Protein 3DSQ (pdb70)

Radius of gyration: 26.42 Å; Cα contacts (8 Å, |Δi|>4): 1005; chains: 2; bounding box: 116×68×41 Å

Secondary structure (DSSP, 8-state):
-TT-B---HHHHHHHHHTT--SHHHH--BSSHHHHHHHHHHHHHHHHHHHHHHHHHIIIIISS-HHHHHHHHHHHHHHTTTPEE----SEEEHHHHHTTSS----TTTS-EEETTEEE-S-SHHHHHHHHHHHTTTSPSPEEEEEEEEEE-S--SSS---SEEEEEEEEEET--GGGHHHHHHHHHHHHHHHHT----EEEE----SS---EEEEETTEEEEEEEEES-TTTTTTT--S-EEEEEEEHHHHHHHHHT-S-GGGGSS-SSEETTEES--/-TT--SPPTT-B---HHHHHHHHHTT--HHHHT--BSSHHHHHHHHHHHHHHHHHHHHHHHHHIIIII-S-HHHHHHHHHHHHHHTTTPEE----SEEEHHHHHTT--GGGGSS-BSSSSEEE-S-SHHHHHHHHHHHTTTSPSSEEEEEEEEEE-S--SSS---SEEEEEEEEEES--GGGHHHHHHHHHHHHHHHTT----EEEEEE----EEEEEEETTEEEEEEEEES-GGGGTTT--S-EEEEEEEHHHHHHHHHT-S-GGGGSS-SSEETTEES--

GO terms:
  GO:0042802 identical protein binding (F, IPI)

InterPro domains:
  IPR002319 Phenylalanyl-tRNA synthetase [PF01409] (70-276)
  IPR006195 Aminoacyl-tRNA synthetase, class II [PS50862] (75-263)
  IPR023877 Pyrrolysyl-tRNA ligase, C-terminal [TIGR02367] (46-287)
  IPR045864 Class II Aminoacyl-tRNA synthetase/Biotinyl protein ligase (BPL) and lipoyl protein ligase (LPL) [G3DSA:3.30.930.10] (70-286)
  IPR045864 Class II Aminoacyl-tRNA synthetase/Biotinyl protein ligase (BPL) and lipoyl protein ligase (LPL) [SSF55681] (75-267)

CATH classification: 1.10.287.540 (+1 more: 3.30.930.10)

B-factor: mean 39.79, std 12.45, range [15.24, 84.56]

Structure (mmCIF, N/CA/C/O backbone):
data_3DSQ
#
_entry.id   3DSQ
#
_cell.length_a   130.183
_cell.length_b   68.467
_cell.length_c   96.288
_cell.angle_alpha   90.00
_cell.angle_beta   136.36
_cell.angle_gamma   90.00
#
_symmetry.space_group_name_H-M   'C 1 2 1'
#
loop_
_entity.id
_entity.type
_entity.pdbx_description
1 polymer 'Pyrrolysyl-tRNA synthetase'
2 non-polymer 'CHLORIDE ION'
3 non-polymer 'SODIUM ION'
4 water water
#
loop_
_atom_site.group_PDB
_atom_site.id
_atom_site.type_symbol
_atom_site.label_atom_id
_atom_site.label_alt_id
_atom_site.label_comp_id
_atom_site.label_asym_id
_atom_site.label_entity_id
_atom_site.label_seq_id
_atom_site.pdbx_PDB_ins_code
_atom_site.Cartn_x
_atom_site.Cartn_y
_atom_site.Cartn_z
_atom_site.occupancy
_atom_site.B_iso_or_equiv
_atom_site.auth_seq_id
_atom_site.auth_comp_id
_atom_site.auth_asym_id
_atom_site.auth_atom_id
_atom_site.pdbx_PDB_model_num
ATOM 1 N N . PRO A 1 8 ? 31.486 1.132 23.377 1.00 63.57 8 PRO A N 1
ATOM 2 C CA . PRO A 1 8 ? 32.143 2.453 23.489 1.00 63.35 8 PRO A CA 1
ATOM 3 C C . PRO A 1 8 ? 31.875 3.358 22.286 1.00 62.77 8 PRO A C 1
ATOM 4 O O . PRO A 1 8 ? 31.262 4.416 22.428 1.00 63.31 8 PRO A O 1
ATOM 8 N N . PRO A 1 9 ? 32.317 2.950 21.081 1.00 61.90 9 PRO A N 1
ATOM 9 C CA . PRO A 1 9 ? 32.079 3.795 19.906 1.00 61.62 9 PRO A CA 1
ATOM 10 C C . PRO A 1 9 ? 30.596 4.117 19.721 1.00 60.79 9 PRO A C 1
ATOM 11 O O . PRO A 1 9 ? 29.774 3.217 19.555 1.00 59.87 9 PRO A O 1
ATOM 15 N N . LEU A 1 10 ? 30.269 5.406 19.754 1.00 60.50 10 LEU A N 1
ATOM 16 C CA . LEU A 1 10 ? 28.888 5.862 19.605 1.00 59.96 10 LEU A CA 1
ATOM 17 C C . LEU A 1 10 ? 28.043 5.382 20.778 1.00 58.16 10 LEU A C 1
ATOM 18 O O . LEU A 1 10 ? 26.960 4.836 20.584 1.00 59.03 10 LEU A O 1
ATOM 23 N N . SER A 1 11 ? 28.541 5.596 21.992 1.00 57.63 11 SER A N 1
ATOM 24 C CA . SER A 1 11 ? 27.843 5.169 23.201 1.00 57.24 11 SER A CA 1
ATOM 25 C C . SER A 1 11 ? 27.135 6.299 23.943 1.00 55.93 11 SER A C 1
ATOM 26 O O . SER A 1 11 ? 26.849 6.185 25.134 1.00 56.49 11 SER A O 1
ATOM 29 N N . SER A 1 12 ? 26.866 7.393 23.241 1.00 55.15 12 SER A N 1
ATOM 30 C CA . SER A 1 12 ? 26.158 8.528 23.825 1.00 52.68 12 SER A CA 1
ATOM 31 C C . SER A 1 12 ? 24.797 8.550 23.140 1.00 50.29 12 SER A C 1
ATOM 32 O O . SER A 1 12 ? 24.714 8.737 21.930 1.00 50.56 12 SER A O 1
ATOM 35 N N . PHE A 1 13 ? 23.735 8.347 23.910 1.00 48.85 13 PHE A N 1
ATOM 36 C CA . PHE A 1 13 ? 22.389 8.318 23.350 1.00 46.37 13 PHE A CA 1
ATOM 37 C C . PHE A 1 13 ? 21.528 9.480 23.829 1.00 45.11 13 PHE A C 1
ATOM 38 O O . PHE A 1 13 ? 21.919 10.228 24.726 1.00 45.25 13 PHE A O 1
ATOM 46 N N . TRP A 1 14 ? 20.353 9.617 23.222 1.00 43.91 14 TRP A N 1
ATOM 47 C CA . TRP A 1 14 ? 19.406 10.677 23.563 1.00 43.73 14 TRP A CA 1
ATOM 48 C C . TRP A 1 14 ? 19.110 10.704 25.055 1.00 45.47 14 TRP A C 1
ATOM 49 O O . TRP A 1 14 ? 19.055 9.661 25.705 1.00 46.44 14 TRP A O 1
ATOM 60 N N . THR A 1 15 ? 18.926 11.899 25.600 1.00 47.50 15 THR A N 1
ATOM 61 C CA . THR A 1 15 ? 18.577 12.032 27.005 1.00 50.29 15 THR A CA 1
ATOM 62 C C . THR A 1 15 ? 17.080 11.748 27.033 1.00 51.93 15 THR A C 1
ATOM 63 O O . THR A 1 15 ? 16.445 11.685 25.975 1.00 52.84 15 THR A O 1
ATOM 67 N N . LYS A 1 16 ? 16.516 11.568 28.222 1.00 52.40 16 LYS A N 1
ATOM 68 C CA . LYS A 1 16 ? 15.089 11.301 28.340 1.00 52.92 16 LYS A CA 1
ATOM 69 C C . LYS A 1 16 ? 14.304 12.363 27.583 1.00 51.83 16 LYS A C 1
ATOM 70 O O . LYS A 1 16 ? 13.435 12.049 26.766 1.00 51.94 16 LYS A O 1
ATOM 76 N N . VAL A 1 17 ? 14.630 13.621 27.858 1.00 50.29 17 VAL A N 1
ATOM 77 C CA . VAL A 1 17 ? 13.957 14.752 27.233 1.00 49.18 17 VAL A CA 1
ATOM 78 C C . VAL A 1 17 ? 14.077 14.764 25.711 1.00 46.87 17 VAL A C 1
ATOM 79 O O . VAL A 1 17 ? 13.094 14.977 25.005 1.00 45.80 17 VAL A O 1
ATOM 83 N N . GLN A 1 18 ? 15.285 14.535 25.214 1.00 45.17 18 GLN A N 1
ATOM 84 C CA . GLN A 1 18 ? 15.532 14.530 23.780 1.00 43.15 18 GLN A CA 1
ATOM 85 C C . GLN A 1 18 ? 14.802 13.375 23.097 1.00 42.02 18 GLN A C 1
ATOM 86 O O . GLN A 1 18 ? 14.350 13.500 21.958 1.00 40.82 18 GLN A O 1
ATOM 92 N N . TYR A 1 19 ? 14.675 12.258 23.806 1.00 42.63 19 TYR A N 1
ATOM 93 C CA . TYR A 1 19 ? 14.008 11.076 23.268 1.00 42.06 19 TYR A CA 1
ATOM 94 C C . TYR A 1 19 ? 12.509 11.298 23.120 1.00 41.78 19 TYR A C 1
ATOM 95 O O . TYR A 1 19 ? 11.918 10.948 22.094 1.00 42.03 19 TYR A O 1
ATOM 104 N N . GLN A 1 20 ? 11.898 11.877 24.150 1.00 39.50 20 GLN A N 1
ATOM 105 C CA . GLN A 1 20 ? 10.464 12.134 24.137 1.00 40.47 20 GLN A CA 1
ATOM 106 C C . GLN A 1 20 ? 10.110 13.170 23.084 1.00 39.00 20 GLN A C 1
ATOM 107 O O . GLN A 1 20 ? 9.122 13.023 22.367 1.00 38.03 20 GLN A O 1
ATOM 113 N N . ARG A 1 21 ? 10.923 14.219 23.000 1.00 37.25 21 ARG A N 1
ATOM 114 C CA . ARG A 1 21 ? 10.699 15.284 22.036 1.00 36.69 21 ARG A CA 1
ATOM 115 C C . ARG A 1 21 ? 10.736 14.728 20.614 1.00 36.23 21 ARG A C 1
ATOM 116 O O . ARG A 1 21 ? 9.863 15.022 19.806 1.00 35.37 21 ARG A O 1
ATOM 124 N N . LEU A 1 22 ? 11.746 13.917 20.322 1.00 36.87 22 LEU A N 1
ATOM 125 C CA . LEU A 1 22 ? 11.894 13.320 19.001 1.00 36.73 22 LEU A CA 1
ATOM 126 C C . LEU A 1 22 ? 10.730 12.379 18.736 1.00 37.28 22 LEU A C 1
ATOM 127 O O . LEU A 1 22 ? 10.275 12.230 17.597 1.00 37.76 22 LEU A O 1
ATOM 132 N N . LYS A 1 23 ? 10.246 11.753 19.801 1.00 38.03 23 LYS A N 1
ATOM 133 C CA . LYS A 1 23 ? 9.127 10.833 19.708 1.00 38.56 23 LYS A CA 1
ATOM 134 C C . LYS A 1 23 ? 7.860 11.595 19.307 1.00 37.09 23 LYS A C 1
ATOM 135 O O . LYS A 1 23 ? 7.078 11.116 18.488 1.00 35.05 23 LYS A O 1
ATOM 141 N N . GLU A 1 24 ? 7.665 12.784 19.876 1.00 36.77 24 GLU A N 1
ATOM 142 C CA . GLU A 1 24 ? 6.502 13.611 19.539 1.00 37.30 24 GLU A CA 1
ATOM 143 C C . GLU A 1 24 ? 6.587 14.056 18.089 1.00 37.29 24 GLU A C 1
ATOM 144 O O . GLU A 1 24 ? 5.572 14.241 17.418 1.00 35.31 24 GLU A O 1
ATOM 150 N N . LEU A 1 25 ? 7.813 14.280 17.635 1.00 36.28 25 LEU A N 1
ATOM 151 C CA . LEU A 1 25 ? 8.053 14.727 16.279 1.00 37.07 25 LEU A CA 1
ATOM 152 C C . LEU A 1 25 ? 7.997 13.569 15.308 1.00 37.87 25 LEU A C 1
ATOM 153 O O . LEU A 1 25 ? 8.237 13.742 14.118 1.00 38.08 25 LEU A O 1
ATOM 158 N N . ASN A 1 26 ? 7.660 12.393 15.826 1.00 40.23 26 ASN A N 1
ATOM 159 C CA . ASN A 1 26 ? 7.576 11.180 15.023 1.00 41.48 26 ASN A CA 1
ATOM 160 C C . ASN A 1 26 ? 8.909 10.848 14.351 1.00 43.03 26 ASN A C 1
ATOM 161 O O . ASN A 1 26 ? 8.979 10.669 13.128 1.00 40.26 26 ASN A O 1
ATOM 166 N N . ALA A 1 27 ? 9.966 10.780 15.157 1.00 43.26 27 ALA A N 1
ATOM 167 C CA . ALA A 1 27 ? 11.286 10.434 14.646 1.00 44.99 27 ALA A CA 1
ATOM 168 C C . ALA A 1 27 ? 11.192 8.985 14.169 1.00 46.96 27 ALA A C 1
ATOM 169 O O . ALA A 1 27 ? 10.400 8.203 14.699 1.00 46.22 27 ALA A O 1
ATOM 171 N N . SER A 1 28 ? 12.007 8.641 13.177 1.00 49.42 28 SER A N 1
ATOM 172 C CA . SER A 1 28 ? 12.017 7.316 12.556 1.00 51.71 28 SER A CA 1
ATOM 173 C C . SER A 1 28 ? 12.221 6.084 13.426 1.00 53.55 28 SER A C 1
ATOM 174 O O . SER A 1 28 ? 11.873 4.977 13.009 1.00 55.88 28 SER A O 1
ATOM 177 N N . GLY A 1 29 ? 12.779 6.246 14.618 1.00 53.56 29 GLY A N 1
ATOM 178 C CA . GLY A 1 29 ? 13.013 5.076 15.446 1.00 54.06 29 GLY A CA 1
ATOM 179 C C . GLY A 1 29 ? 14.477 4.719 15.290 1.00 54.60 29 GLY A C 1
ATOM 180 O O . GLY A 1 29 ? 15.172 4.436 16.267 1.00 54.59 29 GLY A O 1
ATOM 181 N N . GLU A 1 30 ? 14.944 4.719 14.046 1.00 54.35 30 GLU A N 1
ATOM 182 C CA . GLU A 1 30 ? 16.347 4.460 13.778 1.00 54.19 30 GLU A CA 1
ATOM 183 C C . GLU A 1 30 ? 16.998 5.664 14.435 1.00 53.02 30 GLU A C 1
ATOM 184 O O . GLU A 1 30 ? 17.932 5.537 15.231 1.00 53.16 30 GLU A O 1
ATOM 190 N N . GLN A 1 31 ? 16.460 6.837 14.104 1.00 51.04 31 GLN A N 1
ATOM 191 C CA . GLN A 1 31 ? 16.933 8.101 14.650 1.00 48.49 31 GLN A CA 1
ATOM 192 C C . GLN A 1 31 ? 16.847 8.062 16.170 1.00 47.68 31 GLN A C 1
ATOM 193 O O . GLN A 1 31 ? 17.657 8.674 16.866 1.00 46.21 31 GLN A O 1
ATOM 199 N N . LEU A 1 32 ? 15.856 7.338 16.682 1.00 47.23 32 LEU A N 1
ATOM 200 C CA . LEU A 1 32 ? 15.652 7.231 18.120 1.00 47.69 32 LEU A CA 1
ATOM 201 C C . LEU A 1 32 ? 16.692 6.363 18.818 1.00 48.29 32 LEU A C 1
ATOM 202 O O . LEU A 1 32 ? 16.862 6.450 20.032 1.00 47.59 32 LEU A O 1
ATOM 207 N N . GLU A 1 33 ? 17.387 5.529 18.053 1.00 49.69 33 GLU A N 1
ATOM 208 C CA . GLU A 1 33 ? 18.394 4.644 18.625 1.00 51.52 33 GLU A CA 1
ATOM 209 C C . GLU A 1 33 ? 19.813 5.067 18.277 1.00 50.85 33 GLU A C 1
ATOM 210 O O . GLU A 1 33 ? 20.778 4.403 18.651 1.00 50.06 33 GLU A O 1
ATOM 216 N N . MET A 1 34 ? 19.937 6.181 17.569 1.00 51.24 34 MET A N 1
ATOM 217 C CA . MET A 1 34 ? 21.247 6.678 17.179 1.00 51.36 34 MET A CA 1
ATOM 218 C C . MET A 1 34 ? 22.145 6.921 18.384 1.00 51.60 34 MET A C 1
ATOM 219 O O . MET A 1 34 ? 21.685 7.346 19.448 1.00 51.67 34 MET A O 1
ATOM 224 N N . GLY A 1 35 ? 23.430 6.634 18.203 1.00 51.85 35 GLY A N 1
ATOM 225 C CA . GLY A 1 35 ? 24.401 6.828 19.263 1.00 52.60 35 GLY A CA 1
ATOM 226 C C . GLY A 1 35 ? 25.433 7.837 18.808 1.00 52.14 35 GLY A C 1
ATOM 227 O O . GLY A 1 35 ? 25.549 8.104 17.613 1.00 52.82 35 GLY A O 1
ATOM 228 N N . PHE A 1 36 ? 26.186 8.393 19.749 1.00 52.04 36 PHE A N 1
ATOM 229 C CA . PHE A 1 36 ? 27.197 9.385 19.415 1.00 53.15 36 PHE A CA 1
ATOM 230 C C . PHE A 1 36 ? 28.513 9.169 20.148 1.00 53.78 36 PHE A C 1
ATOM 231 O O . PHE A 1 36 ? 28.605 8.361 21.070 1.00 53.13 36 PHE A O 1
ATOM 239 N N . SER A 1 37 ? 29.530 9.909 19.729 1.00 54.37 37 SER A N 1
ATOM 240 C CA . SER A 1 37 ? 30.855 9.791 20.314 1.00 54.03 37 SER A CA 1
ATOM 241 C C . SER A 1 37 ? 30.960 10.489 21.667 1.00 53.27 37 SER A C 1
ATOM 242 O O . SER A 1 37 ? 31.854 10.186 22.454 1.00 53.67 37 SER A O 1
ATOM 245 N N . ASP A 1 38 ? 30.049 11.421 21.937 1.00 52.09 38 ASP A N 1
ATOM 246 C CA . ASP A 1 38 ? 30.059 12.142 23.210 1.00 50.17 38 ASP A CA 1
ATOM 247 C C . ASP A 1 38 ? 28.798 12.967 23.447 1.00 48.39 38 ASP A C 1
ATOM 248 O O . ASP A 1 38 ? 27.926 13.060 22.579 1.00 47.44 38 ASP A O 1
ATOM 253 N N . ALA A 1 39 ? 28.724 13.570 24.631 1.00 46.87 39 ALA A N 1
ATOM 254 C CA . ALA A 1 39 ? 27.582 14.377 25.051 1.00 46.50 39 ALA A CA 1
ATOM 255 C C . ALA A 1 39 ? 27.372 15.656 24.255 1.00 46.94 39 ALA A C 1
ATOM 256 O O . ALA A 1 39 ? 26.236 16.079 24.051 1.00 46.11 39 ALA A O 1
ATOM 258 N N . LEU A 1 40 ? 28.460 16.280 23.816 1.00 46.71 40 LEU A N 1
ATOM 259 C CA . LEU A 1 40 ? 28.349 17.517 23.052 1.00 47.25 40 LEU A CA 1
ATOM 260 C C . LEU A 1 40 ? 27.927 17.243 21.610 1.00 46.29 40 LEU A C 1
ATOM 261 O O . LEU A 1 40 ? 27.108 17.966 21.044 1.00 45.80 40 LEU A O 1
ATOM 266 N N . SER A 1 41 ? 28.491 16.195 21.022 1.00 45.52 41 SER A N 1
ATOM 267 C CA . SER A 1 41 ? 28.169 15.827 19.649 1.00 46.29 41 SER A CA 1
ATOM 268 C C . SER A 1 41 ? 26.713 15.384 19.561 1.00 45.72 41 SER A C 1
ATOM 269 O O . SER A 1 41 ? 26.069 15.522 18.521 1.00 45.33 41 SER A O 1
ATOM 272 N N . ARG A 1 42 ? 26.205 14.846 20.664 1.00 46.06 42 ARG A N 1
ATOM 273 C CA . ARG A 1 42 ? 24.830 14.368 20.726 1.00 45.60 42 ARG A CA 1
ATOM 274 C C . ARG A 1 42 ? 23.850 15.527 20.685 1.00 45.09 42 ARG A C 1
ATOM 275 O O . ARG A 1 42 ? 22.968 15.580 19.827 1.00 44.20 42 ARG A O 1
ATOM 283 N N . ASP A 1 43 ? 24.013 16.455 21.621 1.00 45.66 43 ASP A N 1
ATOM 284 C CA . ASP A 1 43 ? 23.144 17.618 21.698 1.00 45.94 43 ASP A CA 1
ATOM 285 C C . ASP A 1 43 ? 23.107 18.360 20.371 1.00 45.89 43 ASP A C 1
ATOM 286 O O . ASP A 1 43 ? 22.057 18.840 19.950 1.00 45.08 43 ASP A O 1
ATOM 291 N N . ARG A 1 44 ? 24.256 18.455 19.714 1.00 47.02 44 ARG A N 1
ATOM 292 C CA . ARG A 1 44 ? 24.321 19.148 18.438 1.00 48.21 44 ARG A CA 1
ATOM 293 C C . ARG A 1 44 ? 23.529 18.349 17.413 1.00 47.40 44 ARG A C 1
ATOM 294 O O . ARG A 1 44 ? 22.888 18.913 16.526 1.00 48.33 44 ARG A O 1
ATOM 302 N N . ALA A 1 45 ? 23.566 17.030 17.544 1.00 47.12 45 ALA A N 1
ATOM 303 C CA . ALA A 1 45 ? 22.834 16.169 16.630 1.00 46.75 45 ALA A CA 1
ATOM 304 C C . ALA A 1 45 ? 21.349 16.336 16.918 1.00 46.27 45 ALA A C 1
ATOM 305 O O . ALA A 1 45 ? 20.532 16.394 15.998 1.00 45.35 45 ALA A O 1
ATOM 307 N N . PHE A 1 46 ? 21.005 16.421 18.201 1.00 44.74 46 PHE A N 1
ATOM 308 C CA . PHE A 1 46 ? 19.613 16.604 18.594 1.00 44.06 46 PHE A CA 1
ATOM 309 C C . PHE A 1 46 ? 19.029 17.794 17.850 1.00 43.65 46 PHE A C 1
ATOM 310 O O . PHE A 1 46 ? 18.075 17.654 17.093 1.00 43.26 46 PHE A O 1
ATOM 318 N N . GLN A 1 47 ? 19.617 18.964 18.084 1.00 44.79 47 GLN A N 1
ATOM 319 C CA . GLN A 1 47 ? 19.169 20.205 17.469 1.00 45.78 47 GLN A CA 1
ATOM 320 C C . GLN A 1 47 ? 18.988 20.090 15.965 1.00 44.61 47 GLN A C 1
ATOM 321 O O . GLN A 1 47 ? 18.029 20.617 15.409 1.00 44.14 47 GLN A O 1
ATOM 327 N N . GLY A 1 48 ? 19.909 19.399 15.308 1.00 43.98 48 GLY A N 1
ATOM 328 C CA . GLY A 1 48 ? 19.815 19.246 13.870 1.00 41.81 48 GLY A CA 1
ATOM 329 C C . GLY A 1 48 ? 18.647 18.373 13.471 1.00 41.19 48 GLY A C 1
ATOM 330 O O . GLY A 1 48 ? 17.879 18.709 12.568 1.00 39.08 48 GLY A O 1
ATOM 331 N N . ILE A 1 49 ? 18.511 17.244 14.155 1.00 41.23 49 ILE A N 1
ATOM 332 C CA . ILE A 1 49 ? 17.440 16.307 13.868 1.00 41.26 49 ILE A CA 1
ATOM 333 C C . ILE A 1 49 ? 16.063 16.866 14.207 1.00 40.63 49 ILE A C 1
ATOM 334 O O . ILE A 1 49 ? 15.096 16.615 13.490 1.00 40.25 49 ILE A O 1
ATOM 339 N N . GLU A 1 50 ? 15.972 17.631 15.287 1.00 40.49 50 GLU A N 1
ATOM 340 C CA . GLU A 1 50 ? 14.693 18.211 15.676 1.00 41.05 50 GLU A CA 1
ATOM 341 C C . GLU A 1 50 ? 14.197 19.206 14.636 1.00 41.20 50 GLU A C 1
ATOM 342 O O . GLU A 1 50 ? 13.070 19.098 14.151 1.00 40.33 50 GLU A O 1
ATOM 348 N N . HIS A 1 51 ? 15.040 20.177 14.300 1.00 40.76 51 HIS A N 1
ATOM 349 C CA . HIS A 1 51 ? 14.663 21.195 13.333 1.00 42.71 51 HIS A CA 1
ATOM 350 C C . HIS A 1 51 ? 14.252 20.557 12.015 1.00 41.84 51 HIS A C 1
ATOM 351 O O . HIS A 1 51 ? 13.403 21.079 11.302 1.00 41.59 51 HIS A O 1
ATOM 358 N N . GLN A 1 52 ? 14.862 19.422 11.707 1.00 41.78 52 GLN A N 1
ATOM 359 C CA . GLN A 1 52 ? 14.571 18.675 10.492 1.00 42.26 52 GLN A CA 1
ATOM 360 C C . GLN A 1 52 ? 13.152 18.103 10.588 1.00 41.86 52 GLN A C 1
ATOM 361 O O . GLN A 1 52 ? 12.368 18.174 9.644 1.00 41.79 52 GLN A O 1
ATOM 367 N N . LEU A 1 53 ? 12.828 17.526 11.739 1.00 40.27 53 LEU A N 1
ATOM 368 C CA . LEU A 1 53 ? 11.502 16.961 11.946 1.00 38.84 53 LEU A CA 1
ATOM 369 C C . LEU A 1 53 ? 10.448 18.063 12.020 1.00 36.98 53 LEU A C 1
ATOM 370 O O . LEU A 1 53 ? 9.322 17.878 11.569 1.00 35.69 53 LEU A O 1
ATOM 375 N N . MET A 1 54 ? 10.817 19.214 12.574 1.00 38.19 54 MET A N 1
ATOM 376 C CA . MET A 1 54 ? 9.885 20.333 12.684 1.00 39.43 54 MET A CA 1
ATOM 377 C C . MET A 1 54 ? 9.553 20.907 11.313 1.00 40.63 54 MET A C 1
ATOM 378 O O . MET A 1 54 ? 8.409 21.272 11.042 1.00 39.20 54 MET A O 1
ATOM 383 N N . SER A 1 55 ? 10.561 20.987 10.451 1.00 41.38 55 SER A N 1
ATOM 384 C CA . SER A 1 55 ? 10.374 21.494 9.095 1.00 42.19 55 SER A CA 1
ATOM 385 C C . SER A 1 55 ? 9.462 20.512 8.375 1.00 40.52 55 SER A C 1
ATOM 386 O O . SER A 1 55 ? 8.574 20.887 7.607 1.00 40.57 55 SER A O 1
ATOM 389 N N . GLN A 1 56 ? 9.709 19.241 8.653 1.00 39.75 56 GLN A N 1
ATOM 390 C CA . GLN A 1 56 ? 8.967 18.130 8.090 1.00 39.92 56 GLN A CA 1
ATOM 391 C C . GLN A 1 56 ? 7.495 18.205 8.511 1.00 39.26 56 GLN A C 1
ATOM 392 O O . GLN A 1 56 ? 6.589 17.975 7.705 1.00 36.78 56 GLN A O 1
ATOM 398 N N . GLY A 1 57 ? 7.266 18.524 9.783 1.00 37.76 57 GLY A N 1
ATOM 399 C CA . GLY A 1 57 ? 5.910 18.638 10.284 1.00 34.21 57 GLY A CA 1
ATOM 400 C C . GLY A 1 57 ? 5.192 19.811 9.644 1.00 34.65 57 GLY A C 1
ATOM 401 O O . GLY A 1 57 ? 4.029 19.695 9.256 1.00 33.72 57 GLY A O 1
ATOM 402 N N . LYS A 1 58 ? 5.889 20.939 9.529 1.00 32.57 58 LYS A N 1
ATOM 403 C CA . LYS A 1 58 ? 5.324 22.141 8.932 1.00 34.69 58 LYS A CA 1
ATOM 404 C C . LYS A 1 58 ? 4.887 21.911 7.483 1.00 35.36 58 LYS A C 1
ATOM 405 O O . LYS A 1 58 ? 3.891 22.483 7.038 1.00 34.57 58 LYS A O 1
ATOM 411 N N . ARG A 1 59 ? 5.631 21.086 6.748 1.00 35.23 59 ARG A N 1
ATOM 412 C CA . ARG A 1 59 ? 5.281 20.810 5.358 1.00 38.21 59 ARG A CA 1
ATOM 413 C C . ARG A 1 59 ? 4.084 19.879 5.306 1.00 37.13 59 ARG A C 1
ATOM 414 O O . ARG A 1 59 ? 3.265 19.959 4.396 1.00 37.73 59 ARG A O 1
ATOM 422 N N . HIS A 1 60 ? 3.999 18.980 6.277 1.00 37.64 60 HIS A N 1
ATOM 423 C CA . HIS A 1 60 ? 2.893 18.040 6.328 1.00 36.62 60 HIS A CA 1
ATOM 424 C C . HIS A 1 60 ? 1.604 18.806 6.593 1.00 35.81 60 HIS A C 1
ATOM 425 O O . HIS A 1 60 ? 0.547 18.458 6.062 1.00 35.76 60 HIS A O 1
ATOM 432 N N . LEU A 1 61 ? 1.695 19.851 7.412 1.00 33.49 61 LEU A N 1
ATOM 433 C CA . LEU A 1 61 ? 0.527 20.663 7.733 1.00 32.79 61 LEU A CA 1
ATOM 434 C C . LEU A 1 61 ? 0.079 21.468 6.524 1.00 32.87 61 LEU A C 1
ATOM 435 O O . LEU A 1 61 ? -1.073 21.903 6.448 1.00 33.11 61 LEU A O 1
ATOM 440 N N . GLU A 1 62 ? 0.997 21.674 5.583 1.00 33.12 62 GLU A N 1
ATOM 441 C CA . GLU A 1 62 ? 0.683 22.404 4.360 1.00 31.60 62 GLU A CA 1
ATOM 442 C C . GLU A 1 62 ? -0.233 21.552 3.488 1.00 30.04 62 GLU A C 1
ATOM 443 O O . GLU A 1 62 ? -1.116 22.064 2.807 1.00 31.02 62 GLU A O 1
ATOM 449 N N . GLN A 1 63 ? -0.026 20.242 3.524 1.00 29.57 63 GLN A N 1
ATOM 450 C CA . GLN A 1 63 ? -0.844 19.323 2.752 1.00 32.50 63 GLN A CA 1
ATOM 451 C C . GLN A 1 63 ? -2.258 19.369 3.319 1.00 32.78 63 GLN A C 1
ATOM 452 O O . GLN A 1 63 ? -3.245 19.261 2.590 1.00 32.33 63 GLN A O 1
ATOM 458 N N . LEU A 1 64 ? -2.339 19.546 4.634 1.00 32.28 64 LEU A N 1
ATOM 459 C CA . LEU A 1 64 ? -3.613 19.636 5.331 1.00 30.15 64 LEU A CA 1
ATOM 460 C C . LEU A 1 64 ? -4.256 20.977 5.022 1.00 28.24 64 LEU A C 1
ATOM 461 O O . LEU A 1 64 ? -5.456 21.054 4.800 1.00 28.15 64 LEU A O 1
ATOM 466 N N . ARG A 1 65 ? -3.448 22.033 5.004 1.00 29.01 65 ARG A N 1
ATOM 467 C CA . ARG A 1 65 ? -3.942 23.379 4.732 1.00 31.62 65 ARG A CA 1
ATOM 468 C C . ARG A 1 65 ? -4.351 23.635 3.273 1.00 33.96 65 ARG A C 1
ATOM 469 O O . ARG A 1 65 ? -5.309 24.364 3.015 1.00 35.06 65 ARG A O 1
ATOM 477 N N . THR A 1 66 ? -3.637 23.039 2.322 1.00 32.97 66 THR A N 1
ATOM 478 C CA . THR A 1 66 ? -3.931 23.287 0.915 1.00 34.44 66 THR A CA 1
ATOM 479 C C . THR A 1 66 ? -4.449 22.124 0.085 1.00 34.53 66 THR A C 1
ATOM 480 O O . THR A 1 66 ? -5.015 22.335 -0.989 1.00 35.54 66 THR A O 1
ATOM 484 N N . VAL A 1 67 ? -4.261 20.904 0.565 1.00 33.85 67 VAL A N 1
ATOM 485 C CA . VAL A 1 67 ? -4.696 19.746 -0.195 1.00 35.56 67 VAL A CA 1
ATOM 486 C C . VAL A 1 67 ? -5.902 18.997 0.354 1.00 36.36 67 VAL A C 1
ATOM 487 O O . VAL A 1 67 ? -6.946 18.918 -0.299 1.00 35.83 67 VAL A O 1
ATOM 491 N N . LYS A 1 68 ? -5.751 18.450 1.556 1.00 37.13 68 LYS A N 1
ATOM 492 C CA . LYS A 1 68 ? -6.808 17.657 2.179 1.00 36.87 68 LYS A CA 1
ATOM 493 C C . LYS A 1 68 ? -7.915 18.443 2.854 1.00 35.23 68 LYS A C 1
ATOM 494 O O . LYS A 1 68 ? -9.094 18.149 2.653 1.00 35.60 68 LYS A O 1
ATOM 500 N N . HIS A 1 69 ? -7.536 19.428 3.659 1.00 34.17 69 HIS A N 1
ATOM 501 C CA . HIS A 1 69 ? -8.498 20.253 4.383 1.00 35.31 69 HIS A CA 1
ATOM 502 C C . HIS A 1 69 ? -9.184 19.499 5.522 1.00 34.17 69 HIS A C 1
ATOM 503 O O . HIS A 1 69 ? -10.215 19.926 6.041 1.00 33.54 69 HIS A O 1
ATOM 510 N N . ARG A 1 70 ? -8.594 18.374 5.904 1.00 34.17 70 ARG A N 1
ATOM 511 C CA . ARG A 1 70 ? -9.100 17.554 6.996 1.00 33.27 70 ARG A CA 1
ATOM 512 C C . ARG A 1 70 ? -8.020 16.547 7.334 1.00 31.59 70 ARG A C 1
ATOM 513 O O . ARG A 1 70 ? -7.293 16.083 6.446 1.00 28.82 70 ARG A O 1
ATOM 521 N N . PRO A 1 71 ? -7.894 16.198 8.626 1.00 30.17 71 PRO A N 1
ATOM 522 C CA . PRO A 1 71 ? -6.883 15.240 9.066 1.00 28.82 71 PRO A CA 1
ATOM 523 C C . PRO A 1 71 ? -7.209 13.788 8.744 1.00 28.76 71 PRO A C 1
ATOM 524 O O . PRO A 1 71 ? -8.344 13.442 8.391 1.00 27.69 71 PRO A O 1
ATOM 528 N N . ALA A 1 72 ? -6.185 12.953 8.875 1.00 29.66 72 ALA A N 1
ATOM 529 C CA . ALA A 1 72 ? -6.257 11.530 8.592 1.00 29.76 72 ALA A CA 1
ATOM 530 C C . ALA A 1 72 ? -7.440 10.816 9.217 1.00 29.68 72 ALA A C 1
ATOM 531 O O . ALA A 1 72 ? -8.088 10.012 8.558 1.00 31.40 72 ALA A O 1
ATOM 533 N N . LEU A 1 73 ? -7.721 11.091 10.489 1.00 29.03 73 LEU A N 1
ATOM 534 C CA . LEU A 1 73 ? -8.837 10.426 11.150 1.00 26.57 73 LEU A CA 1
ATOM 535 C C . LEU A 1 73 ? -10.145 10.658 10.406 1.00 24.75 73 LEU A C 1
ATOM 536 O O . LEU A 1 73 ? -10.903 9.720 10.154 1.00 25.57 73 LEU A O 1
ATOM 541 N N . LEU A 1 74 ? -10.409 11.905 10.054 1.00 24.72 74 LEU A N 1
ATOM 542 C CA . LEU A 1 74 ? -11.637 12.232 9.346 1.00 28.73 74 LEU A CA 1
ATOM 543 C C . LEU A 1 74 ? -11.628 11.691 7.920 1.00 29.20 74 LEU A C 1
ATOM 544 O O . LEU A 1 74 ? -12.672 11.306 7.394 1.00 29.35 74 LEU A O 1
ATOM 549 N N . GLU A 1 75 ? -10.449 11.666 7.302 1.00 30.26 75 GLU A N 1
ATOM 550 C CA . GLU A 1 75 ? -10.315 11.162 5.939 1.00 32.44 75 GLU A CA 1
ATOM 551 C C . GLU A 1 75 ? -10.601 9.664 5.945 1.00 32.50 75 GLU A C 1
ATOM 552 O O . GLU A 1 75 ? -11.341 9.161 5.099 1.00 31.06 75 GLU A O 1
ATOM 558 N N . LEU A 1 76 ? -10.019 8.957 6.913 1.00 31.23 76 LEU A N 1
ATOM 559 C CA . LEU A 1 76 ? -10.217 7.520 7.039 1.00 32.87 76 LEU A CA 1
ATOM 560 C C . LEU A 1 76 ? -11.687 7.230 7.368 1.00 34.01 76 LEU A C 1
ATOM 561 O O . LEU A 1 76 ? -12.259 6.251 6.884 1.00 34.73 76 LEU A O 1
ATOM 566 N N . GLU A 1 77 ? -12.302 8.077 8.188 1.00 33.16 77 GLU A N 1
ATOM 567 C CA . GLU A 1 77 ? -13.706 7.871 8.549 1.00 34.94 77 GLU A CA 1
ATOM 568 C C . GLU A 1 77 ? -14.608 7.908 7.310 1.00 34.81 77 GLU A C 1
ATOM 569 O O . GLU A 1 77 ? -15.446 7.031 7.111 1.00 31.09 77 GLU A O 1
ATOM 575 N N . GLU A 1 78 ? -14.440 8.926 6.478 1.00 37.03 78 GLU A N 1
ATOM 576 C CA . GLU A 1 78 ? -15.268 9.027 5.282 1.00 39.25 78 GLU A CA 1
ATOM 577 C C . GLU A 1 78 ? -14.995 7.868 4.332 1.00 38.02 78 GLU A C 1
ATOM 578 O O . GLU A 1 78 ? -15.920 7.282 3.772 1.00 38.26 78 GLU A O 1
ATOM 584 N N . LYS A 1 79 ? -13.720 7.539 4.164 1.00 38.23 79 LYS A N 1
ATOM 585 C CA . LYS A 1 79 ? -13.312 6.457 3.277 1.00 40.05 79 LYS A CA 1
ATOM 586 C C . LYS A 1 79 ? -13.899 5.121 3.715 1.00 38.30 79 LYS A C 1
ATOM 587 O O . LYS A 1 79 ? -14.433 4.371 2.900 1.00 36.89 79 LYS A O 1
ATOM 593 N N . LEU A 1 80 ? -13.797 4.821 5.005 1.00 36.48 80 LEU A N 1
ATOM 594 C CA . LEU A 1 80 ? -14.329 3.571 5.534 1.00 34.16 80 LEU A CA 1
ATOM 595 C C . LEU A 1 80 ? -15.836 3.463 5.347 1.00 32.58 80 LEU A C 1
ATOM 596 O O . LEU A 1 80 ? -16.338 2.452 4.846 1.00 31.83 80 LEU A O 1
ATOM 601 N N . ALA A 1 81 ? -16.548 4.508 5.753 1.00 31.25 81 ALA A N 1
ATOM 602 C CA . ALA A 1 81 ? -18.003 4.551 5.652 1.00 31.76 81 ALA A CA 1
ATOM 603 C C . ALA A 1 81 ? -18.513 4.260 4.237 1.00 31.37 81 ALA A C 1
ATOM 604 O O . ALA A 1 81 ? -19.407 3.436 4.049 1.00 30.89 81 ALA A O 1
ATOM 606 N N . LYS A 1 82 ? -17.950 4.950 3.251 1.00 33.38 82 LYS A N 1
ATOM 607 C CA . LYS A 1 82 ? -18.366 4.766 1.865 1.00 36.00 82 LYS A CA 1
ATOM 608 C C . LYS A 1 82 ? -18.105 3.348 1.407 1.00 35.94 82 LYS A C 1
ATOM 609 O O . LYS A 1 82 ? -18.958 2.723 0.783 1.00 36.84 82 LYS A O 1
ATOM 615 N N . ALA A 1 83 ? -16.929 2.831 1.740 1.00 35.76 83 ALA A N 1
ATOM 616 C CA . ALA A 1 83 ? -16.585 1.474 1.365 1.00 35.19 83 ALA A CA 1
ATOM 617 C C . ALA A 1 83 ? -17.670 0.515 1.833 1.00 34.59 83 ALA A C 1
ATOM 618 O O . ALA A 1 83 ? -18.077 -0.380 1.093 1.00 34.10 83 ALA A O 1
ATOM 620 N N . LEU A 1 84 ? -18.141 0.708 3.065 1.00 34.58 84 LEU A N 1
ATOM 621 C CA . LEU A 1 84 ? -19.178 -0.150 3.632 1.00 30.46 84 LEU A CA 1
ATOM 622 C C . LEU A 1 84 ? -20.560 0.130 3.056 1.00 29.25 84 LEU A C 1
ATOM 623 O O . LEU A 1 84 ? -21.376 -0.772 2.942 1.00 29.62 84 LEU A O 1
ATOM 628 N N . HIS A 1 85 ? -20.840 1.381 2.716 1.00 29.63 85 HIS A N 1
ATOM 629 C CA . HIS A 1 85 ? -22.133 1.696 2.125 1.00 33.09 85 HIS A CA 1
ATOM 630 C C . HIS A 1 85 ? -22.218 0.898 0.812 1.00 34.41 85 HIS A C 1
ATOM 631 O O . HIS A 1 85 ? -23.289 0.447 0.413 1.00 34.21 85 HIS A O 1
ATOM 638 N N . GLN A 1 86 ? -21.070 0.715 0.165 1.00 34.35 86 GLN A N 1
ATOM 639 C CA . GLN A 1 86 ? -21.001 -0.018 -1.095 1.00 38.67 86 GLN A CA 1
ATOM 640 C C . GLN A 1 86 ? -21.294 -1.504 -0.932 1.00 39.00 86 GLN A C 1
ATOM 641 O O . GLN A 1 86 ? -21.644 -2.176 -1.903 1.00 39.99 86 GLN A O 1
ATOM 647 N N . GLN A 1 87 ? -21.133 -2.024 0.284 1.00 36.37 87 GLN A N 1
ATOM 648 C CA . GLN A 1 87 ? -21.388 -3.435 0.523 1.00 34.57 87 GLN A CA 1
ATOM 649 C C . GLN A 1 87 ? -22.749 -3.666 1.155 1.00 33.22 87 GLN A C 1
ATOM 650 O O . GLN A 1 87 ? -23.034 -4.748 1.658 1.00 34.54 87 GLN A O 1
ATOM 656 N N . GLY A 1 88 ? -23.589 -2.640 1.139 1.00 32.66 88 GLY A N 1
ATOM 657 C CA . GLY A 1 88 ? -24.917 -2.785 1.699 1.00 31.48 88 GLY A CA 1
ATOM 658 C C . GLY A 1 88 ? -25.055 -2.572 3.197 1.00 31.51 88 GLY A C 1
ATOM 659 O O . GLY A 1 88 ? -26.075 -2.951 3.776 1.00 32.81 88 GLY A O 1
ATOM 660 N N . PHE A 1 89 ? -24.052 -1.980 3.836 1.00 29.96 89 PHE A N 1
ATOM 661 C CA . PHE A 1 89 ? -24.150 -1.736 5.276 1.00 29.99 89 PHE A CA 1
ATOM 662 C C . PHE A 1 89 ? -24.803 -0.397 5.576 1.00 28.80 89 PHE A C 1
ATOM 663 O O . PHE A 1 89 ? -24.405 0.633 5.028 1.00 29.44 89 PHE A O 1
ATOM 671 N N . VAL A 1 90 ? -25.812 -0.415 6.439 1.00 27.18 90 VAL A N 1
ATOM 672 C CA . VAL A 1 90 ? -26.473 0.814 6.827 1.00 26.99 90 VAL A CA 1
ATOM 673 C C . VAL A 1 90 ? -25.691 1.396 8.010 1.00 27.34 90 VAL A C 1
ATOM 674 O O . VAL A 1 90 ? -25.433 0.704 8.990 1.00 27.31 90 VAL A O 1
ATOM 678 N N . GLN A 1 91 ? -25.298 2.658 7.905 1.00 26.22 91 GLN A N 1
ATOM 679 C CA . GLN A 1 91 ? -24.556 3.299 8.975 1.00 25.00 91 GLN A CA 1
ATOM 680 C C . GLN A 1 91 ? -25.511 3.912 10.008 1.00 25.45 91 GLN A C 1
ATOM 681 O O . GLN A 1 91 ? -26.543 4.486 9.661 1.00 21.70 91 GLN A O 1
ATOM 687 N N . VAL A 1 92 ? -25.165 3.772 11.281 1.00 24.15 92 VAL A N 1
ATOM 688 C CA . VAL A 1 92 ? -25.995 4.338 12.335 1.00 24.24 92 VAL A CA 1
ATOM 689 C C . VAL A 1 92 ? -25.157 5.200 13.250 1.00 23.54 92 VAL A C 1
ATOM 690 O O . VAL A 1 92 ? -23.933 5.091 13.281 1.00 25.46 92 VAL A O 1
ATOM 694 N N . VAL A 1 93 ? -25.830 6.077 13.979 1.00 22.66 93 VAL A N 1
ATOM 695 C CA . VAL A 1 93 ? -25.176 6.971 14.904 1.00 23.73 93 VAL A CA 1
ATOM 696 C C . VAL A 1 93 ? -26.041 6.955 16.180 1.00 21.32 93 VAL A C 1
ATOM 697 O O . VAL A 1 93 ? -27.201 7.396 16.206 1.00 20.75 93 VAL A O 1
ATOM 701 N N . THR A 1 94 ? -25.447 6.420 17.233 1.00 22.10 94 THR A N 1
ATOM 702 C CA . THR A 1 94 ? -26.121 6.232 18.512 1.00 18.59 94 THR A CA 1
ATOM 703 C C . THR A 1 94 ? -25.540 7.059 19.655 1.00 18.57 94 THR A C 1
ATOM 704 O O . THR A 1 94 ? -24.491 7.689 19.523 1.00 17.27 94 THR A O 1
ATOM 708 N N . PRO A 1 95 ? -26.208 7.047 20.816 1.00 19.77 95 PRO A N 1
ATOM 709 C CA . PRO A 1 95 ? -25.677 7.842 21.932 1.00 20.75 95 PRO A CA 1
ATOM 710 C C . PRO A 1 95 ? -24.296 7.426 22.415 1.00 15.84 95 PRO A C 1
ATOM 711 O O . PRO A 1 95 ? -23.947 6.254 22.385 1.00 17.49 95 PRO A O 1
ATOM 715 N N . THR A 1 96 ? -23.512 8.403 22.848 1.00 18.75 96 THR A N 1
ATOM 716 C CA . THR A 1 96 ? -22.201 8.130 23.414 1.00 21.71 96 THR A CA 1
ATOM 717 C C . THR A 1 96 ? -22.382 7.964 24.931 1.00 22.26 96 THR A C 1
ATOM 718 O O . THR A 1 96 ? -21.457 7.598 25.647 1.00 25.48 96 THR A O 1
ATOM 722 N N . ILE A 1 97 ? -23.580 8.255 25.421 1.00 24.69 97 ILE A N 1
ATOM 723 C CA . ILE A 1 97 ? -23.869 8.088 26.846 1.00 25.87 97 ILE A CA 1
ATOM 724 C C . ILE A 1 97 ? -24.761 6.860 26.942 1.00 25.05 97 ILE A C 1
ATOM 725 O O . ILE A 1 97 ? -25.827 6.830 26.346 1.00 24.24 97 ILE A O 1
ATOM 730 N N . ILE A 1 98 ? -24.312 5.837 27.662 1.00 25.51 98 ILE A N 1
ATOM 731 C CA . ILE A 1 98 ? -25.103 4.616 27.822 1.00 26.75 98 ILE A CA 1
ATOM 732 C C . ILE A 1 98 ? -25.464 4.351 29.295 1.00 27.71 98 ILE A C 1
ATOM 733 O O . ILE A 1 98 ? -24.867 4.934 30.200 1.00 25.32 98 ILE A O 1
ATOM 738 N N . THR A 1 99 ? -26.439 3.474 29.533 1.00 29.52 99 THR A N 1
ATOM 739 C CA . THR A 1 99 ? -26.871 3.187 30.902 1.00 31.02 99 THR A CA 1
ATOM 740 C C . THR A 1 99 ? -26.032 2.109 31.595 1.00 30.57 99 THR A C 1
ATOM 741 O O . THR A 1 99 ? -25.361 1.301 30.948 1.00 28.07 99 THR A O 1
ATOM 745 N N . LYS A 1 100 ? -26.085 2.112 32.923 1.00 31.58 100 LYS A N 1
ATOM 746 C CA . LYS A 1 100 ? -25.365 1.138 33.741 1.00 33.21 100 LYS A CA 1
ATOM 747 C C . LYS A 1 100 ? -25.904 -0.252 33.422 1.00 32.78 100 LYS A C 1
ATOM 748 O O . LYS A 1 100 ? -25.153 -1.229 33.353 1.00 33.72 100 LYS A O 1
ATOM 754 N N . SER A 1 101 ? -27.213 -0.325 33.211 1.00 34.01 101 SER A N 1
ATOM 755 C CA . SER A 1 101 ? -27.879 -1.581 32.880 1.00 35.95 101 SER A CA 1
ATOM 756 C C . SER A 1 101 ? -27.349 -2.153 31.562 1.00 35.23 101 SER A C 1
ATOM 757 O O . SER A 1 101 ? -27.138 -3.355 31.439 1.00 35.22 101 SER A O 1
ATOM 760 N N . ALA A 1 102 ? -27.147 -1.287 30.573 1.00 35.69 102 ALA A N 1
ATOM 761 C CA . ALA A 1 102 ? -26.652 -1.732 29.275 1.00 34.47 102 ALA A CA 1
ATOM 762 C C . ALA A 1 102 ? -25.221 -2.245 29.400 1.00 34.68 102 ALA A C 1
ATOM 763 O O . ALA A 1 102 ? -24.870 -3.281 28.831 1.00 35.10 102 ALA A O 1
ATOM 765 N N . LEU A 1 103 ? -24.398 -1.513 30.144 1.00 34.76 103 LEU A N 1
ATOM 766 C CA . LEU A 1 103 ? -23.004 -1.898 30.346 1.00 36.24 103 LEU A CA 1
ATOM 767 C C . LEU A 1 103 ? -22.912 -3.263 31.042 1.00 36.39 103 LEU A C 1
ATOM 768 O O . LEU A 1 103 ? -22.060 -4.084 30.709 1.00 36.34 103 LEU A O 1
ATOM 773 N N . ALA A 1 104 ? -23.801 -3.505 32.001 1.00 38.42 104 ALA A N 1
ATOM 774 C CA . ALA A 1 104 ? -23.814 -4.774 32.727 1.00 39.15 104 ALA A CA 1
ATOM 775 C C . ALA A 1 104 ? -24.123 -5.961 31.807 1.00 39.55 104 ALA A C 1
ATOM 776 O O . ALA A 1 104 ? -23.608 -7.062 32.004 1.00 39.41 104 ALA A O 1
ATOM 778 N N . LYS A 1 105 ? -24.959 -5.741 30.798 1.00 40.61 105 LYS A N 1
ATOM 779 C CA . LYS A 1 105 ? -25.306 -6.815 29.874 1.00 40.76 105 LYS A CA 1
ATOM 780 C C . LYS A 1 105 ? -24.133 -7.168 28.973 1.00 41.18 105 LYS A C 1
ATOM 781 O O . LYS A 1 105 ? -24.224 -8.087 28.161 1.00 40.84 105 LYS A O 1
ATOM 787 N N . MET A 1 106 ? -23.034 -6.431 29.106 1.00 42.18 106 MET A N 1
ATOM 788 C CA . MET A 1 106 ? -21.850 -6.693 28.291 1.00 43.05 106 MET A CA 1
ATOM 789 C C . MET A 1 106 ? -20.833 -7.519 29.073 1.00 46.72 106 MET A C 1
ATOM 790 O O . MET A 1 106 ? -19.882 -8.059 28.503 1.00 46.62 106 MET A O 1
ATOM 795 N N . THR A 1 107 ? -21.045 -7.616 30.383 1.00 50.53 107 THR A N 1
ATOM 796 C CA . THR A 1 107 ? -20.153 -8.365 31.264 1.00 54.64 107 THR A CA 1
ATOM 797 C C . THR A 1 107 ? -20.116 -9.865 30.964 1.00 57.02 107 THR A C 1
ATOM 798 O O . THR A 1 107 ? -21.131 -10.556 31.066 1.00 56.58 107 THR A O 1
ATOM 802 N N . ILE A 1 108 ? -18.939 -10.363 30.595 1.00 60.42 108 ILE A N 1
ATOM 803 C CA . ILE A 1 108 ? -18.769 -11.782 30.299 1.00 63.65 108 ILE A CA 1
ATOM 804 C C . ILE A 1 108 ? -18.936 -12.558 31.600 1.00 66.06 108 ILE A C 1
ATOM 805 O O . ILE A 1 108 ? -17.967 -12.814 32.321 1.00 66.49 108 ILE A O 1
ATOM 810 N N . GLY A 1 109 ? -20.186 -12.916 31.886 1.00 68.34 109 GLY A N 1
ATOM 811 C CA . GLY A 1 109 ? -20.515 -13.635 33.102 1.00 70.10 109 GLY A CA 1
ATOM 812 C C . GLY A 1 109 ? -21.528 -12.821 33.886 1.00 71.87 109 GLY A C 1
ATOM 813 O O . GLY A 1 109 ? -22.690 -12.717 33.489 1.00 72.06 109 GLY A O 1
ATOM 814 N N . GLU A 1 110 ? -21.084 -12.233 34.995 1.00 73.33 110 GLU A N 1
ATOM 815 C CA . GLU A 1 110 ? -21.947 -11.413 35.843 1.00 74.38 110 GLU A CA 1
ATOM 816 C C . GLU A 1 110 ? -21.236 -11.057 37.144 1.00 74.27 110 GLU A C 1
ATOM 817 O O . GLU A 1 110 ? -21.417 -11.726 38.162 1.00 73.96 110 GLU A O 1
ATOM 823 N N . PRO A 1 113 ? -16.340 -5.282 36.584 1.00 60.14 113 PRO A N 1
ATOM 824 C CA . PRO A 1 113 ? -15.049 -5.397 35.893 1.00 59.61 113 PRO A CA 1
ATOM 825 C C . PRO A 1 113 ? -14.868 -4.240 34.912 1.00 59.02 113 PRO A C 1
ATOM 826 O O . PRO A 1 113 ? -13.862 -3.530 34.924 1.00 58.49 113 PRO A O 1
ATOM 830 N N . LEU A 1 114 ? -15.874 -4.062 34.067 1.00 57.56 114 LEU A N 1
ATOM 831 C CA . LEU A 1 114 ? -15.880 -3.014 33.062 1.00 55.11 114 LEU A CA 1
ATOM 832 C C . LEU A 1 114 ? -16.243 -1.678 33.706 1.00 53.74 114 LEU A C 1
ATOM 833 O O . LEU A 1 114 ? -16.007 -0.610 33.137 1.00 53.54 114 LEU A O 1
ATOM 838 N N . PHE A 1 115 ? -16.801 -1.748 34.909 1.00 51.46 115 PHE A N 1
ATOM 839 C CA . PHE A 1 115 ? -17.230 -0.559 35.633 1.00 49.25 115 PHE A CA 1
ATOM 840 C C . PHE A 1 115 ? -16.119 0.396 36.062 1.00 47.41 115 PHE A C 1
ATOM 841 O O . PHE A 1 115 ? -16.324 1.613 36.093 1.00 45.86 115 PHE A O 1
ATOM 849 N N . SER A 1 116 ? -14.947 -0.140 36.386 1.00 44.87 116 SER A N 1
ATOM 850 C CA . SER A 1 116 ? -13.833 0.707 36.798 1.00 43.77 116 SER A CA 1
ATOM 851 C C . SER A 1 116 ? -13.058 1.203 35.577 1.00 42.77 116 SER A C 1
ATOM 852 O O . SER A 1 116 ? -12.053 1.900 35.717 1.00 41.68 116 SER A O 1
ATOM 855 N N . GLN A 1 117 ? -13.532 0.842 34.387 1.00 41.35 117 GLN A N 1
ATOM 856 C CA . GLN A 1 117 ? -12.888 1.248 33.139 1.00 41.61 117 GLN A CA 1
ATOM 857 C C . GLN A 1 117 ? -13.564 2.464 32.500 1.00 39.36 117 GLN A C 1
ATOM 858 O O . GLN A 1 117 ? -12.964 3.143 31.670 1.00 40.77 117 GLN A O 1
ATOM 864 N N . VAL A 1 118 ? -14.809 2.737 32.878 1.00 36.05 118 VAL A N 1
ATOM 865 C CA . VAL A 1 118 ? -15.542 3.856 32.288 1.00 33.23 118 VAL A CA 1
ATOM 866 C C . VAL A 1 118 ? -15.603 5.139 33.096 1.00 32.41 118 VAL A C 1
ATOM 867 O O . VAL A 1 118 ? -15.303 5.167 34.292 1.00 31.26 118 VAL A O 1
ATOM 871 N N . PHE A 1 119 ? -16.003 6.204 32.408 1.00 30.87 119 PHE A N 1
ATOM 872 C CA . PHE A 1 119 ? -16.195 7.510 33.013 1.00 31.36 119 PHE A CA 1
ATOM 873 C C . PHE A 1 119 ? -17.695 7.624 33.304 1.00 32.15 119 PHE A C 1
ATOM 874 O O . PHE A 1 119 ? -18.523 7.673 32.380 1.00 30.95 119 PHE A O 1
ATOM 882 N N . TRP A 1 120 ? -18.051 7.661 34.584 1.00 31.58 120 TRP A N 1
ATOM 883 C CA . TRP A 1 120 ? -19.454 7.777 34.958 1.00 30.50 120 TRP A CA 1
ATOM 884 C C . TRP A 1 120 ? -19.913 9.230 35.018 1.00 31.39 120 TRP A C 1
ATOM 885 O O . TRP A 1 120 ? -19.151 10.109 35.425 1.00 32.56 120 TRP A O 1
ATOM 896 N N . LEU A 1 121 ? -21.145 9.489 34.579 1.00 33.53 121 LEU A N 1
ATOM 897 C CA . LEU A 1 121 ? -21.699 10.841 34.632 1.00 34.81 121 LEU A CA 1
ATOM 898 C C . LEU A 1 121 ? -22.493 10.917 35.936 1.00 34.71 121 LEU A C 1
ATOM 899 O O . LEU A 1 121 ? -22.670 11.982 36.512 1.00 33.49 121 LEU A O 1
ATOM 904 N N . ASP A 1 122 ? -22.977 9.757 36.363 1.00 36.95 122 ASP A N 1
ATOM 905 C CA . ASP A 1 122 ? -23.718 9.579 37.608 1.00 38.45 122 ASP A CA 1
ATOM 906 C C . ASP A 1 122 ? -23.852 8.077 37.827 1.00 38.78 122 ASP A C 1
ATOM 907 O O . ASP A 1 122 ? -23.423 7.284 36.989 1.00 38.41 122 ASP A O 1
ATOM 912 N N . GLY A 1 123 ? -24.444 7.686 38.949 1.00 38.95 123 GLY A N 1
ATOM 913 C CA . GLY A 1 123 ? -24.577 6.275 39.253 1.00 37.82 123 GLY A CA 1
ATOM 914 C C . GLY A 1 123 ? -25.229 5.411 38.196 1.00 37.83 123 GLY A C 1
ATOM 915 O O . GLY A 1 123 ? -25.068 4.189 38.214 1.00 36.84 123 GLY A O 1
ATOM 916 N N . LYS A 1 124 ? -25.946 6.027 37.261 1.00 39.14 124 LYS A N 1
ATOM 917 C CA . LYS A 1 124 ? -26.645 5.263 36.230 1.00 39.03 124 LYS A CA 1
ATOM 918 C C . LYS A 1 124 ? -26.181 5.485 34.785 1.00 38.16 124 LYS A C 1
ATOM 919 O O . LYS A 1 124 ? -26.575 4.738 33.890 1.00 38.74 124 LYS A O 1
ATOM 925 N N . LYS A 1 125 ? -25.361 6.503 34.551 1.00 37.24 125 LYS A N 1
ATOM 926 C CA . LYS A 1 125 ? -24.904 6.807 33.194 1.00 35.41 125 LYS A CA 1
ATOM 927 C C . LYS A 1 125 ? -23.398 6.891 33.082 1.00 33.54 125 LYS A C 1
ATOM 928 O O . LYS A 1 125 ? -22.723 7.338 34.012 1.00 33.86 125 LYS A O 1
ATOM 934 N N . CYS A 1 126 ? -22.881 6.501 31.920 1.00 30.43 126 CYS A N 1
ATOM 935 C CA . CYS A 1 126 ? -21.455 6.562 31.651 1.00 28.07 126 CYS A CA 1
ATOM 936 C C . CYS A 1 126 ? -21.179 6.723 30.154 1.00 28.51 126 CYS A C 1
ATOM 937 O O . CYS A 1 126 ? -22.062 6.533 29.315 1.00 26.53 126 CYS A O 1
ATOM 940 N N . LEU A 1 127 ? -19.943 7.082 29.834 1.00 27.36 127 LEU A N 1
ATOM 941 C CA . LEU A 1 127 ? -19.534 7.223 28.453 1.00 25.17 127 LEU A CA 1
ATOM 942 C C . LEU A 1 127 ? -19.274 5.808 27.939 1.00 25.33 127 LEU A C 1
ATOM 943 O O . LEU A 1 127 ? -18.578 5.008 28.593 1.00 23.96 127 LEU A O 1
ATOM 948 N N . ARG A 1 128 ? -19.850 5.488 26.782 1.00 22.32 128 ARG A N 1
ATOM 949 C CA . ARG A 1 128 ? -19.684 4.165 26.196 1.00 21.59 128 ARG A CA 1
ATOM 950 C C . ARG A 1 128 ? -18.212 3.810 25.990 1.00 21.82 128 ARG A C 1
ATOM 951 O O . ARG A 1 128 ? -17.412 4.626 25.545 1.00 20.19 128 ARG A O 1
ATOM 959 N N . PRO A 1 129 ? -17.819 2.592 26.375 1.00 24.01 129 PRO A N 1
ATOM 960 C CA . PRO A 1 129 ? -16.417 2.236 26.169 1.00 25.70 129 PRO A CA 1
ATOM 961 C C . PRO A 1 129 ? -16.334 1.377 24.911 1.00 26.35 129 PRO A C 1
ATOM 962 O O . PRO A 1 129 ? -15.259 0.947 24.504 1.00 27.39 129 PRO A O 1
ATOM 966 N N . MET A 1 130 ? -17.490 1.130 24.305 1.00 26.91 130 MET A N 1
ATOM 967 C CA . MET A 1 130 ? -17.569 0.308 23.104 1.00 28.36 130 MET A CA 1
ATOM 968 C C . MET A 1 130 ? -18.928 0.548 22.447 1.00 26.85 130 MET A C 1
ATOM 969 O O . MET A 1 130 ? -19.848 1.034 23.090 1.00 24.42 130 MET A O 1
ATOM 974 N N . LEU A 1 131 ? -19.046 0.195 21.172 1.00 25.42 131 LEU A N 1
ATOM 975 C CA . LEU A 1 131 ? -20.284 0.392 20.424 1.00 24.24 131 LEU A CA 1
ATOM 976 C C . LEU A 1 131 ? -21.305 -0.758 20.512 1.00 23.92 131 LEU A C 1
ATOM 977 O O . LEU A 1 131 ? -22.488 -0.549 20.283 1.00 24.95 131 LEU A O 1
ATOM 982 N N . ALA A 1 132 ? -20.850 -1.960 20.856 1.00 24.37 132 ALA A N 1
ATOM 983 C CA . ALA A 1 132 ? -21.713 -3.147 20.913 1.00 24.15 132 ALA A CA 1
ATOM 984 C C . ALA A 1 132 ? -23.099 -3.048 21.553 1.00 26.40 132 ALA A C 1
ATOM 985 O O . ALA A 1 132 ? -24.083 -3.501 20.968 1.00 26.67 132 ALA A O 1
ATOM 987 N N . PRO A 1 133 ? -23.198 -2.502 22.777 1.00 25.64 133 PRO A N 1
ATOM 988 C CA . PRO A 1 133 ? -24.520 -2.396 23.402 1.00 27.39 133 PRO A CA 1
ATOM 989 C C . PRO A 1 133 ? -25.531 -1.633 22.545 1.00 26.94 133 PRO A C 1
ATOM 990 O O . PRO A 1 133 ? -26.685 -2.039 22.421 1.00 25.87 133 PRO A O 1
ATOM 994 N N . ASN A 1 134 ? -25.094 -0.524 21.962 1.00 27.53 134 ASN A N 1
ATOM 995 C CA . ASN A 1 134 ? -25.964 0.271 21.089 1.00 27.21 134 ASN A CA 1
ATOM 996 C C . ASN A 1 134 ? -26.326 -0.488 19.812 1.00 25.46 134 ASN A C 1
ATOM 997 O O . ASN A 1 134 ? -27.430 -0.343 19.297 1.00 25.15 134 ASN A O 1
ATOM 1002 N N . LEU A 1 135 ? -25.390 -1.277 19.296 1.00 25.81 135 LEU A N 1
ATOM 1003 C CA . LEU A 1 135 ? -25.647 -2.047 18.077 1.00 29.94 135 LEU A CA 1
ATOM 1004 C C . LEU A 1 135 ? -26.574 -3.216 18.408 1.00 31.08 135 LEU A C 1
ATOM 1005 O O . LEU A 1 135 ? -27.461 -3.577 17.624 1.00 30.39 135 LEU A O 1
ATOM 1010 N N . TYR A 1 136 ? -26.368 -3.794 19.588 1.00 32.93 136 TYR A N 1
ATOM 1011 C CA . TYR A 1 136 ? -27.196 -4.893 20.070 1.00 32.89 136 TYR A CA 1
ATOM 1012 C C . TYR A 1 136 ? -28.645 -4.421 20.109 1.00 32.79 136 TYR A C 1
ATOM 1013 O O . TYR A 1 136 ? -29.567 -5.169 19.779 1.00 32.22 136 TYR A O 1
ATOM 1022 N N . THR A 1 137 ? -28.838 -3.169 20.509 1.00 31.32 137 THR A N 1
ATOM 1023 C CA . THR A 1 137 ? -30.179 -2.607 20.596 1.00 31.04 137 THR A CA 1
ATOM 1024 C C . THR A 1 137 ? -30.772 -2.398 19.206 1.00 30.64 137 THR A C 1
ATOM 1025 O O . THR A 1 137 ? -31.877 -2.858 18.921 1.00 31.22 137 THR A O 1
ATOM 1029 N N . LEU A 1 138 ? -30.043 -1.717 18.333 1.00 30.57 138 LEU A N 1
ATOM 1030 C CA . LEU A 1 138 ? -30.552 -1.488 16.982 1.00 32.60 138 LEU A CA 1
ATOM 1031 C C . LEU A 1 138 ? -30.875 -2.802 16.269 1.00 31.88 138 LEU A C 1
ATOM 1032 O O . LEU A 1 138 ? -31.782 -2.859 15.447 1.00 32.97 138 LEU A O 1
ATOM 1037 N N . TRP A 1 139 ? -30.125 -3.854 16.582 1.00 33.29 139 TRP A N 1
ATOM 1038 C CA . TRP A 1 139 ? -30.374 -5.169 15.997 1.00 32.46 139 TRP A CA 1
ATOM 1039 C C . TRP A 1 139 ? -31.797 -5.619 16.305 1.00 31.85 139 TRP A C 1
ATOM 1040 O O . TRP A 1 139 ? -32.590 -5.915 15.399 1.00 29.14 139 TRP A O 1
ATOM 1051 N N . ARG A 1 140 ? -32.104 -5.673 17.598 1.00 29.86 140 ARG A N 1
ATOM 1052 C CA . ARG A 1 140 ? -33.416 -6.105 18.053 1.00 32.90 140 ARG A CA 1
ATOM 1053 C C . ARG A 1 140 ? -34.551 -5.296 17.427 1.00 33.09 140 ARG A C 1
ATOM 1054 O O . ARG A 1 140 ? -35.565 -5.851 16.992 1.00 32.25 140 ARG A O 1
ATOM 1062 N N . GLU A 1 141 ? -34.383 -3.980 17.391 1.00 33.69 141 GLU A N 1
ATOM 1063 C CA . GLU A 1 141 ? -35.395 -3.109 16.820 1.00 32.94 141 GLU A CA 1
ATOM 1064 C C . GLU A 1 141 ? -35.523 -3.308 15.307 1.00 31.78 141 GLU A C 1
ATOM 1065 O O . GLU A 1 141 ? -36.617 -3.482 14.784 1.00 32.20 141 GLU A O 1
ATOM 1071 N N . LEU A 1 142 ? -34.401 -3.291 14.604 1.00 31.94 142 LEU A N 1
ATOM 1072 C CA . LEU A 1 142 ? -34.434 -3.427 13.155 1.00 31.98 142 LEU A CA 1
ATOM 1073 C C . LEU A 1 142 ? -34.931 -4.778 12.657 1.00 33.15 142 LEU A C 1
ATOM 1074 O O . LEU A 1 142 ? -35.603 -4.861 11.626 1.00 33.34 142 LEU A O 1
ATOM 1079 N N . GLU A 1 143 ? -34.618 -5.836 13.394 1.00 36.07 143 GLU A N 1
ATOM 1080 C CA . GLU A 1 143 ? -35.033 -7.177 12.999 1.00 38.78 143 GLU A CA 1
ATOM 1081 C C . GLU A 1 143 ? -36.562 -7.317 12.949 1.00 39.04 143 GLU A C 1
ATOM 1082 O O . GLU A 1 143 ? -37.088 -8.237 12.328 1.00 38.33 143 GLU A O 1
ATOM 1088 N N . ARG A 1 144 ? -37.269 -6.405 13.612 1.00 40.36 144 ARG A N 1
ATOM 1089 C CA . ARG A 1 144 ? -38.726 -6.430 13.634 1.00 40.40 144 ARG A CA 1
ATOM 1090 C C . ARG A 1 144 ? -39.298 -5.676 12.439 1.00 40.63 144 ARG A C 1
ATOM 1091 O O . ARG A 1 144 ? -40.488 -5.776 12.147 1.00 40.10 144 ARG A O 1
ATOM 1099 N N . LEU A 1 145 ? -38.449 -4.928 11.741 1.00 39.04 145 LEU A N 1
ATOM 1100 C CA . LEU A 1 145 ? -38.901 -4.158 10.589 1.00 38.14 145 LEU A CA 1
ATOM 1101 C C . LEU A 1 145 ? -38.331 -4.671 9.268 1.00 37.16 145 LEU A C 1
ATOM 1102 O O . LEU A 1 145 ? -39.015 -4.644 8.246 1.00 36.38 145 LEU A O 1
ATOM 1107 N N . TRP A 1 146 ? -37.081 -5.129 9.288 1.00 36.32 146 TRP A N 1
ATOM 1108 C CA . TRP A 1 146 ? -36.436 -5.622 8.071 1.00 35.10 146 TRP A CA 1
ATOM 1109 C C . TRP A 1 146 ? -36.138 -7.110 8.154 1.00 36.36 146 TRP A C 1
ATOM 1110 O O . TRP A 1 146 ? -36.013 -7.664 9.246 1.00 36.73 146 TRP A O 1
ATOM 1121 N N . ASP A 1 147 ? -36.016 -7.750 6.993 1.00 36.76 147 ASP A N 1
ATOM 1122 C CA . ASP A 1 147 ? -35.699 -9.169 6.941 1.00 37.53 147 ASP A CA 1
ATOM 1123 C C . ASP A 1 147 ? -34.194 -9.341 7.048 1.00 37.12 147 ASP A C 1
ATOM 1124 O O . ASP A 1 147 ? -33.429 -8.470 6.633 1.00 35.38 147 ASP A O 1
ATOM 1129 N N . LYS A 1 148 ? -33.771 -10.462 7.623 1.00 37.84 148 LYS A N 1
ATOM 1130 C CA . LYS A 1 148 ? -32.351 -10.748 7.778 1.00 37.75 148 LYS A CA 1
ATOM 1131 C C . LYS A 1 148 ? -31.763 -11.214 6.446 1.00 38.10 148 LYS A C 1
ATOM 1132 O O . LYS A 1 148 ? -32.483 -11.705 5.582 1.00 39.82 148 LYS A O 1
ATOM 1138 N N . PRO A 1 149 ? -30.448 -11.042 6.250 1.00 38.24 149 PRO A N 1
ATOM 1139 C CA . PRO A 1 149 ? -29.466 -10.451 7.169 1.00 37.87 149 PRO A CA 1
ATOM 1140 C C . PRO A 1 149 ? -29.521 -8.922 7.267 1.00 38.00 149 PRO A C 1
ATOM 1141 O O . PRO A 1 149 ? -29.757 -8.223 6.279 1.00 37.97 149 PRO A O 1
ATOM 1145 N N . ILE A 1 150 ? -29.291 -8.411 8.471 1.00 36.64 150 ILE A N 1
ATOM 1146 C CA . ILE A 1 150 ? -29.284 -6.974 8.704 1.00 33.55 150 ILE A CA 1
ATOM 1147 C C . ILE A 1 150 ? -27.823 -6.536 8.840 1.00 33.18 150 ILE A C 1
ATOM 1148 O O . ILE A 1 150 ? -27.064 -7.088 9.640 1.00 29.89 150 ILE A O 1
ATOM 1153 N N . ARG A 1 151 ? -27.423 -5.569 8.022 1.00 31.90 151 ARG A N 1
ATOM 1154 C CA . ARG A 1 151 ? -26.049 -5.089 8.038 1.00 33.01 151 ARG A CA 1
ATOM 1155 C C . ARG A 1 151 ? -25.962 -3.646 8.495 1.00 31.45 151 ARG A C 1
ATOM 1156 O O . ARG A 1 151 ? -26.402 -2.744 7.792 1.00 31.78 151 ARG A O 1
ATOM 1164 N N . ILE A 1 152 ? -25.398 -3.429 9.677 1.00 30.98 152 ILE A N 1
ATOM 1165 C CA . ILE A 1 152 ? -25.245 -2.077 10.176 1.00 29.21 152 ILE A CA 1
ATOM 1166 C C . ILE A 1 152 ? -23.862 -1.882 10.763 1.00 27.73 152 ILE A C 1
ATOM 1167 O O . ILE A 1 152 ? -23.171 -2.845 11.094 1.00 28.89 152 ILE A O 1
ATOM 1172 N N . PHE A 1 153 ? -23.450 -0.626 10.860 1.00 26.52 153 PHE A N 1
ATOM 1173 C CA . PHE A 1 153 ? -22.163 -0.303 11.434 1.00 24.88 153 PHE A CA 1
ATOM 1174 C C . PHE A 1 153 ? -22.188 1.115 11.965 1.00 24.05 153 PHE A C 1
ATOM 1175 O O . PHE A 1 153 ? -23.050 1.919 11.606 1.00 24.51 153 PHE A O 1
ATOM 1183 N N . GLU A 1 154 ? -21.242 1.411 12.842 1.00 24.66 154 GLU A N 1
ATOM 1184 C CA . GLU A 1 154 ? -21.126 2.744 13.388 1.00 22.89 154 GLU A CA 1
ATOM 1185 C C . GLU A 1 154 ? -19.657 3.065 13.561 1.00 21.04 154 GLU A C 1
ATOM 1186 O O . GLU A 1 154 ? -18.840 2.193 13.824 1.00 19.59 154 GLU A O 1
ATOM 1192 N N . ILE A 1 155 ? -19.322 4.327 13.356 1.00 22.45 155 ILE A N 1
ATOM 1193 C CA . ILE A 1 155 ? -17.963 4.788 13.545 1.00 22.85 155 ILE A CA 1
ATOM 1194 C C . ILE A 1 155 ? -18.207 5.883 14.550 1.00 23.62 155 ILE A C 1
ATOM 1195 O O . ILE A 1 155 ? -18.968 6.803 14.278 1.00 23.34 155 ILE A O 1
ATOM 1200 N N . GLY A 1 156 ? -17.590 5.780 15.720 1.00 24.08 156 GLY A N 1
ATOM 1201 C CA . GLY A 1 156 ? -17.821 6.806 16.712 1.00 24.29 156 GLY A CA 1
ATOM 1202 C C . GLY A 1 156 ? -16.870 6.774 17.879 1.00 21.31 156 GLY A C 1
ATOM 1203 O O . GLY A 1 156 ? -16.137 5.817 18.089 1.00 21.06 156 GLY A O 1
ATOM 1204 N N . THR A 1 157 ? -16.915 7.840 18.656 1.00 22.78 157 THR A N 1
ATOM 1205 C CA . THR A 1 157 ? -16.049 7.983 19.800 1.00 24.39 157 THR A CA 1
ATOM 1206 C C . THR A 1 157 ? -16.479 7.104 20.962 1.00 23.16 157 THR A C 1
ATOM 1207 O O . THR A 1 157 ? -17.669 6.996 21.264 1.00 23.35 157 THR A O 1
ATOM 1211 N N . CYS A 1 158 ? -15.492 6.465 21.582 1.00 23.91 158 CYS A N 1
ATOM 1212 C CA . CYS A 1 158 ? -15.699 5.614 22.748 1.00 24.21 158 CYS A CA 1
ATOM 1213 C C . CYS A 1 158 ? -14.710 6.084 23.817 1.00 24.67 158 CYS A C 1
ATOM 1214 O O . CYS A 1 158 ? -13.701 6.706 23.490 1.00 22.40 158 CYS A O 1
ATOM 1217 N N . TYR A 1 159 ? -14.998 5.784 25.086 1.00 23.55 159 TYR A N 1
ATOM 1218 C CA . TYR A 1 159 ? -14.153 6.237 26.192 1.00 25.10 159 TYR A CA 1
ATOM 1219 C C . TYR A 1 159 ? -13.763 5.162 27.202 1.00 25.30 159 TYR A C 1
ATOM 1220 O O . TYR A 1 159 ? -14.567 4.306 27.532 1.00 23.94 159 TYR A O 1
ATOM 1229 N N . ARG A 1 160 ? -12.527 5.237 27.691 1.00 27.91 160 ARG A N 1
ATOM 1230 C CA . ARG A 1 160 ? -12.000 4.290 28.681 1.00 32.89 160 ARG A CA 1
ATOM 1231 C C . ARG A 1 160 ? -10.928 4.938 29.552 1.00 33.39 160 ARG A C 1
ATOM 1232 O O . ARG A 1 160 ? -10.101 5.697 29.063 1.00 31.12 160 ARG A O 1
ATOM 1240 N N . LYS A 1 161 ? -10.939 4.621 30.843 1.00 37.90 161 LYS A N 1
ATOM 1241 C CA . LYS A 1 161 ? -9.941 5.154 31.770 1.00 40.23 161 LYS A CA 1
ATOM 1242 C C . LYS A 1 161 ? -8.616 4.405 31.595 1.00 42.80 161 LYS A C 1
ATOM 1243 O O . LYS A 1 161 ? -7.550 4.957 31.858 1.00 43.80 161 LYS A O 1
ATOM 1249 N N . GLU A 1 162 ? -8.691 3.142 31.170 1.00 45.46 162 GLU A N 1
ATOM 1250 C CA . GLU A 1 162 ? -7.497 2.317 30.963 1.00 48.41 162 GLU A CA 1
ATOM 1251 C C . GLU A 1 162 ? -7.667 1.352 29.788 1.00 49.37 162 GLU A C 1
ATOM 1252 O O . GLU A 1 162 ? -8.779 1.148 29.293 1.00 49.35 162 GLU A O 1
ATOM 1258 N N . SER A 1 163 ? -6.562 0.750 29.356 1.00 49.25 163 SER A N 1
ATOM 1259 C CA . SER A 1 163 ? -6.594 -0.191 28.240 1.00 50.40 163 SER A CA 1
ATOM 1260 C C . SER A 1 163 ? -5.342 -1.066 28.185 1.00 52.56 163 SER A C 1
ATOM 1261 O O . SER A 1 163 ? -4.403 -0.892 28.971 1.00 52.65 163 SER A O 1
ATOM 1264 N N . GLN A 1 164 ? -5.346 -2.008 27.245 1.00 53.43 164 GLN A N 1
ATOM 1265 C CA . GLN A 1 164 ? -4.218 -2.908 27.046 1.00 54.51 164 GLN A CA 1
ATOM 1266 C C . GLN A 1 164 ? -3.172 -2.175 26.221 1.00 53.55 164 GLN A C 1
ATOM 1267 O O . GLN A 1 164 ? -3.511 -1.360 25.365 1.00 52.96 164 GLN A O 1
ATOM 1273 N N . GLY A 1 165 ? -1.902 -2.462 26.484 1.00 52.98 165 GLY A N 1
ATOM 1274 C CA . GLY A 1 165 ? -0.835 -1.815 25.744 1.00 51.12 165 GLY A CA 1
ATOM 1275 C C . GLY A 1 165 ? -0.115 -0.746 26.543 1.00 50.30 165 GLY A C 1
ATOM 1276 O O . GLY A 1 165 ? -0.516 -0.402 27.659 1.00 50.60 165 GLY A O 1
ATOM 1277 N N . ALA A 1 166 ? 0.958 -0.217 25.966 1.00 49.09 166 ALA A N 1
ATOM 1278 C CA . ALA A 1 166 ? 1.748 0.818 26.619 1.00 47.47 166 ALA A CA 1
ATOM 1279 C C . ALA A 1 166 ? 1.084 2.180 26.470 1.00 46.76 166 ALA A C 1
ATOM 1280 O O . ALA A 1 166 ? 1.093 2.986 27.405 1.00 47.57 166 ALA A O 1
ATOM 1282 N N . GLN A 1 167 ? 0.502 2.426 25.297 1.00 43.99 167 GLN A N 1
ATOM 1283 C CA . GLN A 1 167 ? -0.160 3.698 25.010 1.00 41.44 167 GLN A CA 1
ATOM 1284 C C . GLN A 1 167 ? -1.644 3.695 25.368 1.00 38.52 167 GLN A C 1
ATOM 1285 O O . GLN A 1 167 ? -2.298 2.656 25.328 1.00 40.42 167 GLN A O 1
ATOM 1291 N N . HIS A 1 168 ? -2.181 4.864 25.706 1.00 35.82 168 HIS A N 1
ATOM 1292 C CA . HIS A 1 168 ? -3.596 4.958 26.044 1.00 33.33 168 HIS A CA 1
ATOM 1293 C C . HIS A 1 168 ? -4.298 6.229 25.589 1.00 31.24 168 HIS A C 1
ATOM 1294 O O . HIS A 1 168 ? -3.744 7.323 25.641 1.00 31.89 168 HIS A O 1
ATOM 1301 N N . LEU A 1 169 ? -5.538 6.062 25.150 1.00 29.52 169 LEU A N 1
ATOM 1302 C CA . LEU A 1 169 ? -6.366 7.181 24.748 1.00 26.72 169 LEU A CA 1
ATOM 1303 C C . LEU A 1 169 ? -7.622 7.108 25.591 1.00 26.69 169 LEU A C 1
ATOM 1304 O O . LEU A 1 169 ? -8.229 6.044 25.716 1.00 27.18 169 LEU A O 1
ATOM 1309 N N . ASN A 1 170 ? -8.006 8.227 26.190 1.00 26.62 170 ASN A N 1
ATOM 1310 C CA . ASN A 1 170 ? -9.237 8.249 26.953 1.00 26.69 170 ASN A CA 1
ATOM 1311 C C . ASN A 1 170 ? -10.372 8.385 25.941 1.00 26.54 170 ASN A C 1
ATOM 1312 O O . ASN A 1 170 ? -11.494 7.959 26.201 1.00 25.33 170 ASN A O 1
ATOM 1317 N N . GLU A 1 171 ? -10.057 8.979 24.788 1.00 25.84 171 GLU A N 1
ATOM 1318 C CA . GLU A 1 171 ? -11.033 9.204 23.715 1.00 25.72 171 GLU A CA 1
ATOM 1319 C C . GLU A 1 171 ? -10.504 8.581 22.439 1.00 24.50 171 GLU A C 1
ATOM 1320 O O . GLU A 1 171 ? -9.470 9.003 21.919 1.00 22.09 171 GLU A O 1
ATOM 1326 N N . PHE A 1 172 ? -11.219 7.590 21.925 1.00 25.10 172 PHE A N 1
ATOM 1327 C CA . PHE A 1 172 ? -10.774 6.918 20.723 1.00 24.37 172 PHE A CA 1
ATOM 1328 C C . PHE A 1 172 ? -11.935 6.643 19.780 1.00 23.74 172 PHE A C 1
ATOM 1329 O O . PHE A 1 172 ? -13.114 6.677 20.166 1.00 23.60 172 PHE A O 1
ATOM 1337 N N . THR A 1 173 ? -11.595 6.375 18.533 1.00 23.26 173 THR A N 1
ATOM 1338 C CA . THR A 1 173 ? -12.615 6.153 17.522 1.00 24.60 173 THR A CA 1
ATOM 1339 C C . THR A 1 173 ? -12.701 4.700 17.093 1.00 23.68 173 THR A C 1
ATOM 1340 O O . THR A 1 173 ? -11.717 4.098 16.650 1.00 23.84 173 THR A O 1
ATOM 1344 N N . MET A 1 174 ? -13.896 4.145 17.228 1.00 21.95 174 MET A N 1
ATOM 1345 C CA . MET A 1 174 ? -14.124 2.765 16.850 1.00 24.60 174 MET A CA 1
ATOM 1346 C C . MET A 1 174 ? -15.017 2.645 15.622 1.00 24.34 174 MET A C 1
ATOM 1347 O O . MET A 1 174 ? -15.921 3.457 15.405 1.00 25.15 174 MET A O 1
ATOM 1352 N N . LEU A 1 175 ? -14.721 1.644 14.807 1.00 25.03 175 LEU A N 1
ATOM 1353 C CA . LEU A 1 175 ? -15.551 1.313 13.664 1.00 25.30 175 LEU A CA 1
ATOM 1354 C C . LEU A 1 175 ? -15.946 -0.106 14.035 1.00 25.05 175 LEU A C 1
ATOM 1355 O O . LEU A 1 175 ? -15.093 -0.949 14.279 1.00 25.39 175 LEU A O 1
ATOM 1360 N N . ASN A 1 176 ? -17.242 -0.360 14.109 1.00 28.82 176 ASN A N 1
ATOM 1361 C CA . ASN A 1 176 ? -17.734 -1.681 14.451 1.00 29.47 176 ASN A CA 1
ATOM 1362 C C . ASN A 1 176 ? -18.788 -2.034 13.412 1.00 28.96 176 ASN A C 1
ATOM 1363 O O . ASN A 1 176 ? -19.836 -1.387 13.360 1.00 27.35 176 ASN A O 1
ATOM 1368 N N . LEU A 1 177 ? -18.503 -3.033 12.575 1.00 30.78 177 LEU A N 1
ATOM 1369 C CA . LEU A 1 177 ? -19.468 -3.466 11.564 1.00 29.74 177 LEU A CA 1
ATOM 1370 C C . LEU A 1 177 ? -19.951 -4.864 11.887 1.00 28.04 177 LEU A C 1
ATOM 1371 O O . LEU A 1 177 ? -19.164 -5.742 12.229 1.00 29.94 177 LEU A O 1
ATOM 1376 N N . THR A 1 178 ? -21.258 -5.061 11.777 1.00 27.63 178 THR A N 1
ATOM 1377 C CA . THR A 1 178 ? -21.881 -6.331 12.115 1.00 29.13 178 THR A CA 1
ATOM 1378 C C . THR A 1 178 ? -22.922 -6.786 11.094 1.00 30.65 178 THR A C 1
ATOM 1379 O O . THR A 1 178 ? -23.470 -5.982 10.342 1.00 30.02 178 THR A O 1
ATOM 1383 N N . GLU A 1 179 ? -23.186 -8.088 11.079 1.00 33.81 179 GLU A N 1
ATOM 1384 C CA . GLU A 1 179 ? -24.221 -8.645 10.215 1.00 36.07 179 GLU A CA 1
ATOM 1385 C C . GLU A 1 179 ? -25.035 -9.597 11.072 1.00 35.49 179 GLU A C 1
ATOM 1386 O O . GLU A 1 179 ? -24.491 -10.538 11.648 1.00 37.39 179 GLU A O 1
ATOM 1392 N N . LEU A 1 180 ? -26.330 -9.324 11.181 1.00 35.41 180 LEU A N 1
ATOM 1393 C CA . LEU A 1 180 ? -27.237 -10.169 11.946 1.00 35.75 180 LEU A CA 1
ATOM 1394 C C . LEU A 1 180 ? -27.985 -11.056 10.955 1.00 36.43 180 LEU A C 1
ATOM 1395 O O . LEU A 1 180 ? -28.612 -10.555 10.019 1.00 36.81 180 LEU A O 1
ATOM 1400 N N . GLY A 1 181 ? -27.912 -12.367 11.159 1.00 35.29 181 GLY A N 1
ATOM 1401 C CA . GLY A 1 181 ? -28.599 -13.279 10.265 1.00 37.51 181 GLY A CA 1
ATOM 1402 C C . GLY A 1 181 ? -27.657 -14.023 9.341 1.00 38.74 181 GLY A C 1
ATOM 1403 O O . GLY A 1 181 ? -28.088 -14.670 8.383 1.00 38.26 181 GLY A O 1
ATOM 1404 N N . THR A 1 182 ? -26.363 -13.926 9.625 1.00 38.79 182 THR A N 1
ATOM 1405 C CA . THR A 1 182 ? -25.361 -14.609 8.823 1.00 39.99 182 THR A CA 1
ATOM 1406 C C . THR A 1 182 ? -25.557 -16.118 8.949 1.00 41.07 182 THR A C 1
ATOM 1407 O O . THR A 1 182 ? -25.801 -16.628 10.049 1.00 41.80 182 THR A O 1
ATOM 1411 N N . PRO A 1 183 ? -25.481 -16.850 7.821 1.00 41.35 183 PRO A N 1
ATOM 1412 C CA . PRO A 1 183 ? -25.651 -18.306 7.865 1.00 42.26 183 PRO A CA 1
ATOM 1413 C C . PRO A 1 183 ? -24.516 -18.883 8.702 1.00 42.54 183 PRO A C 1
ATOM 1414 O O . PRO A 1 183 ? -23.351 -18.572 8.459 1.00 42.79 183 PRO A O 1
ATOM 1418 N N . LEU A 1 184 ? -24.855 -19.710 9.685 1.00 42.85 184 LEU A N 1
ATOM 1419 C CA . LEU A 1 184 ? -23.848 -20.314 10.555 1.00 44.19 184 LEU A CA 1
ATOM 1420 C C . LEU A 1 184 ? -22.580 -20.751 9.827 1.00 44.40 184 LEU A C 1
ATOM 1421 O O . LEU A 1 184 ? -21.471 -20.527 10.316 1.00 44.60 184 LEU A O 1
ATOM 1426 N N . GLU A 1 185 ? -22.741 -21.357 8.655 1.00 45.65 185 GLU A N 1
ATOM 1427 C CA . GLU A 1 185 ? -21.593 -21.841 7.893 1.00 45.75 185 GLU A CA 1
ATOM 1428 C C . GLU A 1 185 ? -20.847 -20.775 7.104 1.00 45.12 185 GLU A C 1
ATOM 1429 O O . GLU A 1 185 ? -19.843 -21.071 6.455 1.00 45.69 185 GLU A O 1
ATOM 1435 N N . GLU A 1 186 ? -21.323 -19.537 7.152 1.00 43.71 186 GLU A N 1
ATOM 1436 C CA . GLU A 1 186 ? -20.654 -18.474 6.418 1.00 43.36 186 GLU A CA 1
ATOM 1437 C C . GLU A 1 186 ? -20.019 -17.445 7.342 1.00 41.73 186 GLU A C 1
ATOM 1438 O O . GLU A 1 186 ? -19.408 -16.485 6.886 1.00 42.06 186 GLU A O 1
ATOM 1444 N N . ARG A 1 187 ? -20.144 -17.667 8.644 1.00 40.81 187 ARG A N 1
ATOM 1445 C CA . ARG A 1 187 ? -19.603 -16.749 9.629 1.00 41.35 187 ARG A CA 1
ATOM 1446 C C . ARG A 1 187 ? -18.122 -16.432 9.451 1.00 41.32 187 ARG A C 1
ATOM 1447 O O . ARG A 1 187 ? -17.758 -15.267 9.292 1.00 43.03 187 ARG A O 1
ATOM 1455 N N . HIS A 1 188 ? -17.269 -17.452 9.465 1.00 41.76 188 HIS A N 1
ATOM 1456 C CA . HIS A 1 188 ? -15.835 -17.231 9.295 1.00 40.42 188 HIS A CA 1
ATOM 1457 C C . HIS A 1 188 ? -15.523 -16.474 8.010 1.00 39.27 188 HIS A C 1
ATOM 1458 O O . HIS A 1 188 ? -14.685 -15.573 8.004 1.00 37.71 188 HIS A O 1
ATOM 1465 N N . GLN A 1 189 ? -16.192 -16.838 6.919 1.00 38.87 189 GLN A N 1
ATOM 1466 C CA . GLN A 1 189 ? -15.968 -16.170 5.637 1.00 37.39 189 GLN A CA 1
ATOM 1467 C C . GLN A 1 189 ? -16.439 -14.717 5.708 1.00 36.04 189 GLN A C 1
ATOM 1468 O O . GLN A 1 189 ? -15.803 -13.821 5.154 1.00 34.80 189 GLN A O 1
ATOM 1474 N N . ARG A 1 190 ? -17.555 -14.492 6.396 1.00 35.24 190 ARG A N 1
ATOM 1475 C CA . ARG A 1 190 ? -18.110 -13.150 6.545 1.00 36.79 190 ARG A CA 1
ATOM 1476 C C . ARG A 1 190 ? -17.127 -12.278 7.337 1.00 36.73 190 ARG A C 1
ATOM 1477 O O . ARG A 1 190 ? -16.945 -11.101 7.037 1.00 36.62 190 ARG A O 1
ATOM 1485 N N . LEU A 1 191 ? -16.487 -12.868 8.343 1.00 37.61 191 LEU A N 1
ATOM 1486 C CA . LEU A 1 191 ? -15.515 -12.141 9.149 1.00 38.62 191 LEU A CA 1
ATOM 1487 C C . LEU A 1 191 ? -14.332 -11.713 8.289 1.00 39.71 191 LEU A C 1
ATOM 1488 O O . LEU A 1 191 ? -13.796 -10.614 8.446 1.00 38.55 191 LEU A O 1
ATOM 1493 N N . GLU A 1 192 ? -13.936 -12.579 7.363 1.00 41.93 192 GLU A N 1
ATOM 1494 C CA . GLU A 1 192 ? -12.830 -12.270 6.467 1.00 43.00 192 GLU A CA 1
ATOM 1495 C C . GLU A 1 192 ? -13.265 -11.225 5.448 1.00 42.52 192 GLU A C 1
ATOM 1496 O O . GLU A 1 192 ? -12.500 -10.329 5.091 1.00 43.21 192 GLU A O 1
ATOM 1502 N N . ASP A 1 193 ? -14.501 -11.344 4.980 1.00 43.37 193 ASP A N 1
ATOM 1503 C CA . ASP A 1 193 ? -15.031 -10.401 4.004 1.00 43.28 193 ASP A CA 1
ATOM 1504 C C . ASP A 1 193 ? -15.003 -8.990 4.569 1.00 42.92 193 ASP A C 1
ATOM 1505 O O . ASP A 1 193 ? -14.651 -8.044 3.873 1.00 43.30 193 ASP A O 1
ATOM 1510 N N . MET A 1 194 ? -15.381 -8.857 5.836 1.00 42.57 194 MET A N 1
ATOM 1511 C CA . MET A 1 194 ? -15.401 -7.560 6.502 1.00 42.73 194 MET A CA 1
ATOM 1512 C C . MET A 1 194 ? -13.991 -6.995 6.637 1.00 42.05 194 MET A C 1
ATOM 1513 O O . MET A 1 194 ? -13.728 -5.862 6.229 1.00 42.71 194 MET A O 1
ATOM 1518 N N . ALA A 1 195 ? -13.089 -7.789 7.211 1.00 41.35 195 ALA A N 1
ATOM 1519 C CA . ALA A 1 195 ? -11.708 -7.363 7.405 1.00 41.60 195 ALA A CA 1
ATOM 1520 C C . ALA A 1 195 ? -11.113 -6.853 6.103 1.00 41.79 195 ALA A C 1
ATOM 1521 O O . ALA A 1 195 ? -10.451 -5.814 6.080 1.00 42.58 195 ALA A O 1
ATOM 1523 N N . ARG A 1 196 ? -11.353 -7.583 5.018 1.00 42.18 196 ARG A N 1
ATOM 1524 C CA . ARG A 1 196 ? -10.843 -7.185 3.711 1.00 41.89 196 ARG A CA 1
ATOM 1525 C C . ARG A 1 196 ? -11.460 -5.874 3.247 1.00 40.99 196 ARG A C 1
ATOM 1526 O O . ARG A 1 196 ? -10.742 -4.964 2.838 1.00 40.38 196 ARG A O 1
ATOM 1534 N N . TRP A 1 197 ? -12.785 -5.763 3.326 1.00 39.76 197 TRP A N 1
ATOM 1535 C CA . TRP A 1 197 ? -13.450 -4.537 2.898 1.00 38.45 197 TRP A CA 1
ATOM 1536 C C . TRP A 1 197 ? -12.963 -3.329 3.685 1.00 37.97 197 TRP A C 1
ATOM 1537 O O . TRP A 1 197 ? -12.801 -2.238 3.137 1.00 36.98 197 TRP A O 1
ATOM 1548 N N . VAL A 1 198 ? -12.728 -3.519 4.978 1.00 36.91 198 VAL A N 1
ATOM 1549 C CA . VAL A 1 198 ? -12.263 -2.417 5.812 1.00 34.65 198 VAL A CA 1
ATOM 1550 C C . VAL A 1 198 ? -10.814 -2.039 5.539 1.00 33.56 198 VAL A C 1
ATOM 1551 O O . VAL A 1 198 ? -10.502 -0.878 5.272 1.00 32.24 198 VAL A O 1
ATOM 1555 N N . LEU A 1 199 ? -9.928 -3.021 5.607 1.00 35.55 199 LEU A N 1
ATOM 1556 C CA . LEU A 1 199 ? -8.512 -2.767 5.400 1.00 36.61 199 LEU A CA 1
ATOM 1557 C C . LEU A 1 199 ? -8.160 -2.320 3.984 1.00 39.01 199 LEU A C 1
ATOM 1558 O O . LEU A 1 199 ? -7.228 -1.533 3.794 1.00 40.94 199 LEU A O 1
ATOM 1563 N N . GLU A 1 200 ? -8.891 -2.795 2.983 1.00 40.10 200 GLU A N 1
ATOM 1564 C CA . GLU A 1 200 ? -8.591 -2.355 1.626 1.00 42.63 200 GLU A CA 1
ATOM 1565 C C . GLU A 1 200 ? -8.864 -0.861 1.540 1.00 41.36 200 GLU A C 1
ATOM 1566 O O . GLU A 1 200 ? -8.107 -0.114 0.932 1.00 43.32 200 GLU A O 1
ATOM 1572 N N . ALA A 1 201 ? -9.952 -0.430 2.161 1.00 39.98 201 ALA A N 1
ATOM 1573 C CA . ALA A 1 201 ? -10.326 0.974 2.151 1.00 39.93 201 ALA A CA 1
ATOM 1574 C C . ALA A 1 201 ? -9.416 1.811 3.039 1.00 40.29 201 ALA A C 1
ATOM 1575 O O . ALA A 1 201 ? -9.354 3.027 2.896 1.00 41.25 201 ALA A O 1
ATOM 1577 N N . ALA A 1 202 ? -8.712 1.158 3.956 1.00 42.11 202 ALA A N 1
ATOM 1578 C CA . ALA A 1 202 ? -7.819 1.856 4.880 1.00 43.95 202 ALA A CA 1
ATOM 1579 C C . ALA A 1 202 ? -6.391 1.961 4.344 1.00 46.47 202 ALA A C 1
ATOM 1580 O O . ALA A 1 202 ? -5.559 2.670 4.904 1.00 46.61 202 ALA A O 1
ATOM 1582 N N . GLY A 1 203 ? -6.106 1.251 3.259 1.00 49.02 203 GLY A N 1
ATOM 1583 C CA . GLY A 1 203 ? -4.773 1.301 2.689 1.00 52.21 203 GLY A CA 1
ATOM 1584 C C . GLY A 1 203 ? -3.828 0.285 3.297 1.00 54.58 203 GLY A C 1
ATOM 1585 O O . GLY A 1 203 ? -2.609 0.459 3.267 1.00 54.71 203 GLY A O 1
ATOM 1586 N N . ILE A 1 204 ? -4.388 -0.778 3.861 1.00 56.32 204 ILE A N 1
ATOM 1587 C CA . ILE A 1 204 ? -3.581 -1.828 4.459 1.00 59.15 204 ILE A CA 1
ATOM 1588 C C . ILE A 1 204 ? -3.955 -3.158 3.816 1.00 60.98 204 ILE A C 1
ATOM 1589 O O . ILE A 1 204 ? -5.108 -3.586 3.878 1.00 60.56 204 ILE A O 1
ATOM 1594 N N . ARG A 1 205 ? -2.971 -3.807 3.195 1.00 63.15 205 ARG A N 1
ATOM 1595 C CA . ARG A 1 205 ? -3.212 -5.066 2.500 1.00 64.91 205 ARG A CA 1
ATOM 1596 C C . ARG A 1 205 ? -2.597 -6.287 3.171 1.00 65.02 205 ARG A C 1
ATOM 1597 O O . ARG A 1 205 ? -3.039 -7.413 2.943 1.00 65.54 205 ARG A O 1
ATOM 1605 N N . GLU A 1 206 ? -1.580 -6.069 3.994 1.00 65.28 206 GLU A N 1
ATOM 1606 C CA . GLU A 1 206 ? -0.929 -7.171 4.693 1.00 65.41 206 GLU A CA 1
ATOM 1607 C C . GLU A 1 206 ? -1.616 -7.423 6.026 1.00 64.61 206 GLU A C 1
ATOM 1608 O O . GLU A 1 206 ? -1.629 -6.554 6.895 1.00 65.16 206 GLU A O 1
ATOM 1614 N N . PHE A 1 207 ? -2.187 -8.612 6.189 1.00 62.77 207 PHE A N 1
ATOM 1615 C CA . PHE A 1 207 ? -2.852 -8.955 7.435 1.00 60.88 207 PHE A CA 1
ATOM 1616 C C . PHE A 1 207 ? -3.294 -10.407 7.477 1.00 60.27 207 PHE A C 1
ATOM 1617 O O . PHE A 1 207 ? -3.539 -11.030 6.448 1.00 59.68 207 PHE A O 1
ATOM 1625 N N . GLU A 1 208 ? -3.387 -10.933 8.689 1.00 60.08 208 GLU A N 1
ATOM 1626 C CA . GLU A 1 208 ? -3.778 -12.312 8.919 1.00 59.91 208 GLU A CA 1
ATOM 1627 C C . GLU A 1 208 ? -4.935 -12.309 9.905 1.00 59.26 208 GLU A C 1
ATOM 1628 O O . GLU A 1 208 ? -5.098 -11.366 10.676 1.00 58.91 208 GLU A O 1
ATOM 1634 N N . LEU A 1 209 ? -5.742 -13.359 9.878 1.00 58.52 209 LEU A N 1
ATOM 1635 C CA . LEU A 1 209 ? -6.852 -13.459 10.807 1.00 57.82 209 LEU A CA 1
ATOM 1636 C C . LEU A 1 209 ? -6.553 -14.624 11.733 1.00 57.41 209 LEU A C 1
ATOM 1637 O O . LEU A 1 209 ? -6.275 -15.733 11.279 1.00 57.23 209 LEU A O 1
ATOM 1642 N N . VAL A 1 210 ? -6.594 -14.361 13.032 1.00 56.83 210 VAL A N 1
ATOM 1643 C CA . VAL A 1 210 ? -6.312 -15.380 14.027 1.00 57.61 210 VAL A CA 1
ATOM 1644 C C . VAL A 1 210 ? -7.563 -15.766 14.804 1.00 57.97 210 VAL A C 1
ATOM 1645 O O . VAL A 1 210 ? -8.071 -14.984 15.606 1.00 56.90 210 VAL A O 1
ATOM 1649 N N . THR A 1 211 ? -8.055 -16.975 14.555 1.00 58.93 211 THR A N 1
ATOM 1650 C CA . THR A 1 211 ? -9.239 -17.486 15.234 1.00 60.61 211 THR A CA 1
ATOM 1651 C C . THR A 1 211 ? -8.816 -18.171 16.527 1.00 61.73 211 THR A C 1
ATOM 1652 O O . THR A 1 211 ? -7.778 -18.828 16.574 1.00 61.37 211 THR A O 1
ATOM 1656 N N . GLU A 1 212 ? -9.616 -18.010 17.575 1.00 64.04 212 GLU A N 1
ATOM 1657 C CA . GLU A 1 212 ? -9.301 -18.609 18.864 1.00 67.34 212 GLU A CA 1
ATOM 1658 C C . GLU A 1 212 ? -10.299 -19.713 19.192 1.00 69.15 212 GLU A C 1
ATOM 1659 O O . GLU A 1 212 ? -9.930 -20.760 19.732 1.00 70.70 212 GLU A O 1
ATOM 1665 N N . SER A 1 213 ? -11.564 -19.474 18.864 1.00 70.20 213 SER A N 1
ATOM 1666 C CA . SER A 1 213 ? -12.621 -20.456 19.089 1.00 71.34 213 SER A CA 1
ATOM 1667 C C . SER A 1 213 ? -12.648 -21.014 20.505 1.00 71.55 213 SER A C 1
ATOM 1668 O O . SER A 1 213 ? -13.462 -21.884 20.813 1.00 72.23 213 SER A O 1
ATOM 1671 N N . SER A 1 214 ? -11.757 -20.525 21.359 1.00 71.86 214 SER A N 1
ATOM 1672 C CA . SER A 1 214 ? -11.695 -20.988 22.737 1.00 72.41 214 SER A CA 1
ATOM 1673 C C . SER A 1 214 ? -13.005 -20.588 23.412 1.00 72.67 214 SER A C 1
ATOM 1674 O O . SER A 1 214 ? -13.059 -19.603 24.147 1.00 73.44 214 SER A O 1
ATOM 1677 N N . VAL A 1 215 ? -14.056 -21.360 23.147 1.00 73.35 215 VAL A N 1
ATOM 1678 C CA . VAL A 1 215 ? -15.384 -21.100 23.695 1.00 73.83 215 VAL A CA 1
ATOM 1679 C C . VAL A 1 215 ? -15.403 -20.874 25.199 1.00 73.49 215 VAL A C 1
ATOM 1680 O O . VAL A 1 215 ? -14.364 -20.643 25.813 1.00 73.92 215 VAL A O 1
ATOM 1684 N N . VAL A 1 216 ? -16.591 -20.949 25.793 1.00 73.74 216 VAL A N 1
ATOM 1685 C CA . VAL A 1 216 ? -16.746 -20.700 27.225 1.00 73.62 216 VAL A CA 1
ATOM 1686 C C . VAL A 1 216 ? -16.443 -19.210 27.367 1.00 73.24 216 VAL A C 1
ATOM 1687 O O . VAL A 1 216 ? -16.458 -18.640 28.462 1.00 73.11 216 VAL A O 1
ATOM 1691 N N . TYR A 1 217 ? -16.172 -18.595 26.218 1.00 72.68 217 TYR A N 1
ATOM 1692 C CA . TYR A 1 217 ? -15.856 -17.180 26.114 1.00 70.64 217 TYR A CA 1
ATOM 1693 C C . TYR A 1 217 ? -16.239 -16.732 24.708 1.00 67.96 217 TYR A C 1
ATOM 1694 O O . TYR A 1 217 ? -16.458 -15.550 24.461 1.00 67.66 217 TYR A O 1
ATOM 1703 N N . GLY A 1 218 ? -16.313 -17.689 23.787 1.00 65.73 218 GLY A N 1
ATOM 1704 C CA . GLY A 1 218 ? -16.696 -17.378 22.420 1.00 62.04 218 GLY A CA 1
ATOM 1705 C C . GLY A 1 218 ? -15.697 -17.737 21.339 1.00 59.82 218 GLY A C 1
ATOM 1706 O O . GLY A 1 218 ? -14.538 -18.036 21.619 1.00 58.95 218 GLY A O 1
ATOM 1707 N N . ASP A 1 219 ? -16.161 -17.710 20.092 1.00 58.40 219 ASP A N 1
ATOM 1708 C CA . ASP A 1 219 ? -15.326 -18.007 18.930 1.00 56.35 219 ASP A CA 1
ATOM 1709 C C . ASP A 1 219 ? -14.847 -16.665 18.389 1.00 55.46 219 ASP A C 1
ATOM 1710 O O . ASP A 1 219 ? -15.402 -16.125 17.427 1.00 55.18 219 ASP A O 1
ATOM 1715 N N . THR A 1 220 ? -13.814 -16.133 19.026 1.00 52.36 220 THR A N 1
ATOM 1716 C CA . THR A 1 220 ? -13.254 -14.844 18.664 1.00 49.38 220 THR A CA 1
ATOM 1717 C C . THR A 1 220 ? -12.329 -14.890 17.467 1.00 48.31 220 THR A C 1
ATOM 1718 O O . THR A 1 220 ? -11.971 -15.957 16.971 1.00 49.17 220 THR A O 1
ATOM 1722 N N . VAL A 1 221 ? -11.943 -13.707 17.013 1.00 48.12 221 VAL A N 1
ATOM 1723 C CA . VAL A 1 221 ? -11.039 -13.560 15.884 1.00 48.50 221 VAL A CA 1
ATOM 1724 C C . VAL A 1 221 ? -10.210 -12.300 16.092 1.00 47.69 221 VAL A C 1
ATOM 1725 O O . VAL A 1 221 ? -10.662 -11.349 16.730 1.00 48.12 221 VAL A O 1
ATOM 1729 N N . ASP A 1 222 ? -8.991 -12.304 15.566 1.00 47.62 222 ASP A N 1
ATOM 1730 C CA . ASP A 1 222 ? -8.115 -11.148 15.672 1.00 46.87 222 ASP A CA 1
ATOM 1731 C C . ASP A 1 222 ? -7.430 -10.906 14.337 1.00 45.85 222 ASP A C 1
ATOM 1732 O O . ASP A 1 222 ? -6.826 -11.812 13.776 1.00 45.31 222 ASP A O 1
ATOM 1737 N N . VAL A 1 223 ? -7.546 -9.687 13.822 1.00 45.89 223 VAL A N 1
ATOM 1738 C CA . VAL A 1 223 ? -6.905 -9.332 12.562 1.00 45.94 223 VAL A CA 1
ATOM 1739 C C . VAL A 1 223 ? -5.521 -8.795 12.916 1.00 46.58 223 VAL A C 1
ATOM 1740 O O . VAL A 1 223 ? -5.396 -7.857 13.706 1.00 45.66 223 VAL A O 1
ATOM 1744 N N . MET A 1 224 ? -4.486 -9.393 12.336 1.00 47.71 224 MET A N 1
ATOM 1745 C CA . MET A 1 224 ? -3.118 -8.990 12.630 1.00 49.40 224 MET A CA 1
ATOM 1746 C C . MET A 1 224 ? -2.339 -8.485 11.429 1.00 50.49 224 MET A C 1
ATOM 1747 O O . MET A 1 224 ? -2.657 -8.792 10.280 1.00 51.54 224 MET A O 1
ATOM 1752 N N . LYS A 1 225 ? -1.308 -7.706 11.735 1.00 51.14 225 LYS A N 1
ATOM 1753 C CA . LYS A 1 225 ? -0.379 -7.137 10.767 1.00 52.36 225 LYS A CA 1
ATOM 1754 C C . LYS A 1 225 ? 0.948 -7.384 11.477 1.00 53.43 225 LYS A C 1
ATOM 1755 O O . LYS A 1 225 ? 1.540 -6.470 12.060 1.00 54.16 225 LYS A O 1
ATOM 1761 N N . GLY A 1 226 ? 1.390 -8.639 11.447 1.00 52.60 226 GLY A N 1
ATOM 1762 C CA . GLY A 1 226 ? 2.615 -9.006 12.128 1.00 51.38 226 GLY A CA 1
ATOM 1763 C C . GLY A 1 226 ? 2.237 -9.317 13.562 1.00 51.46 226 GLY A C 1
ATOM 1764 O O . GLY A 1 226 ? 1.285 -10.065 13.809 1.00 51.01 226 GLY A O 1
ATOM 1765 N N . ASP A 1 227 ? 2.966 -8.737 14.510 1.00 50.53 227 ASP A N 1
ATOM 1766 C CA . ASP A 1 227 ? 2.692 -8.945 15.928 1.00 50.33 227 ASP A CA 1
ATOM 1767 C C . ASP A 1 227 ? 1.649 -7.912 16.363 1.00 49.28 227 ASP A C 1
ATOM 1768 O O . ASP A 1 227 ? 1.259 -7.856 17.529 1.00 48.46 227 ASP A O 1
ATOM 1773 N N . LEU A 1 228 ? 1.176 -7.119 15.403 1.00 48.53 228 LEU A N 1
ATOM 1774 C CA . LEU A 1 228 ? 0.212 -6.056 15.685 1.00 47.29 228 LEU A CA 1
ATOM 1775 C C . LEU A 1 228 ? -1.257 -6.352 15.371 1.00 46.23 228 LEU A C 1
ATOM 1776 O O . LEU A 1 228 ? -1.589 -6.876 14.309 1.00 45.48 228 LEU A O 1
ATOM 1781 N N . GLU A 1 229 ? -2.131 -5.992 16.309 1.00 46.35 229 GLU A N 1
ATOM 1782 C CA . GLU A 1 229 ? -3.573 -6.181 16.156 1.00 47.00 229 GLU A CA 1
ATOM 1783 C C . GLU A 1 229 ? -4.212 -5.007 15.409 1.00 45.93 229 GLU A C 1
ATOM 1784 O O . GLU A 1 229 ? -3.991 -3.848 15.761 1.00 46.02 229 GLU A O 1
ATOM 1790 N N . LEU A 1 230 ? -5.006 -5.310 14.387 1.00 44.40 230 LEU A N 1
ATOM 1791 C CA . LEU A 1 230 ? -5.699 -4.281 13.615 1.00 44.20 230 LEU A CA 1
ATOM 1792 C C . LEU A 1 230 ? -7.158 -4.214 14.046 1.00 43.63 230 LEU A C 1
ATOM 1793 O O . LEU A 1 230 ? -7.780 -3.153 14.019 1.00 42.54 230 LEU A O 1
ATOM 1798 N N . ALA A 1 231 ? -7.697 -5.364 14.439 1.00 43.96 231 ALA A N 1
ATOM 1799 C CA . ALA A 1 231 ? -9.087 -5.454 14.858 1.00 42.53 231 ALA A CA 1
ATOM 1800 C C . ALA A 1 231 ? -9.352 -6.700 15.690 1.00 43.64 231 ALA A C 1
ATOM 1801 O O . ALA A 1 231 ? -8.541 -7.629 15.742 1.00 42.13 231 ALA A O 1
ATOM 1803 N N . SER A 1 232 ? -10.506 -6.706 16.343 1.00 43.81 232 SER A N 1
ATOM 1804 C CA . SER A 1 232 ? -10.920 -7.824 17.175 1.00 44.18 232 SER A CA 1
ATOM 1805 C C . SER A 1 232 ? -12.373 -8.096 16.803 1.00 43.31 232 SER A C 1
ATOM 1806 O O . SER A 1 232 ? -13.172 -7.167 16.707 1.00 42.68 232 SER A O 1
ATOM 1809 N N . GLY A 1 233 ? -12.709 -9.364 16.582 1.00 43.37 233 GLY A N 1
ATOM 1810 C CA . GLY A 1 233 ? -14.070 -9.701 16.196 1.00 42.84 233 GLY A CA 1
ATOM 1811 C C . GLY A 1 233 ? -14.667 -10.907 16.894 1.00 41.61 233 GLY A C 1
ATOM 1812 O O . GLY A 1 233 ? -13.973 -11.659 17.578 1.00 43.53 233 GLY A O 1
ATOM 1813 N N . ALA A 1 234 ? -15.970 -11.091 16.721 1.00 39.01 234 ALA A N 1
ATOM 1814 C CA . ALA A 1 234 ? -16.659 -12.202 17.347 1.00 37.57 234 ALA A CA 1
ATOM 1815 C C . ALA A 1 234 ? -17.825 -12.658 16.492 1.00 37.16 234 ALA A C 1
ATOM 1816 O O . ALA A 1 234 ? -18.064 -12.138 15.400 1.00 35.09 234 ALA A O 1
ATOM 1818 N N . MET A 1 235 ? -18.554 -13.640 16.999 1.00 37.44 235 MET A N 1
ATOM 1819 C CA . MET A 1 235 ? -19.700 -14.162 16.282 1.00 37.52 235 MET A CA 1
ATOM 1820 C C . MET A 1 235 ? -20.650 -14.815 17.260 1.00 36.30 235 MET A C 1
ATOM 1821 O O . MET A 1 235 ? -20.250 -15.247 18.338 1.00 35.66 235 MET A O 1
ATOM 1826 N N . GLY A 1 236 ? -21.917 -14.866 16.871 1.00 37.25 236 GLY A N 1
ATOM 1827 C CA . GLY A 1 236 ? -22.935 -15.483 17.692 1.00 36.80 236 GLY A CA 1
ATOM 1828 C C . GLY A 1 236 ? -23.484 -16.679 16.938 1.00 38.04 236 GLY A C 1
ATOM 1829 O O . GLY A 1 236 ? -23.151 -16.869 15.764 1.00 35.66 236 GLY A O 1
ATOM 1830 N N . PRO A 1 237 ? -24.316 -17.515 17.577 1.00 38.93 237 PRO A N 1
ATOM 1831 C CA . PRO A 1 237 ? -24.781 -17.419 18.963 1.00 39.78 237 PRO A CA 1
ATOM 1832 C C . PRO A 1 237 ? -23.669 -17.165 19.979 1.00 38.93 237 PRO A C 1
ATOM 1833 O O . PRO A 1 237 ? -22.576 -17.718 19.876 1.00 37.55 237 PRO A O 1
ATOM 1837 N N . HIS A 1 238 ? -23.971 -16.318 20.957 1.00 40.39 238 HIS A N 1
ATOM 1838 C CA . HIS A 1 238 ? -23.028 -15.953 22.003 1.00 41.77 238 HIS A CA 1
ATOM 1839 C C . HIS A 1 238 ? -23.809 -15.931 23.315 1.00 42.86 238 HIS A C 1
ATOM 1840 O O . HIS A 1 238 ? -25.002 -15.646 23.309 1.00 41.53 238 HIS A O 1
ATOM 1847 N N . PHE A 1 239 ? -23.157 -16.229 24.437 1.00 45.56 239 PHE A N 1
ATOM 1848 C CA . PHE A 1 239 ? -23.878 -16.247 25.706 1.00 48.71 239 PHE A CA 1
ATOM 1849 C C . PHE A 1 239 ? -24.463 -14.904 26.130 1.00 48.90 239 PHE A C 1
ATOM 1850 O O . PHE A 1 239 ? -25.314 -14.843 27.022 1.00 49.91 239 PHE A O 1
ATOM 1858 N N . LEU A 1 240 ? -24.019 -13.824 25.497 1.00 48.58 240 LEU A N 1
ATOM 1859 C CA . LEU A 1 240 ? -24.551 -12.511 25.832 1.00 46.86 240 LEU A CA 1
ATOM 1860 C C . LEU A 1 240 ? -25.848 -12.209 25.073 1.00 46.05 240 LEU A C 1
ATOM 1861 O O . LEU A 1 240 ? -26.655 -11.399 25.529 1.00 45.29 240 LEU A O 1
ATOM 1866 N N . ASP A 1 241 ? -26.048 -12.860 23.924 1.00 44.81 241 ASP A N 1
ATOM 1867 C CA . ASP A 1 241 ? -27.243 -12.634 23.107 1.00 45.63 241 ASP A CA 1
ATOM 1868 C C . ASP A 1 241 ? -28.555 -12.756 23.886 1.00 47.21 241 ASP A C 1
ATOM 1869 O O . ASP A 1 241 ? -29.529 -12.058 23.599 1.00 47.85 241 ASP A O 1
ATOM 1874 N N . GLU A 1 242 ? -28.570 -13.653 24.865 1.00 49.22 242 GLU A N 1
ATOM 1875 C CA . GLU A 1 242 ? -29.746 -13.899 25.698 1.00 50.77 242 GLU A CA 1
ATOM 1876 C C . GLU A 1 242 ? -30.276 -12.607 26.320 1.00 49.67 242 GLU A C 1
ATOM 1877 O O . GLU A 1 242 ? -31.447 -12.257 26.161 1.00 49.41 242 GLU A O 1
ATOM 1883 N N . LYS A 1 243 ? -29.401 -11.905 27.028 1.00 48.76 243 LYS A N 1
ATOM 1884 C CA . LYS A 1 243 ? -29.761 -10.659 27.687 1.00 47.71 243 LYS A CA 1
ATOM 1885 C C . LYS A 1 243 ? -30.274 -9.613 26.702 1.00 46.32 243 LYS A C 1
ATOM 1886 O O . LYS A 1 243 ? -31.109 -8.781 27.055 1.00 46.16 243 LYS A O 1
ATOM 1892 N N . TRP A 1 244 ? -29.770 -9.655 25.472 1.00 44.72 244 TRP A N 1
ATOM 1893 C CA . TRP A 1 244 ? -30.176 -8.698 24.450 1.00 43.84 244 TRP A CA 1
ATOM 1894 C C . TRP A 1 244 ? -31.297 -9.218 23.564 1.00 45.30 244 TRP A C 1
ATOM 1895 O O . TRP A 1 244 ? -31.641 -8.599 22.555 1.00 44.93 244 TRP A O 1
ATOM 1906 N N . GLU A 1 245 ? -31.862 -10.359 23.945 1.00 46.23 245 GLU A N 1
ATOM 1907 C CA . GLU A 1 245 ? -32.952 -10.966 23.196 1.00 45.90 245 GLU A CA 1
ATOM 1908 C C . GLU A 1 245 ? -32.621 -11.158 21.720 1.00 44.86 245 GLU A C 1
ATOM 1909 O O . GLU A 1 245 ? -33.435 -10.862 20.843 1.00 45.05 245 GLU A O 1
ATOM 1915 N N . ILE A 1 246 ? -31.414 -11.644 21.452 1.00 43.37 246 ILE A N 1
ATOM 1916 C CA . ILE A 1 246 ? -30.984 -11.914 20.087 1.00 42.21 246 ILE A CA 1
ATOM 1917 C C . ILE A 1 246 ? -30.989 -13.432 19.962 1.00 42.84 246 ILE A C 1
ATOM 1918 O O . ILE A 1 246 ? -30.416 -14.130 20.797 1.00 41.99 246 ILE A O 1
ATOM 1923 N N . PHE A 1 247 ? -31.641 -13.942 18.927 1.00 44.05 247 PHE A N 1
ATOM 1924 C CA . PHE A 1 247 ? -31.734 -15.383 18.733 1.00 47.51 247 PHE A CA 1
ATOM 1925 C C . PHE A 1 247 ? -31.066 -15.877 17.456 1.00 47.46 247 PHE A C 1
ATOM 1926 O O . PHE A 1 247 ? -31.000 -17.081 17.215 1.00 48.83 247 PHE A O 1
ATOM 1934 N N . ASP A 1 248 ? -30.562 -14.958 16.643 1.00 46.82 248 ASP A N 1
ATOM 1935 C CA . ASP A 1 248 ? -29.932 -15.351 15.390 1.00 46.73 248 ASP A CA 1
ATOM 1936 C C . ASP A 1 248 ? -28.406 -15.358 15.403 1.00 46.16 248 ASP A C 1
ATOM 1937 O O . ASP A 1 248 ? -27.770 -14.872 16.342 1.00 44.75 248 ASP A O 1
ATOM 1942 N N . PRO A 1 249 ? -27.798 -15.943 14.356 1.00 45.15 249 PRO A N 1
ATOM 1943 C CA . PRO A 1 249 ? -26.341 -16.003 14.251 1.00 43.08 249 PRO A CA 1
ATOM 1944 C C . PRO A 1 249 ? -25.891 -14.633 13.763 1.00 42.11 249 PRO A C 1
ATOM 1945 O O . PRO A 1 249 ? -26.627 -13.956 13.037 1.00 41.89 249 PRO A O 1
ATOM 1949 N N . TRP A 1 250 ? -24.690 -14.223 14.150 1.00 39.33 250 TRP A N 1
ATOM 1950 C CA . TRP A 1 250 ? -24.186 -12.926 13.724 1.00 36.98 250 TRP A CA 1
ATOM 1951 C C . TRP A 1 250 ? -22.672 -12.870 13.701 1.00 36.34 250 TRP A C 1
ATOM 1952 O O . TRP A 1 250 ? -21.986 -13.751 14.230 1.00 36.52 250 TRP A O 1
ATOM 1963 N N . VAL A 1 251 ? -22.169 -11.812 13.082 1.00 34.91 251 VAL A N 1
ATOM 1964 C CA . VAL A 1 251 ? -20.742 -11.573 12.954 1.00 34.64 251 VAL A CA 1
ATOM 1965 C C . VAL A 1 251 ? -20.451 -10.102 13.245 1.00 33.22 251 VAL A C 1
ATOM 1966 O O . VAL A 1 251 ? -21.212 -9.214 12.843 1.00 30.67 251 VAL A O 1
ATOM 1970 N N . GLY A 1 252 ? -19.358 -9.851 13.962 1.00 32.00 252 GLY A N 1
ATOM 1971 C CA . GLY A 1 252 ? -18.992 -8.487 14.296 1.00 31.15 252 GLY A CA 1
ATOM 1972 C C . GLY A 1 252 ? -17.493 -8.292 14.331 1.00 31.64 252 GLY A C 1
ATOM 1973 O O . GLY A 1 252 ? -16.758 -9.180 14.764 1.00 32.63 252 GLY A O 1
ATOM 1974 N N . LEU A 1 253 ? -17.037 -7.129 13.877 1.00 31.55 253 LEU A N 1
ATOM 1975 C CA . LEU A 1 253 ? -15.613 -6.828 13.859 1.00 31.92 253 LEU A CA 1
ATOM 1976 C C . LEU A 1 253 ? -15.370 -5.365 14.248 1.00 31.36 253 LEU A C 1
ATOM 1977 O O . LEU A 1 253 ? -16.012 -4.457 13.711 1.00 28.84 253 LEU A O 1
ATOM 1982 N N . GLY A 1 254 ? -14.447 -5.142 15.186 1.00 31.45 254 GLY A N 1
ATOM 1983 C CA . GLY A 1 254 ? -14.160 -3.787 15.636 1.00 31.16 254 GLY A CA 1
ATOM 1984 C C . GLY A 1 254 ? -12.736 -3.299 15.414 1.00 30.76 254 GLY A C 1
ATOM 1985 O O . GLY A 1 254 ? -11.776 -4.014 15.686 1.00 31.25 254 GLY A O 1
ATOM 1986 N N . PHE A 1 255 ? -12.605 -2.066 14.932 1.00 30.30 255 PHE A N 1
ATOM 1987 C CA . PHE A 1 255 ? -11.300 -1.471 14.670 1.00 30.64 255 PHE A CA 1
ATOM 1988 C C . PHE A 1 255 ? -11.131 -0.139 15.398 1.00 29.60 255 PHE A C 1
ATOM 1989 O O . PHE A 1 255 ? -12.036 0.692 15.383 1.00 32.37 255 PHE A O 1
ATOM 1997 N N . GLY A 1 256 ? -9.971 0.055 16.021 1.00 29.03 256 GLY A N 1
ATOM 1998 C CA . GLY A 1 256 ? -9.661 1.313 16.683 1.00 27.53 256 GLY A CA 1
ATOM 1999 C C . GLY A 1 256 ? -8.966 2.114 15.592 1.00 28.56 256 GLY A C 1
ATOM 2000 O O . GLY A 1 256 ? -7.846 1.785 15.201 1.00 27.60 256 GLY A O 1
ATOM 2001 N N . LEU A 1 257 ? -9.612 3.168 15.099 1.00 28.23 257 LEU A N 1
ATOM 2002 C CA . LEU A 1 257 ? -9.051 3.931 13.992 1.00 27.98 257 LEU A CA 1
ATOM 2003 C C . LEU A 1 257 ? -7.742 4.684 14.187 1.00 27.70 257 LEU A C 1
ATOM 2004 O O . LEU A 1 257 ? -6.934 4.733 13.259 1.00 26.61 257 LEU A O 1
ATOM 2009 N N . GLU A 1 258 ? -7.502 5.271 15.355 1.00 26.79 258 GLU A N 1
ATOM 2010 C CA . GLU A 1 258 ? -6.231 5.961 15.512 1.00 29.32 258 GLU A CA 1
ATOM 2011 C C . GLU A 1 258 ? -5.089 4.948 15.576 1.00 29.34 258 GLU A C 1
ATOM 2012 O O . GLU A 1 258 ? -3.981 5.241 15.138 1.00 30.44 258 GLU A O 1
ATOM 2018 N N . ARG A 1 259 ? -5.365 3.752 16.095 1.00 29.48 259 ARG A N 1
ATOM 2019 C CA . ARG A 1 259 ? -4.355 2.695 16.167 1.00 31.08 259 ARG A CA 1
ATOM 2020 C C . ARG A 1 259 ? -4.071 2.176 14.752 1.00 31.60 259 ARG A C 1
ATOM 2021 O O . ARG A 1 259 ? -2.928 1.891 14.392 1.00 30.95 259 ARG A O 1
ATOM 2029 N N . LEU A 1 260 ? -5.122 2.061 13.951 1.00 31.23 260 LEU A N 1
ATOM 2030 C CA . LEU A 1 260 ? -4.980 1.615 12.573 1.00 31.49 260 LEU A CA 1
ATOM 2031 C C . LEU A 1 260 ? -4.085 2.632 11.872 1.00 30.62 260 LEU A C 1
ATOM 2032 O O . LEU A 1 260 ? -3.146 2.274 11.162 1.00 30.98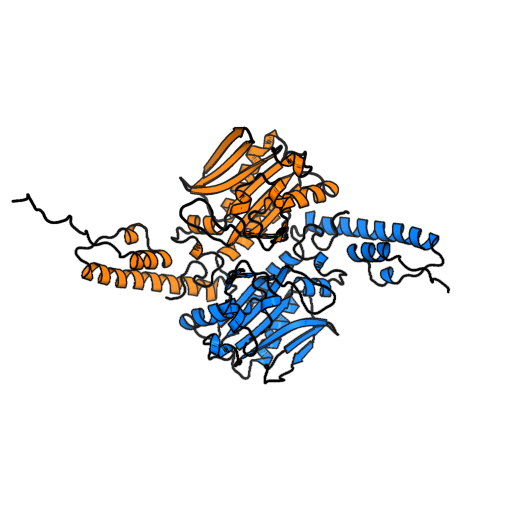 260 LEU A O 1
ATOM 2037 N N . LEU A 1 261 ? -4.373 3.910 12.093 1.00 30.75 261 LEU A N 1
ATOM 2038 C CA . LEU A 1 261 ? -3.595 4.982 11.483 1.00 30.83 261 LEU A CA 1
ATOM 2039 C C . LEU A 1 261 ? -2.140 4.987 11.921 1.00 30.76 261 LEU A C 1
ATOM 2040 O O . LEU A 1 261 ? -1.242 5.150 11.099 1.00 30.07 261 LEU A O 1
ATOM 2045 N N . MET A 1 262 ? -1.909 4.828 13.220 1.00 30.86 262 MET A N 1
ATOM 2046 C CA . MET A 1 262 ? -0.549 4.808 13.736 1.00 29.97 262 MET A CA 1
ATOM 2047 C C . MET A 1 262 ? 0.242 3.693 13.061 1.00 29.59 262 MET A C 1
ATOM 2048 O O . MET A 1 262 ? 1.406 3.862 12.717 1.00 29.54 262 MET A O 1
ATOM 2053 N N . ILE A 1 263 ? -0.403 2.546 12.891 1.00 30.30 263 ILE A N 1
ATOM 2054 C CA . ILE A 1 263 ? 0.218 1.391 12.266 1.00 32.06 263 ILE A CA 1
ATOM 2055 C C . ILE A 1 263 ? 0.518 1.613 10.777 1.00 34.68 263 ILE A C 1
ATOM 2056 O O . ILE A 1 263 ? 1.628 1.347 10.312 1.00 34.12 263 ILE A O 1
ATOM 2061 N N . ARG A 1 264 ? -0.465 2.110 10.037 1.00 35.23 264 ARG A N 1
ATOM 2062 C CA . ARG A 1 264 ? -0.278 2.346 8.615 1.00 36.69 264 ARG A CA 1
ATOM 2063 C C . ARG A 1 264 ? 0.775 3.411 8.308 1.00 37.99 264 ARG A C 1
ATOM 2064 O O . ARG A 1 264 ? 1.477 3.320 7.299 1.00 38.48 264 ARG A O 1
ATOM 2072 N N . GLU A 1 265 ? 0.890 4.412 9.177 1.00 38.12 265 GLU A N 1
ATOM 2073 C CA . GLU A 1 265 ? 1.830 5.508 8.957 1.00 37.40 265 GLU A CA 1
ATOM 2074 C C . GLU A 1 265 ? 3.183 5.368 9.643 1.00 37.32 265 GLU A C 1
ATOM 2075 O O . GLU A 1 265 ? 4.082 6.166 9.400 1.00 39.32 265 GLU A O 1
ATOM 2081 N N . GLY A 1 266 ? 3.337 4.365 10.495 1.00 36.98 266 GLY A N 1
ATOM 2082 C CA . GLY A 1 266 ? 4.601 4.192 11.190 1.00 36.25 266 GLY A CA 1
ATOM 2083 C C . GLY A 1 266 ? 4.838 5.345 12.151 1.00 35.75 266 GLY A C 1
ATOM 2084 O O . GLY A 1 266 ? 5.939 5.887 12.246 1.00 34.77 266 GLY A O 1
ATOM 2085 N N . THR A 1 267 ? 3.781 5.719 12.861 1.00 36.58 267 THR A N 1
ATOM 2086 C CA . THR A 1 267 ? 3.807 6.816 13.823 1.00 37.08 267 THR A CA 1
ATOM 2087 C C . THR A 1 267 ? 4.248 6.354 15.215 1.00 34.84 267 THR A C 1
ATOM 2088 O O . THR A 1 267 ? 4.126 5.182 15.549 1.00 33.82 267 THR A O 1
ATOM 2092 N N . GLN A 1 268 ? 4.758 7.285 16.018 1.00 35.13 268 GLN A N 1
ATOM 2093 C CA . GLN A 1 268 ? 5.228 6.974 17.370 1.00 35.33 268 GLN A CA 1
ATOM 2094 C C . GLN A 1 268 ? 4.157 6.954 18.475 1.00 34.85 268 GLN A C 1
ATOM 2095 O O . GLN A 1 268 ? 4.020 5.960 19.186 1.00 34.66 268 GLN A O 1
ATOM 2101 N N . HIS A 1 269 ? 3.435 8.063 18.638 1.00 35.59 269 HIS A N 1
ATOM 2102 C CA . HIS A 1 269 ? 2.372 8.177 19.649 1.00 34.66 269 HIS A CA 1
ATOM 2103 C C . HIS A 1 269 ? 1.008 8.001 18.989 1.00 32.84 269 HIS A C 1
ATOM 2104 O O . HIS A 1 269 ? 0.721 8.638 17.977 1.00 32.30 269 HIS A O 1
ATOM 2111 N N . VAL A 1 270 ? 0.155 7.163 19.562 1.00 31.28 270 VAL A N 1
ATOM 2112 C CA . VAL A 1 270 ? -1.170 6.965 18.985 1.00 28.93 270 VAL A CA 1
ATOM 2113 C C . VAL A 1 270 ? -1.955 8.289 19.059 1.00 28.56 270 VAL A C 1
ATOM 2114 O O . VAL A 1 270 ? -2.927 8.504 18.322 1.00 24.16 270 VAL A O 1
ATOM 2118 N N . GLN A 1 271 ? -1.507 9.181 19.943 1.00 26.92 271 GLN A N 1
ATOM 2119 C CA . GLN A 1 271 ? -2.145 10.487 20.121 1.00 25.53 271 GLN A CA 1
ATOM 2120 C C . GLN A 1 271 ? -2.009 11.413 18.915 1.00 23.84 271 GLN A C 1
ATOM 2121 O O . GLN A 1 271 ? -2.849 12.283 18.717 1.00 21.99 271 GLN A O 1
ATOM 2127 N N . SER A 1 272 ? -0.940 11.252 18.135 1.00 24.22 272 SER A N 1
ATOM 2128 C CA . SER A 1 272 ? -0.676 12.136 16.999 1.00 25.18 272 SER A CA 1
ATOM 2129 C C . SER A 1 272 ? -1.853 12.342 16.050 1.00 22.04 272 SER A C 1
ATOM 2130 O O . SER A 1 272 ? -2.053 13.442 15.543 1.00 23.37 272 SER A O 1
ATOM 2133 N N . MET A 1 273 ? -2.641 11.305 15.813 1.00 21.80 273 MET A N 1
ATOM 2134 C CA . MET A 1 273 ? -3.793 11.461 14.932 1.00 23.80 273 MET A CA 1
ATOM 2135 C C . MET A 1 273 ? -5.149 11.333 15.639 1.00 23.10 273 MET A C 1
ATOM 2136 O O . MET A 1 273 ? -6.184 11.179 15.005 1.00 19.19 273 MET A O 1
ATOM 2141 N N . ALA A 1 274 ? -5.143 11.430 16.968 1.00 23.37 274 ALA A N 1
ATOM 2142 C CA . ALA A 1 274 ? -6.387 11.356 17.733 1.00 21.25 274 ALA A CA 1
ATOM 2143 C C . ALA A 1 274 ? -6.957 12.769 17.970 1.00 22.20 274 ALA A C 1
ATOM 2144 O O . ALA A 1 274 ? -6.318 13.765 17.634 1.00 21.46 274 ALA A O 1
ATOM 2146 N N . ARG A 1 275 ? -8.169 12.850 18.524 1.00 22.64 275 ARG A N 1
ATOM 2147 C CA . ARG A 1 275 ? -8.776 14.143 18.859 1.00 22.73 275 ARG A CA 1
ATOM 2148 C C . ARG A 1 275 ? -7.721 14.746 19.757 1.00 22.66 275 ARG A C 1
ATOM 2149 O O . ARG A 1 275 ? -7.182 14.053 20.615 1.00 20.72 275 ARG A O 1
ATOM 2157 N N . SER A 1 276 ? -7.422 16.025 19.586 1.00 23.59 276 SER A N 1
ATOM 2158 C CA . SER A 1 276 ? -6.347 16.588 20.378 1.00 26.12 276 SER A CA 1
ATOM 2159 C C . SER A 1 276 ? -6.232 18.089 20.234 1.00 27.57 276 SER A C 1
ATOM 2160 O O . SER A 1 276 ? -6.762 18.674 19.292 1.00 28.21 276 SER A O 1
ATOM 2163 N N . LEU A 1 277 ? -5.540 18.706 21.185 1.00 27.94 277 LEU A N 1
ATOM 2164 C CA . LEU A 1 277 ? -5.307 20.144 21.157 1.00 27.46 277 LEU A CA 1
ATOM 2165 C C . LEU A 1 277 ? -3.805 20.359 21.044 1.00 26.23 277 LEU A C 1
ATOM 2166 O O . LEU A 1 277 ? -3.347 21.472 20.823 1.00 30.37 277 LEU A O 1
ATOM 2171 N N . SER A 1 278 ? -3.034 19.289 21.183 1.00 25.02 278 SER A N 1
ATOM 2172 C CA . SER A 1 278 ? -1.588 19.421 21.093 1.00 27.20 278 SER A CA 1
ATOM 2173 C C . SER A 1 278 ? -1.027 18.878 19.782 1.00 25.60 278 SER A C 1
ATOM 2174 O O . SER A 1 278 ? 0.116 19.169 19.434 1.00 24.10 278 SER A O 1
ATOM 2177 N N . TYR A 1 279 ? -1.818 18.078 19.068 1.00 24.84 279 TYR A N 1
ATOM 2178 C CA . TYR A 1 279 ? -1.389 17.539 17.774 1.00 22.37 279 TYR A CA 1
ATOM 2179 C C . TYR A 1 279 ? -2.455 17.864 16.739 1.00 22.77 279 TYR A C 1
ATOM 2180 O O . TYR A 1 279 ? -3.572 18.229 17.093 1.00 21.95 279 TYR A O 1
ATOM 2189 N N . LEU A 1 280 ? -2.107 17.728 15.459 1.00 23.30 280 LEU A N 1
ATOM 2190 C CA . LEU A 1 280 ? -3.068 17.944 14.379 1.00 24.49 280 LEU A CA 1
ATOM 2191 C C . LEU A 1 280 ? -2.582 17.194 13.148 1.00 26.51 280 LEU A C 1
ATOM 2192 O O . LEU A 1 280 ? -1.496 17.474 12.635 1.00 25.93 280 LEU A O 1
ATOM 2197 N N . ASP A 1 281 ? -3.383 16.227 12.699 1.00 26.30 281 ASP A N 1
ATOM 2198 C CA . ASP A 1 281 ? -3.053 15.412 11.535 1.00 27.63 281 ASP A CA 1
ATOM 2199 C C . ASP A 1 281 ? -1.689 14.757 11.715 1.00 29.41 281 ASP A C 1
ATOM 2200 O O . ASP A 1 281 ? -0.924 14.621 10.754 1.00 27.85 281 ASP A O 1
ATOM 2205 N N . GLY A 1 282 ? -1.390 14.365 12.957 1.00 27.78 282 GLY A N 1
ATOM 2206 C CA . GLY A 1 282 ? -0.130 13.708 13.264 1.00 27.12 282 GLY A CA 1
ATOM 2207 C C . GLY A 1 282 ? 1.055 14.615 13.547 1.00 25.84 282 GLY A C 1
ATOM 2208 O O . GLY A 1 282 ? 2.167 14.133 13.788 1.00 27.06 282 GLY A O 1
ATOM 2209 N N . VAL A 1 283 ? 0.825 15.921 13.540 1.00 26.18 283 VAL A N 1
ATOM 2210 C CA . VAL A 1 283 ? 1.900 16.885 13.751 1.00 28.28 283 VAL A CA 1
ATOM 2211 C C . VAL A 1 283 ? 1.808 17.616 15.091 1.00 28.93 283 VAL A C 1
ATOM 2212 O O . VAL A 1 283 ? 0.802 18.251 15.384 1.00 30.61 283 VAL A O 1
ATOM 2216 N N . ARG A 1 284 ? 2.860 17.520 15.898 1.00 29.42 284 ARG A N 1
ATOM 2217 C CA . ARG A 1 284 ? 2.900 18.194 17.194 1.00 30.03 284 ARG A CA 1
ATOM 2218 C C . ARG A 1 284 ? 2.857 19.684 16.881 1.00 30.82 284 ARG A C 1
ATOM 2219 O O . ARG A 1 284 ? 3.671 20.179 16.110 1.00 33.74 284 ARG A O 1
ATOM 2227 N N . LEU A 1 285 ? 1.917 20.398 17.492 1.00 32.03 285 LEU A N 1
ATOM 2228 C CA . LEU A 1 285 ? 1.716 21.819 17.219 1.00 32.91 285 LEU A CA 1
ATOM 2229 C C . LEU A 1 285 ? 2.735 22.872 17.654 1.00 35.95 285 LEU A C 1
ATOM 2230 O O . LEU A 1 285 ? 2.749 23.958 17.077 1.00 37.91 285 LEU A O 1
ATOM 2235 N N . ASN A 1 286 ? 3.564 22.607 18.658 1.00 37.89 286 ASN A N 1
ATOM 2236 C CA . ASN A 1 286 ? 4.546 23.618 19.034 1.00 43.29 286 ASN A CA 1
ATOM 2237 C C . ASN A 1 286 ? 5.660 23.573 17.985 1.00 44.16 286 ASN A C 1
ATOM 2238 O O . ASN A 1 286 ? 6.830 23.373 18.294 1.00 43.41 286 ASN A O 1
ATOM 2243 N N . ILE A 1 287 ? 5.226 23.758 16.737 1.00 48.15 287 ILE A N 1
ATOM 2244 C CA . ILE A 1 287 ? 6.029 23.756 15.511 1.00 49.89 287 ILE A CA 1
ATOM 2245 C C . ILE A 1 287 ? 6.104 22.372 14.877 1.00 50.72 287 ILE A C 1
ATOM 2246 O O . ILE A 1 287 ? 5.606 22.229 13.735 1.00 51.16 287 ILE A O 1
ATOM 2251 N N . MET B 1 1 ? -84.266 27.894 22.995 1.00 80.70 1 MET B N 1
ATOM 2252 C CA . MET B 1 1 ? -83.807 26.737 23.815 1.00 80.64 1 MET B CA 1
ATOM 2253 C C . MET B 1 1 ? -82.337 26.485 23.550 1.00 80.03 1 MET B C 1
ATOM 2254 O O . MET B 1 1 ? -81.794 25.447 23.923 1.00 80.39 1 MET B O 1
ATOM 2259 N N . PHE B 1 2 ? -81.700 27.456 22.908 1.00 79.03 2 PHE B N 1
ATOM 2260 C CA . PHE B 1 2 ? -80.295 27.359 22.565 1.00 78.38 2 PHE B CA 1
ATOM 2261 C C . PHE B 1 2 ? -79.389 27.764 23.721 1.00 78.03 2 PHE B C 1
ATOM 2262 O O . PHE B 1 2 ? -78.199 28.010 23.524 1.00 78.04 2 PHE B O 1
ATOM 2270 N N . LEU B 1 3 ? -79.954 27.833 24.925 1.00 77.76 3 LEU B N 1
ATOM 2271 C CA . LEU B 1 3 ? -79.174 28.188 26.106 1.00 77.65 3 LEU B CA 1
ATOM 2272 C C . LEU B 1 3 ? -78.023 27.197 26.226 1.00 77.82 3 LEU B C 1
ATOM 2273 O O . LEU B 1 3 ? -76.863 27.588 26.350 1.00 78.55 3 LEU B O 1
ATOM 2278 N N . THR B 1 4 ? -78.361 25.913 26.179 1.00 77.73 4 THR B N 1
ATOM 2279 C CA . THR B 1 4 ? -77.384 24.829 26.240 1.00 77.60 4 THR B CA 1
ATOM 2280 C C . THR B 1 4 ? -76.271 24.944 27.282 1.00 77.23 4 THR B C 1
ATOM 2281 O O . THR B 1 4 ? -75.426 25.838 27.219 1.00 76.62 4 THR B O 1
ATOM 2285 N N . ARG B 1 5 ? -76.272 24.014 28.232 1.00 76.84 5 ARG B N 1
ATOM 2286 C CA . ARG B 1 5 ? -75.253 23.970 29.275 1.00 76.76 5 ARG B CA 1
ATOM 2287 C C . ARG B 1 5 ? -74.115 23.097 28.751 1.00 75.86 5 ARG B C 1
ATOM 2288 O O . ARG B 1 5 ? -72.967 23.218 29.181 1.00 75.47 5 ARG B O 1
ATOM 2296 N N . ARG B 1 6 ? -74.457 22.217 27.812 1.00 74.80 6 ARG B N 1
ATOM 2297 C CA . ARG B 1 6 ? -73.505 21.286 27.215 1.00 73.43 6 ARG B CA 1
ATOM 2298 C C . ARG B 1 6 ? -72.198 21.926 26.769 1.00 72.52 6 ARG B C 1
ATOM 2299 O O . ARG B 1 6 ? -72.129 23.127 26.506 1.00 72.06 6 ARG B O 1
ATOM 2307 N N . ASP B 1 7 ? -71.162 21.097 26.688 1.00 72.08 7 ASP B N 1
ATOM 2308 C CA . ASP B 1 7 ? -69.828 21.535 26.293 1.00 71.41 7 ASP B CA 1
ATOM 2309 C C . ASP B 1 7 ? -69.746 21.746 24.786 1.00 69.94 7 ASP B C 1
ATOM 2310 O O . ASP B 1 7 ? -70.590 21.258 24.032 1.00 69.61 7 ASP B O 1
ATOM 2315 N N . PRO B 1 8 ? -68.725 22.483 24.327 1.00 68.72 8 PRO B N 1
ATOM 2316 C CA . PRO B 1 8 ? -68.543 22.749 22.898 1.00 67.34 8 PRO B CA 1
ATOM 2317 C C . PRO B 1 8 ? -68.398 21.449 22.112 1.00 66.01 8 PRO B C 1
ATOM 2318 O O . PRO B 1 8 ? -68.161 20.389 22.691 1.00 66.17 8 PRO B O 1
ATOM 2322 N N . PRO B 1 9 ? -68.545 21.515 20.780 1.00 64.23 9 PRO B N 1
ATOM 2323 C CA . PRO B 1 9 ? -68.422 20.321 19.941 1.00 61.72 9 PRO B CA 1
ATOM 2324 C C . PRO B 1 9 ? -66.962 19.915 19.753 1.00 60.01 9 PRO B C 1
ATOM 2325 O O . PRO B 1 9 ? -66.077 20.766 19.663 1.00 60.07 9 PRO B O 1
ATOM 2329 N N . LEU B 1 10 ? -66.717 18.609 19.703 1.00 57.85 10 LEU B N 1
ATOM 2330 C CA . LEU B 1 10 ? -65.368 18.085 19.523 1.00 54.51 10 LEU B CA 1
ATOM 2331 C C . LEU B 1 10 ? -64.458 18.528 20.666 1.00 52.46 10 LEU B C 1
ATOM 2332 O O . LEU B 1 10 ? -63.372 19.054 20.439 1.00 52.12 10 LEU B O 1
ATOM 2337 N N . SER B 1 11 ? -64.911 18.294 21.894 1.00 50.12 11 SER B N 1
ATOM 2338 C CA . SER B 1 11 ? -64.164 18.671 23.087 1.00 48.44 11 SER B CA 1
ATOM 2339 C C . SER B 1 11 ? -63.175 17.615 23.580 1.00 46.79 11 SER B C 1
ATOM 2340 O O . SER B 1 11 ? -62.322 17.918 24.415 1.00 48.22 11 SER B O 1
ATOM 2343 N N . SER B 1 12 ? -63.290 16.383 23.086 1.00 42.97 12 SER B N 1
ATOM 2344 C CA . SER B 1 12 ? -62.383 15.315 23.504 1.00 40.36 12 SER B CA 1
ATOM 2345 C C . SER B 1 12 ? -61.108 15.301 22.665 1.00 37.98 12 SER B C 1
ATOM 2346 O O . SER B 1 12 ? -61.145 15.009 21.467 1.00 33.65 12 SER B O 1
ATOM 2349 N N . PHE B 1 13 ? -59.981 15.607 23.307 1.00 34.08 13 PHE B N 1
ATOM 2350 C CA . PHE B 1 13 ? -58.697 15.644 22.616 1.00 31.82 13 PHE B CA 1
ATOM 2351 C C . PHE B 1 13 ? -57.810 14.459 22.968 1.00 28.43 13 PHE B C 1
ATOM 2352 O O . PHE B 1 13 ? -58.188 13.622 23.780 1.00 29.38 13 PHE B O 1
ATOM 2360 N N . TRP B 1 14 ? -56.639 14.385 22.342 1.00 25.89 14 TRP B N 1
ATOM 2361 C CA . TRP B 1 14 ? -55.702 13.290 22.585 1.00 27.88 14 TRP B CA 1
ATOM 2362 C C . TRP B 1 14 ? -55.290 13.254 24.054 1.00 29.67 14 TRP B C 1
ATOM 2363 O O . TRP B 1 14 ? -55.222 14.298 24.706 1.00 26.77 14 TRP B O 1
ATOM 2374 N N . THR B 1 15 ? -55.032 12.052 24.566 1.00 29.56 15 THR B N 1
ATOM 2375 C CA . THR B 1 15 ? -54.546 11.915 25.929 1.00 30.93 15 THR B CA 1
ATOM 2376 C C . THR B 1 15 ? -53.071 12.241 25.740 1.00 32.05 15 THR B C 1
ATOM 2377 O O . THR B 1 15 ? -52.548 12.116 24.623 1.00 31.73 15 THR B O 1
ATOM 2381 N N . LYS B 1 16 ? -52.398 12.654 26.807 1.00 29.55 16 LYS B N 1
ATOM 2382 C CA . LYS B 1 16 ? -50.989 13.001 26.717 1.00 29.32 16 LYS B CA 1
ATOM 2383 C C . LYS B 1 16 ? -50.180 11.897 26.048 1.00 30.66 16 LYS B C 1
ATOM 2384 O O . LYS B 1 16 ? -49.258 12.182 25.276 1.00 30.95 16 LYS B O 1
ATOM 2390 N N . VAL B 1 17 ? -50.518 10.639 26.329 1.00 28.36 17 VAL B N 1
ATOM 2391 C CA . VAL B 1 17 ? -49.782 9.532 25.738 1.00 29.49 17 VAL B CA 1
ATOM 2392 C C . VAL B 1 17 ? -50.051 9.368 24.228 1.00 29.62 17 VAL B C 1
ATOM 2393 O O . VAL B 1 17 ? -49.156 8.992 23.471 1.00 28.16 17 VAL B O 1
ATOM 2397 N N . GLN B 1 18 ? -51.278 9.643 23.800 1.00 28.95 18 GLN B N 1
ATOM 2398 C CA . GLN B 1 18 ? -51.630 9.548 22.382 1.00 29.31 18 GLN B CA 1
ATOM 2399 C C . GLN B 1 18 ? -50.932 10.677 21.649 1.00 28.84 18 GLN B C 1
ATOM 2400 O O . GLN B 1 18 ? -50.382 10.488 20.561 1.00 28.51 18 GLN B O 1
ATOM 2406 N N . TYR B 1 19 ? -50.956 11.853 22.269 1.00 29.01 19 TYR B N 1
ATOM 2407 C CA . TYR B 1 19 ? -50.318 13.037 21.718 1.00 28.38 19 TYR B CA 1
ATOM 2408 C C . TYR B 1 19 ? -48.814 12.790 21.521 1.00 28.67 19 TYR B C 1
ATOM 2409 O O . TYR B 1 19 ? -48.254 13.097 20.462 1.00 26.31 19 TYR B O 1
ATOM 2418 N N . GLN B 1 20 ? -48.164 12.229 22.539 1.00 27.17 20 GLN B N 1
ATOM 2419 C CA . GLN B 1 20 ? -46.735 11.949 22.464 1.00 27.67 20 GLN B CA 1
ATOM 2420 C C . 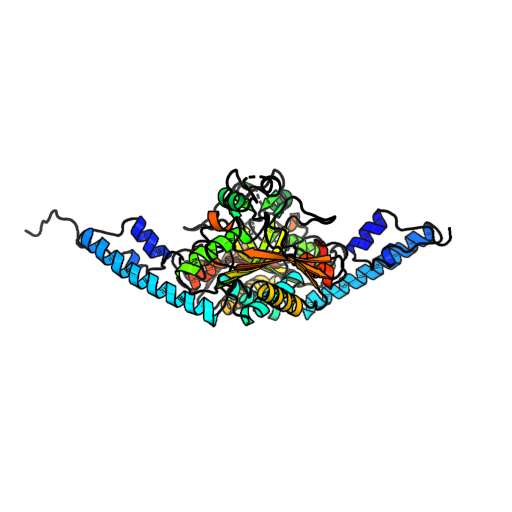GLN B 1 20 ? -46.411 10.939 21.362 1.00 26.39 20 GLN B C 1
ATOM 2421 O O . GLN B 1 20 ? -45.405 11.065 20.670 1.00 25.28 20 GLN B O 1
ATOM 2427 N N . ARG B 1 21 ? -47.253 9.922 21.236 1.00 24.35 21 ARG B N 1
ATOM 2428 C CA . ARG B 1 21 ? -47.074 8.890 20.227 1.00 27.39 21 ARG B CA 1
ATOM 2429 C C . ARG B 1 21 ? -47.162 9.506 18.820 1.00 26.66 21 ARG B C 1
ATOM 2430 O O . ARG B 1 21 ? -46.314 9.263 17.964 1.00 27.76 21 ARG B O 1
ATOM 2438 N N . LEU B 1 22 ? -48.183 10.320 18.599 1.00 26.87 22 LEU B N 1
ATOM 2439 C CA . LEU B 1 22 ? -48.369 10.970 17.314 1.00 27.96 22 LEU B CA 1
ATOM 2440 C C . LEU B 1 22 ? -47.190 11.883 17.005 1.00 28.78 22 LEU B C 1
ATOM 2441 O O . LEU B 1 22 ? -46.810 12.050 15.840 1.00 25.09 22 LEU B O 1
ATOM 2446 N N . LYS B 1 23 ? -46.601 12.467 18.048 1.00 28.02 23 LYS B N 1
ATOM 2447 C CA . LYS B 1 23 ? -45.458 13.352 17.850 1.00 28.31 23 LYS B CA 1
ATOM 2448 C C . LYS B 1 23 ? -44.225 12.558 17.445 1.00 26.72 23 LYS B C 1
ATOM 2449 O O . LYS B 1 23 ? -43.489 12.970 16.555 1.00 28.25 23 LYS B O 1
ATOM 2455 N N . GLU B 1 24 ? -44.000 11.420 18.096 1.00 26.69 24 GLU B N 1
ATOM 2456 C CA . GLU B 1 24 ? -42.853 10.572 17.775 1.00 27.25 24 GLU B CA 1
ATOM 2457 C C . GLU B 1 24 ? -42.946 10.086 16.331 1.00 27.45 24 GLU B C 1
ATOM 2458 O O . GLU B 1 24 ? -41.924 9.812 15.687 1.00 24.64 24 GLU B O 1
ATOM 2464 N N . LEU B 1 25 ? -44.179 9.928 15.860 1.00 25.98 25 LEU B N 1
ATOM 2465 C CA . LEU B 1 25 ? -44.440 9.469 14.504 1.00 28.40 25 LEU B CA 1
ATOM 2466 C C . LEU B 1 25 ? -44.515 10.644 13.538 1.00 28.55 25 LEU B C 1
ATOM 2467 O O . LEU B 1 25 ? -44.915 10.488 12.385 1.00 29.80 25 LEU B O 1
ATOM 2472 N N . ASN B 1 26 ? -44.130 11.821 14.019 1.00 28.78 26 ASN B N 1
ATOM 2473 C CA . ASN B 1 26 ? -44.140 13.031 13.211 1.00 30.56 26 ASN B CA 1
ATOM 2474 C C . ASN B 1 26 ? -45.481 13.396 12.584 1.00 30.75 26 ASN B C 1
ATOM 2475 O O . ASN B 1 26 ? -45.559 13.721 11.394 1.00 29.14 26 ASN B O 1
ATOM 2480 N N . ALA B 1 27 ? -46.539 13.357 13.390 1.00 29.87 27 ALA B N 1
ATOM 2481 C CA . ALA B 1 27 ? -47.860 13.721 12.910 1.00 29.17 27 ALA B CA 1
ATOM 2482 C C . ALA B 1 27 ? -47.842 15.228 12.655 1.00 29.94 27 ALA B C 1
ATOM 2483 O O . ALA B 1 27 ? -46.940 15.933 13.110 1.00 29.38 27 ALA B O 1
ATOM 2485 N N . SER B 1 28 ? -48.836 15.725 11.931 1.00 29.50 28 SER B N 1
ATOM 2486 C CA . SER B 1 28 ? -48.890 17.146 11.641 1.00 30.23 28 SER B CA 1
ATOM 2487 C C . SER B 1 28 ? -49.486 17.905 12.811 1.00 30.92 28 SER B C 1
ATOM 2488 O O . SER B 1 28 ? -50.158 17.322 13.661 1.00 29.38 28 SER B O 1
ATOM 2491 N N . GLY B 1 29 ? -49.221 19.208 12.849 1.00 31.42 29 GLY B N 1
ATOM 2492 C CA . GLY B 1 29 ? -49.765 20.046 13.896 1.00 32.53 29 GLY B CA 1
ATOM 2493 C C . GLY B 1 29 ? -51.280 20.008 13.833 1.00 33.63 29 GLY B C 1
ATOM 2494 O O . GLY B 1 29 ? -51.950 20.127 14.864 1.00 34.59 29 GLY B O 1
ATOM 2495 N N . GLU B 1 30 ? -51.834 19.837 12.632 1.00 32.92 30 GLU B N 1
ATOM 2496 C CA . GLU B 1 30 ? -53.288 19.778 12.494 1.00 34.06 30 GLU B CA 1
ATOM 2497 C C . GLU B 1 30 ? -53.782 18.500 13.156 1.00 32.48 30 GLU B C 1
ATOM 2498 O O . GLU B 1 30 ? -54.738 18.521 13.932 1.00 34.67 30 GLU B O 1
ATOM 2504 N N . GLN B 1 31 ? -53.127 17.384 12.858 1.00 31.83 31 GLN B N 1
ATOM 2505 C CA . GLN B 1 31 ? -53.504 16.114 13.462 1.00 31.89 31 GLN B CA 1
ATOM 2506 C C . GLN B 1 31 ? -53.358 16.173 14.989 1.00 31.77 31 GLN B C 1
ATOM 2507 O O . GLN B 1 31 ? -54.189 15.641 15.718 1.00 30.71 31 GLN B O 1
ATOM 2513 N N . LEU B 1 32 ? -52.312 16.840 15.465 1.00 31.77 32 LEU B N 1
ATOM 2514 C CA . LEU B 1 32 ? -52.071 16.956 16.899 1.00 33.30 32 LEU B CA 1
ATOM 2515 C C . LEU B 1 32 ? -53.157 17.758 17.604 1.00 36.01 32 LEU B C 1
ATOM 2516 O O . LEU B 1 32 ? -53.398 17.572 18.796 1.00 36.11 32 LEU B O 1
ATOM 2521 N N . GLU B 1 33 ? -53.825 18.638 16.864 1.00 38.83 33 GLU B N 1
ATOM 2522 C CA . GLU B 1 33 ? -54.859 19.486 17.448 1.00 41.07 33 GLU B CA 1
ATOM 2523 C C . GLU B 1 33 ? -56.294 19.031 17.211 1.00 39.53 33 GLU B C 1
ATOM 2524 O O . GLU B 1 33 ? -57.227 19.799 17.412 1.00 40.66 33 GLU B O 1
ATOM 2530 N N . MET B 1 34 ? -56.474 17.780 16.804 1.00 40.34 34 MET B N 1
ATOM 2531 C CA . MET B 1 34 ? -57.814 17.253 16.541 1.00 39.51 34 MET B CA 1
ATOM 2532 C C . MET B 1 34 ? -58.640 16.944 17.783 1.00 39.22 34 MET B C 1
ATOM 2533 O O . MET B 1 34 ? -58.135 16.407 18.772 1.00 38.43 34 MET B O 1
ATOM 2538 N N . GLY B 1 35 ? -59.918 17.298 17.707 1.00 37.31 35 GLY B N 1
ATOM 2539 C CA . GLY B 1 35 ? -60.843 17.053 18.793 1.00 37.45 35 GLY B CA 1
ATOM 2540 C C . GLY B 1 35 ? -61.936 16.133 18.286 1.00 37.00 35 GLY B C 1
ATOM 2541 O O . GLY B 1 35 ? -62.238 16.111 17.088 1.00 36.43 35 GLY B O 1
ATOM 2542 N N . PHE B 1 36 ? -62.542 15.383 19.196 1.00 36.08 36 PHE B N 1
ATOM 2543 C CA . PHE B 1 36 ? -63.589 14.441 18.835 1.00 36.43 36 PHE B CA 1
ATOM 2544 C C . PHE B 1 36 ? -64.797 14.575 19.747 1.00 37.96 36 PHE B C 1
ATOM 2545 O O . PHE B 1 36 ? -64.719 15.203 20.805 1.00 36.71 36 PHE B O 1
ATOM 2553 N N . SER B 1 37 ? -65.910 13.975 19.332 1.00 38.56 37 SER B N 1
ATOM 2554 C CA . SER B 1 37 ? -67.151 14.025 20.098 1.00 40.11 37 SER B CA 1
ATOM 2555 C C . SER B 1 37 ? -67.088 13.268 21.419 1.00 39.54 37 SER B C 1
ATOM 2556 O O . SER B 1 37 ? -67.828 13.571 22.341 1.00 40.58 37 SER B O 1
ATOM 2559 N N . ASP B 1 38 ? -66.203 12.282 21.503 1.00 41.22 38 ASP B N 1
ATOM 2560 C CA . ASP B 1 38 ? -66.070 11.472 22.706 1.00 40.33 38 ASP B CA 1
ATOM 2561 C C . ASP B 1 38 ? -64.772 10.671 22.666 1.00 39.50 38 ASP B C 1
ATOM 2562 O O . ASP B 1 38 ? -64.117 10.585 21.626 1.00 37.89 38 ASP B O 1
ATOM 2567 N N . ALA B 1 39 ? -64.417 10.081 23.803 1.00 38.32 39 ALA B N 1
ATOM 2568 C CA . ALA B 1 39 ? -63.193 9.294 23.942 1.00 38.13 39 ALA B CA 1
ATOM 2569 C C . ALA B 1 39 ? -63.083 8.081 23.020 1.00 37.70 39 ALA B C 1
ATOM 2570 O O . ALA B 1 39 ? -62.016 7.809 22.467 1.00 36.61 39 ALA B O 1
ATOM 2572 N N . LEU B 1 40 ? -64.172 7.339 22.858 1.00 38.46 40 LEU B N 1
ATOM 2573 C CA . LEU B 1 40 ? -64.129 6.156 22.004 1.00 37.45 40 LEU B CA 1
ATOM 2574 C C . LEU B 1 40 ? -63.867 6.544 20.555 1.00 35.52 40 LEU B C 1
ATOM 2575 O O . LEU B 1 40 ? -63.058 5.918 19.876 1.00 33.64 40 LEU B O 1
ATOM 2580 N N . SER B 1 41 ? -64.537 7.590 20.088 1.00 34.88 41 SER B N 1
ATOM 2581 C CA . SER B 1 41 ? -64.343 8.045 18.716 1.00 35.82 41 SER B CA 1
ATOM 2582 C C . SER B 1 41 ? -62.906 8.536 18.550 1.00 35.77 41 SER B C 1
ATOM 2583 O O . SER B 1 41 ? -62.284 8.335 17.508 1.00 36.43 41 SER B O 1
ATOM 2586 N N . ARG B 1 42 ? -62.379 9.176 19.588 1.00 36.54 42 ARG B N 1
ATOM 2587 C CA . ARG B 1 42 ? -61.013 9.685 19.553 1.00 36.06 42 ARG B CA 1
ATOM 2588 C C . ARG B 1 42 ? -60.013 8.539 19.558 1.00 35.20 42 ARG B C 1
ATOM 2589 O O . ARG B 1 42 ? -59.063 8.529 18.775 1.00 34.75 42 ARG B O 1
ATOM 2597 N N . ASP B 1 43 ? -60.226 7.571 20.442 1.00 35.61 43 ASP B N 1
ATOM 2598 C CA . ASP B 1 43 ? -59.337 6.422 20.515 1.00 35.57 43 ASP B CA 1
ATOM 2599 C C . ASP B 1 43 ? -59.344 5.729 19.148 1.00 37.03 43 ASP B C 1
ATOM 2600 O O . ASP B 1 43 ? -58.298 5.326 18.635 1.00 35.60 43 ASP B O 1
ATOM 2605 N N . ARG B 1 44 ? -60.529 5.600 18.561 1.00 37.08 44 ARG B N 1
ATOM 2606 C CA . ARG B 1 44 ? -60.663 4.969 17.252 1.00 38.24 44 ARG B CA 1
ATOM 2607 C C . ARG B 1 44 ? -59.857 5.742 16.211 1.00 36.98 44 ARG B C 1
ATOM 2608 O O . ARG B 1 44 ? -59.093 5.167 15.442 1.00 37.39 44 ARG B O 1
ATOM 2616 N N . ALA B 1 45 ? -60.038 7.053 16.185 1.00 35.21 45 ALA B N 1
ATOM 2617 C CA . ALA B 1 45 ? -59.315 7.882 15.242 1.00 32.87 45 ALA B CA 1
ATOM 2618 C C . ALA B 1 45 ? -57.815 7.748 15.447 1.00 33.20 45 ALA B C 1
ATOM 2619 O O . ALA B 1 45 ? -57.055 7.638 14.484 1.00 29.76 45 ALA B O 1
ATOM 2621 N N . PHE B 1 46 ? -57.393 7.756 16.711 1.00 31.92 46 PHE B N 1
ATOM 2622 C CA . PHE B 1 46 ? -55.981 7.654 17.050 1.00 30.92 46 PHE B CA 1
ATOM 2623 C C . PHE B 1 46 ? -55.324 6.460 16.391 1.00 31.54 46 PHE B C 1
ATOM 2624 O O . PHE B 1 46 ? -54.247 6.566 15.801 1.00 30.29 46 PHE B O 1
ATOM 2632 N N . GLN B 1 47 ? -55.992 5.321 16.518 1.00 32.91 47 GLN B N 1
ATOM 2633 C CA . GLN B 1 47 ? -55.526 4.064 15.968 1.00 34.63 47 GLN B CA 1
ATOM 2634 C C . GLN B 1 47 ? -55.328 4.166 14.456 1.00 34.37 47 GLN B C 1
ATOM 2635 O O . GLN B 1 47 ? -54.330 3.683 13.909 1.00 33.56 47 GLN B O 1
ATOM 2641 N N . GLY B 1 48 ? -56.280 4.804 13.788 1.00 34.65 48 GLY B N 1
ATOM 2642 C CA . GLY B 1 48 ? -56.198 4.953 12.344 1.00 36.96 48 GLY B CA 1
ATOM 2643 C C . GLY B 1 48 ? -55.063 5.854 11.901 1.00 37.04 48 GLY B C 1
ATOM 2644 O O . GLY B 1 48 ? -54.343 5.531 10.954 1.00 36.90 48 GLY B O 1
ATOM 2645 N N . ILE B 1 49 ? -54.901 6.987 12.581 1.00 36.76 49 ILE B N 1
ATOM 2646 C CA . ILE B 1 49 ? -53.831 7.918 12.247 1.00 36.74 49 ILE B CA 1
ATOM 2647 C C . ILE B 1 49 ? -52.473 7.295 12.566 1.00 37.46 49 ILE B C 1
ATOM 2648 O O . ILE B 1 49 ? -51.545 7.364 11.759 1.00 36.15 49 ILE B O 1
ATOM 2653 N N . GLU B 1 50 ? -52.352 6.683 13.740 1.00 37.50 50 GLU B N 1
ATOM 2654 C CA . GLU B 1 50 ? -51.091 6.051 14.104 1.00 37.30 50 GLU B CA 1
ATOM 2655 C C . GLU B 1 50 ? -50.708 5.056 13.009 1.00 36.60 50 GLU B C 1
ATOM 2656 O O . GLU B 1 50 ? -49.583 5.062 12.511 1.00 36.69 50 GLU B O 1
ATOM 2662 N N . HIS B 1 51 ? -51.664 4.208 12.645 1.00 37.04 51 HIS B N 1
ATOM 2663 C CA . HIS B 1 51 ? -51.472 3.187 11.622 1.00 37.51 51 HIS B CA 1
ATOM 2664 C C . HIS B 1 51 ? -50.841 3.741 10.349 1.00 35.29 51 HIS B C 1
ATOM 2665 O O . HIS B 1 51 ? -49.907 3.157 9.813 1.00 34.69 51 HIS B O 1
ATOM 2672 N N . GLN B 1 52 ? -51.374 4.859 9.866 1.00 35.75 52 GLN B N 1
ATOM 2673 C CA . GLN B 1 52 ? -50.872 5.516 8.667 1.00 35.09 52 GLN B CA 1
ATOM 2674 C C . GLN B 1 52 ? -49.472 6.085 8.898 1.00 34.24 52 GLN B C 1
ATOM 2675 O O . GLN B 1 52 ? -48.624 6.049 8.004 1.00 31.64 52 GLN B O 1
ATOM 2681 N N . LEU B 1 53 ? -49.226 6.621 10.093 1.00 32.31 53 LEU B N 1
ATOM 2682 C CA . LEU B 1 53 ? -47.908 7.184 10.380 1.00 31.53 53 LEU B CA 1
ATOM 2683 C C . LEU B 1 53 ? -46.865 6.080 10.471 1.00 29.42 53 LEU B C 1
ATOM 2684 O O . LEU B 1 53 ? -45.736 6.237 10.004 1.00 29.03 53 LEU B O 1
ATOM 2689 N N . MET B 1 54 ? -47.237 4.955 11.063 1.00 30.26 54 MET B N 1
ATOM 2690 C CA . MET B 1 54 ? -46.288 3.857 11.174 1.00 33.11 54 MET B CA 1
ATOM 2691 C C . MET B 1 54 ? -45.935 3.363 9.777 1.00 33.06 54 MET B C 1
ATOM 2692 O O . MET B 1 54 ? -44.772 3.067 9.485 1.00 31.70 54 MET B O 1
ATOM 2697 N N . SER B 1 55 ? -46.942 3.308 8.910 1.00 33.72 55 SER B N 1
ATOM 2698 C CA . SER B 1 55 ? -46.748 2.864 7.535 1.00 34.56 55 SER B CA 1
ATOM 2699 C C . SER B 1 55 ? -45.764 3.795 6.841 1.00 33.27 55 SER B C 1
ATOM 2700 O O . SER B 1 55 ? -44.808 3.345 6.218 1.00 35.97 55 SER B O 1
ATOM 2703 N N . GLN B 1 56 ? -46.001 5.097 6.946 1.00 33.30 56 GLN B N 1
ATOM 2704 C CA . GLN B 1 56 ? -45.110 6.077 6.336 1.00 33.87 56 GLN B CA 1
ATOM 2705 C C . GLN B 1 56 ? -43.688 5.922 6.873 1.00 33.01 56 GLN B C 1
ATOM 2706 O O . GLN B 1 56 ? -42.719 5.990 6.119 1.00 32.55 56 GLN B O 1
ATOM 2712 N N . GLY B 1 57 ? -43.568 5.699 8.180 1.00 32.09 57 GLY B N 1
ATOM 2713 C CA . GLY B 1 57 ? -42.253 5.528 8.778 1.00 30.03 57 GLY B CA 1
ATOM 2714 C C . GLY B 1 57 ? -41.499 4.326 8.237 1.00 30.02 57 GLY B C 1
ATOM 2715 O O . GLY B 1 57 ? -40.292 4.394 8.014 1.00 29.67 57 GLY B O 1
ATOM 2716 N N . LYS B 1 58 ? -42.204 3.217 8.037 1.00 30.77 58 LYS B N 1
ATOM 2717 C CA . LYS B 1 58 ? -41.588 2.008 7.501 1.00 33.35 58 LYS B CA 1
ATOM 2718 C C . LYS B 1 58 ? -41.082 2.242 6.079 1.00 33.28 58 LYS B C 1
ATOM 2719 O O . LYS B 1 58 ? -40.025 1.744 5.716 1.00 33.73 58 LYS B O 1
ATOM 2725 N N . ARG B 1 59 ? -41.840 2.993 5.279 1.00 33.96 59 ARG B N 1
ATOM 2726 C CA . ARG B 1 59 ? -41.434 3.291 3.904 1.00 36.52 59 ARG B CA 1
ATOM 2727 C C . ARG B 1 59 ? -40.163 4.127 3.920 1.00 36.14 59 ARG B C 1
ATOM 2728 O O . ARG B 1 59 ? -39.232 3.879 3.154 1.00 33.99 59 ARG B O 1
ATOM 2736 N N . HIS B 1 60 ? -40.135 5.127 4.796 1.00 36.46 60 HIS B N 1
ATOM 2737 C CA . HIS B 1 60 ? -38.970 5.989 4.907 1.00 35.92 60 HIS B CA 1
ATOM 2738 C C . HIS B 1 60 ? -37.735 5.150 5.213 1.00 35.68 60 HIS B C 1
ATOM 2739 O O . HIS B 1 60 ? -36.674 5.346 4.609 1.00 35.67 60 HIS B O 1
ATOM 2746 N N . LEU B 1 61 ? -37.875 4.204 6.139 1.00 33.83 61 LEU B N 1
ATOM 2747 C CA . LEU B 1 61 ? -36.756 3.346 6.505 1.00 33.75 61 LEU B CA 1
ATOM 2748 C C . LEU B 1 61 ? -36.264 2.479 5.353 1.00 34.87 61 LEU B C 1
ATOM 2749 O O . LEU B 1 61 ? -35.078 2.161 5.281 1.00 33.78 61 LEU B O 1
ATOM 2754 N N . GLU B 1 62 ? -37.172 2.096 4.457 1.00 36.40 62 GLU B N 1
ATOM 2755 C CA . GLU B 1 62 ? -36.801 1.276 3.311 1.00 39.11 62 GLU B CA 1
ATOM 2756 C C . GLU B 1 62 ? -35.799 2.033 2.461 1.00 38.61 62 GLU B C 1
ATOM 2757 O O . GLU B 1 62 ? -34.823 1.475 1.964 1.00 39.06 62 GLU B O 1
ATOM 2763 N N . GLN B 1 63 ? -36.066 3.318 2.304 1.00 39.55 63 GLN B N 1
ATOM 2764 C CA . GLN B 1 63 ? -35.219 4.214 1.548 1.00 43.29 63 GLN B CA 1
ATOM 2765 C C . GLN B 1 63 ? -33.809 4.185 2.158 1.00 44.32 63 GLN B C 1
ATOM 2766 O O . GLN B 1 63 ? -32.795 4.171 1.449 1.00 44.56 63 GLN B O 1
ATOM 2772 N N . LEU B 1 64 ? -33.763 4.161 3.485 1.00 43.23 64 LEU B N 1
ATOM 2773 C CA . LEU B 1 64 ? -32.507 4.135 4.217 1.00 41.13 64 LEU B CA 1
ATOM 2774 C C . LEU B 1 64 ? -31.739 2.832 3.999 1.00 41.48 64 LEU B C 1
ATOM 2775 O O . LEU B 1 64 ? -30.530 2.851 3.791 1.00 42.20 64 LEU B O 1
ATOM 2780 N N . ARG B 1 65 ? -32.435 1.701 4.025 1.00 42.79 65 ARG B N 1
ATOM 2781 C CA . ARG B 1 65 ? -31.772 0.413 3.846 1.00 45.48 65 ARG B CA 1
ATOM 2782 C C . ARG B 1 65 ? -31.324 0.049 2.429 1.00 45.76 65 ARG B C 1
ATOM 2783 O O . ARG B 1 65 ? -30.331 -0.658 2.260 1.00 45.84 65 ARG B O 1
ATOM 2791 N N . THR B 1 66 ? -32.035 0.517 1.410 1.00 44.79 66 THR B N 1
ATOM 2792 C CA . THR B 1 66 ? -31.652 0.169 0.046 1.00 45.94 66 THR B CA 1
ATOM 2793 C C . THR B 1 66 ? -31.061 1.323 -0.747 1.00 45.64 66 THR B C 1
ATOM 2794 O O . THR B 1 66 ? -30.413 1.107 -1.767 1.00 47.47 66 THR B O 1
ATOM 2798 N N . VAL B 1 67 ? -31.277 2.546 -0.282 1.00 45.45 67 VAL B N 1
ATOM 2799 C CA . VAL B 1 67 ? -30.764 3.706 -0.994 1.00 44.85 67 VAL B CA 1
ATOM 2800 C C . VAL B 1 67 ? -29.658 4.489 -0.288 1.00 43.49 67 VAL B C 1
ATOM 2801 O O . VAL B 1 67 ? -28.492 4.398 -0.668 1.00 43.77 67 VAL B O 1
ATOM 2805 N N . LYS B 1 68 ? -30.016 5.256 0.736 1.00 41.35 68 LYS B N 1
ATOM 2806 C CA . LYS B 1 68 ? -29.029 6.073 1.432 1.00 40.18 68 LYS B CA 1
ATOM 2807 C C . LYS B 1 68 ? -27.934 5.336 2.208 1.00 37.38 68 LYS B C 1
ATOM 2808 O O . LYS B 1 68 ? -26.766 5.684 2.101 1.00 37.61 68 LYS B O 1
ATOM 2814 N N . HIS B 1 69 ? -28.305 4.328 2.985 1.00 36.31 69 HIS B N 1
ATOM 2815 C CA . HIS B 1 69 ? -27.332 3.585 3.783 1.00 35.59 69 HIS B CA 1
ATOM 2816 C C . HIS B 1 69 ? -26.819 4.405 4.970 1.00 33.46 69 HIS B C 1
ATOM 2817 O O . HIS B 1 69 ? -25.905 3.978 5.681 1.00 31.95 69 HIS B O 1
ATOM 2824 N N . ARG B 1 70 ? -27.409 5.579 5.179 1.00 31.91 70 ARG B N 1
ATOM 2825 C CA . ARG B 1 70 ? -27.034 6.436 6.298 1.00 33.01 70 ARG B CA 1
ATOM 2826 C C . ARG B 1 70 ? -28.125 7.445 6.615 1.00 31.93 70 ARG B C 1
ATOM 2827 O O . ARG B 1 70 ? -28.782 7.978 5.715 1.00 31.31 70 ARG B O 1
ATOM 2835 N N . PRO B 1 71 ? -28.329 7.726 7.914 1.00 31.09 71 PRO B N 1
ATOM 2836 C CA . PRO B 1 71 ? -29.343 8.675 8.369 1.00 27.16 71 PRO B CA 1
ATOM 2837 C C . PRO B 1 71 ? -28.989 10.119 8.041 1.00 25.56 71 PRO B C 1
ATOM 2838 O O . PRO B 1 71 ? -27.830 10.438 7.760 1.00 25.00 71 PRO B O 1
ATOM 2842 N N . ALA B 1 72 ? -30.005 10.976 8.086 1.00 24.19 72 ALA B N 1
ATOM 2843 C CA . ALA B 1 72 ? -29.893 12.398 7.785 1.00 25.01 72 ALA B CA 1
ATOM 2844 C C . ALA B 1 72 ? -28.757 13.139 8.465 1.00 26.73 72 ALA B C 1
ATOM 2845 O O . ALA B 1 72 ? -28.069 13.944 7.829 1.00 24.42 72 ALA B O 1
ATOM 2847 N N . LEU B 1 73 ? -28.560 12.882 9.758 1.00 26.75 73 LEU B N 1
ATOM 2848 C CA . LEU B 1 73 ? -27.505 13.563 10.488 1.00 26.34 73 LEU B CA 1
ATOM 2849 C C . LEU B 1 73 ? -26.158 13.300 9.836 1.00 24.88 73 LEU B C 1
ATOM 2850 O O . LEU B 1 73 ? -25.381 14.215 9.646 1.00 25.52 73 LEU B O 1
ATOM 2855 N N . LEU B 1 74 ? -25.886 12.048 9.491 1.00 26.62 74 LEU B N 1
ATOM 2856 C CA . LEU B 1 74 ? -24.612 11.699 8.879 1.00 27.35 74 LEU B CA 1
ATOM 2857 C C . LEU B 1 74 ? -24.495 12.206 7.447 1.00 30.51 74 LEU B C 1
ATOM 2858 O O . LEU B 1 74 ? -23.416 12.593 7.006 1.00 31.51 74 LEU B O 1
ATOM 2863 N N . GLU B 1 75 ? -25.609 12.202 6.724 1.00 32.89 75 GLU B N 1
ATOM 2864 C CA . GLU B 1 75 ? -25.621 12.670 5.344 1.00 34.83 75 GLU B CA 1
ATOM 2865 C C . GLU B 1 75 ? -25.387 14.174 5.363 1.00 35.00 75 GLU B C 1
ATOM 2866 O O . GLU B 1 75 ? -24.648 14.720 4.538 1.00 33.87 75 GLU B O 1
ATOM 2872 N N . LEU B 1 76 ? -26.019 14.835 6.327 1.00 35.03 76 LEU B N 1
ATOM 2873 C CA . LEU B 1 76 ? -25.893 16.276 6.490 1.00 34.14 76 LEU B CA 1
ATOM 2874 C C . LEU B 1 76 ? -24.444 16.601 6.850 1.00 35.17 76 LEU B C 1
ATOM 2875 O O . LEU B 1 76 ? -23.850 17.534 6.301 1.00 34.15 76 LEU B O 1
ATOM 2880 N N . GLU B 1 77 ? -23.881 15.823 7.775 1.00 34.15 77 GLU B N 1
ATOM 2881 C CA . GLU B 1 77 ? -22.508 16.032 8.217 1.00 35.27 77 GLU B CA 1
ATOM 2882 C C . GLU B 1 77 ? -21.490 15.981 7.080 1.00 35.96 77 GLU B C 1
ATOM 2883 O O . GLU B 1 77 ? -20.603 16.835 6.991 1.00 32.80 77 GLU B O 1
ATOM 2889 N N . GLU B 1 78 ? -21.605 14.982 6.212 1.00 36.39 78 GLU B N 1
ATOM 2890 C CA . GLU B 1 78 ? -20.667 14.885 5.107 1.00 38.88 78 GLU B CA 1
ATOM 2891 C C . GLU B 1 78 ? -20.907 16.031 4.125 1.00 37.43 78 GLU B C 1
ATOM 2892 O O . GLU B 1 78 ? -19.962 16.605 3.583 1.00 37.08 78 GLU B O 1
ATOM 2898 N N . LYS B 1 79 ? -22.179 16.349 3.913 1.00 37.54 79 LYS B N 1
ATOM 2899 C CA . LYS B 1 79 ? -22.608 17.416 3.010 1.00 39.02 79 LYS B CA 1
ATOM 2900 C C . LYS B 1 79 ? -22.030 18.774 3.397 1.00 37.49 79 LYS B C 1
ATOM 2901 O O . LYS B 1 79 ? -21.526 19.513 2.552 1.00 35.30 79 LYS B O 1
ATOM 2907 N N . LEU B 1 80 ? -22.110 19.101 4.681 1.00 35.88 80 LEU B N 1
ATOM 2908 C CA . LEU B 1 80 ? -21.604 20.374 5.172 1.00 33.49 80 LEU B CA 1
ATOM 2909 C C . LEU B 1 80 ? -20.081 20.441 5.120 1.00 33.99 80 LEU B C 1
ATOM 2910 O O . LEU B 1 80 ? -19.515 21.473 4.769 1.00 33.58 80 LEU B O 1
ATOM 2915 N N . ALA B 1 81 ? -19.421 19.339 5.460 1.00 33.05 81 ALA B N 1
ATOM 2916 C CA . ALA B 1 81 ? -17.963 19.296 5.456 1.00 33.95 81 ALA B CA 1
ATOM 2917 C C . ALA B 1 81 ? -17.395 19.531 4.056 1.00 34.01 81 ALA B C 1
ATOM 2918 O O . ALA B 1 81 ? -16.508 20.365 3.872 1.00 35.38 81 ALA B O 1
ATOM 2920 N N . LYS B 1 82 ? -17.897 18.794 3.071 1.00 34.38 82 LYS B N 1
ATOM 2921 C CA . LYS B 1 82 ? -17.423 18.961 1.697 1.00 36.03 82 LYS B CA 1
ATOM 2922 C C . LYS B 1 82 ? -17.591 20.398 1.216 1.00 33.88 82 LYS B C 1
ATOM 2923 O O . LYS B 1 82 ? -16.687 20.967 0.612 1.00 34.38 82 LYS B O 1
ATOM 2929 N N . ALA B 1 83 ? -18.744 20.989 1.499 1.00 33.11 83 ALA B N 1
ATOM 2930 C CA . ALA B 1 83 ? -19.014 22.358 1.084 1.00 33.74 83 ALA B CA 1
ATOM 2931 C C . ALA B 1 83 ? -18.031 23.372 1.672 1.00 34.87 83 ALA B C 1
ATOM 2932 O O . ALA B 1 83 ? -17.701 24.372 1.033 1.00 33.67 83 ALA B O 1
ATOM 2934 N N . LEU B 1 84 ? -17.554 23.118 2.885 1.00 34.80 84 LEU B N 1
ATOM 2935 C CA . LEU B 1 84 ? -16.613 24.043 3.509 1.00 35.45 84 LEU B CA 1
ATOM 2936 C C . LEU B 1 84 ? -15.177 23.771 3.062 1.00 34.55 84 LEU B C 1
ATOM 2937 O O . LEU B 1 84 ? -14.342 24.672 3.038 1.00 34.89 84 LEU B O 1
ATOM 2942 N N . HIS B 1 85 ? -14.900 22.520 2.711 1.00 35.19 85 HIS B N 1
ATOM 2943 C CA . HIS B 1 85 ? -13.581 22.135 2.227 1.00 35.69 85 HIS B CA 1
ATOM 2944 C C . HIS B 1 85 ? -13.388 22.847 0.886 1.00 36.94 85 HIS B C 1
ATOM 2945 O O . HIS B 1 85 ? -12.286 23.285 0.549 1.00 35.85 85 HIS B O 1
ATOM 2952 N N . GLN B 1 86 ? -14.481 22.967 0.136 1.00 37.64 86 GLN B N 1
ATOM 2953 C CA . GLN B 1 86 ? -14.458 23.611 -1.175 1.00 38.69 86 GLN B CA 1
ATOM 2954 C C . GLN B 1 86 ? -14.281 25.117 -1.039 1.00 39.50 86 GLN B C 1
ATOM 2955 O O . GLN B 1 86 ? -14.003 25.808 -2.019 1.00 40.78 86 GLN B O 1
ATOM 2961 N N . GLN B 1 87 ? -14.437 25.624 0.180 1.00 39.22 87 GLN B N 1
ATOM 2962 C CA . GLN B 1 87 ? -14.269 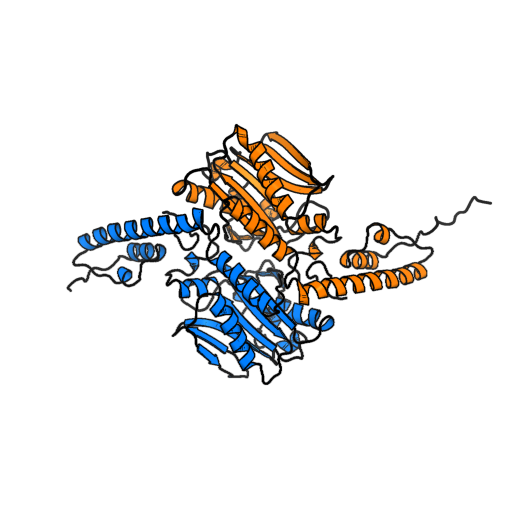27.046 0.438 1.00 37.03 87 GLN B CA 1
ATOM 2963 C C . GLN B 1 87 ? -12.977 27.273 1.211 1.00 36.06 87 GLN B C 1
ATOM 2964 O O . GLN B 1 87 ? -12.785 28.313 1.841 1.00 37.03 87 GLN B O 1
ATOM 2970 N N . GLY B 1 88 ? -12.097 26.279 1.170 1.00 34.74 88 GLY B N 1
ATOM 2971 C CA . GLY B 1 88 ? -10.815 26.395 1.839 1.00 34.36 88 GLY B CA 1
ATOM 2972 C C . GLY B 1 88 ? -10.771 26.201 3.346 1.00 34.62 88 GLY B C 1
ATOM 2973 O O . GLY B 1 88 ? -9.700 26.341 3.942 1.00 35.16 88 GLY B O 1
ATOM 2974 N N . PHE B 1 89 ? -11.905 25.882 3.967 1.00 32.69 89 PHE B N 1
ATOM 2975 C CA . PHE B 1 89 ? -11.932 25.673 5.411 1.00 31.33 89 PHE B CA 1
ATOM 2976 C C . PHE B 1 89 ? -11.281 24.355 5.802 1.00 30.60 89 PHE B C 1
ATOM 2977 O O . PHE B 1 89 ? -11.553 23.313 5.210 1.00 29.53 89 PHE B O 1
ATOM 2985 N N . VAL B 1 90 ? -10.417 24.411 6.809 1.00 30.73 90 VAL B N 1
ATOM 2986 C CA . VAL B 1 90 ? -9.727 23.222 7.294 1.00 29.29 90 VAL B CA 1
ATOM 2987 C C . VAL B 1 90 ? -10.519 22.618 8.445 1.00 29.37 90 VAL B C 1
ATOM 2988 O O . VAL B 1 90 ? -10.736 23.273 9.460 1.00 27.89 90 VAL B O 1
ATOM 2992 N N . GLN B 1 91 ? -10.936 21.368 8.284 1.00 27.60 91 GLN B N 1
ATOM 2993 C CA . GLN B 1 91 ? -11.712 20.694 9.318 1.00 27.14 91 GLN B CA 1
ATOM 2994 C C . GLN B 1 91 ? -10.803 20.100 10.394 1.00 25.72 91 GLN B C 1
ATOM 2995 O O . GLN B 1 91 ? -9.764 19.527 10.084 1.00 22.22 91 GLN B O 1
ATOM 3001 N N . VAL B 1 92 ? -11.187 20.267 11.659 1.00 26.88 92 VAL B N 1
ATOM 3002 C CA . VAL B 1 92 ? -10.409 19.707 12.768 1.00 25.33 92 VAL B CA 1
ATOM 3003 C C . VAL B 1 92 ? -11.303 18.866 13.671 1.00 23.58 92 VAL B C 1
ATOM 3004 O O . VAL B 1 92 ? -12.519 19.016 13.671 1.00 24.42 92 VAL B O 1
ATOM 3008 N N . VAL B 1 93 ? -10.690 17.963 14.426 1.00 25.68 93 VAL B N 1
ATOM 3009 C CA . VAL B 1 93 ? -11.417 17.115 15.354 1.00 23.06 93 VAL B CA 1
ATOM 3010 C C . VAL B 1 93 ? -10.651 17.127 16.688 1.00 22.68 93 VAL B C 1
ATOM 3011 O O . VAL B 1 93 ? -9.520 16.627 16.803 1.00 21.03 93 VAL B O 1
ATOM 3015 N N . THR B 1 94 ? -11.300 17.691 17.696 1.00 23.20 94 THR B N 1
ATOM 3016 C CA . THR B 1 94 ? -10.703 17.879 19.014 1.00 20.73 94 THR B CA 1
ATOM 3017 C C . THR B 1 94 ? -11.379 17.128 20.174 1.00 20.65 94 THR B C 1
ATOM 3018 O O . THR B 1 94 ? -12.483 16.587 20.039 1.00 20.37 94 THR B O 1
ATOM 3022 N N . PRO B 1 95 ? -10.721 17.095 21.345 1.00 20.60 95 PRO B N 1
ATOM 3023 C CA . PRO B 1 95 ? -11.272 16.399 22.517 1.00 20.11 95 PRO B CA 1
ATOM 3024 C C . PRO B 1 95 ? -12.689 16.809 22.901 1.00 19.13 95 PRO B C 1
ATOM 3025 O O . PRO B 1 95 ? -13.053 17.985 22.851 1.00 19.00 95 PRO B O 1
ATOM 3029 N N . THR B 1 96 ? -13.498 15.830 23.271 1.00 22.04 96 THR B N 1
ATOM 3030 C CA . THR B 1 96 ? -14.838 16.130 23.735 1.00 23.41 96 THR B CA 1
ATOM 3031 C C . THR B 1 96 ? -14.746 16.341 25.252 1.00 23.46 96 THR B C 1
ATOM 3032 O O . THR B 1 96 ? -15.661 16.877 25.861 1.00 25.97 96 THR B O 1
ATOM 3036 N N . ILE B 1 97 ? -13.644 15.905 25.859 1.00 24.17 97 ILE B N 1
ATOM 3037 C CA . ILE B 1 97 ? -13.450 16.114 27.302 1.00 24.84 97 ILE B CA 1
ATOM 3038 C C . ILE B 1 97 ? -12.524 17.328 27.436 1.00 23.72 97 ILE B C 1
ATOM 3039 O O . ILE B 1 97 ? -11.400 17.308 26.951 1.00 23.93 97 ILE B O 1
ATOM 3044 N N . ILE B 1 98 ? -13.006 18.399 28.054 1.00 25.25 98 ILE B N 1
ATOM 3045 C CA . ILE B 1 98 ? -12.177 19.594 28.228 1.00 27.74 98 ILE B CA 1
ATOM 3046 C C . ILE B 1 98 ? -11.973 19.904 29.720 1.00 27.73 98 ILE B C 1
ATOM 3047 O O . ILE B 1 98 ? -12.610 19.296 30.576 1.00 27.74 98 ILE B O 1
ATOM 3052 N N . THR B 1 99 ? -11.086 20.846 30.028 1.00 29.97 99 THR B N 1
ATOM 3053 C CA . THR B 1 99 ? -10.815 21.181 31.424 1.00 30.33 99 THR B CA 1
ATOM 3054 C C . THR B 1 99 ? -11.653 22.338 31.947 1.00 30.47 99 THR B C 1
ATOM 3055 O O . THR B 1 99 ? -12.241 23.113 31.177 1.00 25.52 99 THR B O 1
ATOM 3059 N N . LYS B 1 100 ? -11.697 22.433 33.275 1.00 31.80 100 LYS B N 1
ATOM 3060 C CA . LYS B 1 100 ? -12.421 23.482 33.984 1.00 33.24 100 LYS B CA 1
ATOM 3061 C C . LYS B 1 100 ? -11.814 24.849 33.668 1.00 32.46 100 LYS B C 1
ATOM 3062 O O . LYS B 1 100 ? -12.521 25.845 33.566 1.00 32.12 100 LYS B O 1
ATOM 3068 N N . SER B 1 101 ? -10.498 24.894 33.500 1.00 34.16 101 SER B N 1
ATOM 3069 C CA . SER B 1 101 ? -9.829 26.151 33.200 1.00 37.23 101 SER B CA 1
ATOM 3070 C C . SER B 1 101 ? -10.254 26.651 31.827 1.00 38.19 101 SER B C 1
ATOM 3071 O O . SER B 1 101 ? -10.521 27.839 31.646 1.00 38.08 101 SER B O 1
ATOM 3074 N N . ALA B 1 102 ? -10.310 25.742 30.858 1.00 38.32 102 ALA B N 1
ATOM 3075 C CA . ALA B 1 102 ? -10.715 26.118 29.510 1.00 37.95 102 ALA B CA 1
ATOM 3076 C C . ALA B 1 102 ? -12.124 26.671 29.590 1.00 38.15 102 ALA B C 1
ATOM 3077 O O . ALA B 1 102 ? -12.420 27.742 29.067 1.00 38.38 102 ALA B O 1
ATOM 3079 N N . LEU B 1 103 ? -12.985 25.937 30.280 1.00 39.25 103 LEU B N 1
ATOM 3080 C CA . LEU B 1 103 ? -14.374 26.328 30.431 1.00 41.13 103 LEU B CA 1
ATOM 3081 C C . LEU B 1 103 ? -14.498 27.702 31.096 1.00 41.45 103 LEU B C 1
ATOM 3082 O O . LEU B 1 103 ? -15.293 28.543 30.666 1.00 40.51 103 LEU B O 1
ATOM 3087 N N . ALA B 1 104 ? -13.701 27.931 32.134 1.00 41.08 104 ALA B N 1
ATOM 3088 C CA . ALA B 1 104 ? -13.726 29.203 32.853 1.00 42.68 104 ALA B CA 1
ATOM 3089 C C . ALA B 1 104 ? -13.434 30.390 31.933 1.00 42.23 104 ALA B C 1
ATOM 3090 O O . ALA B 1 104 ? -14.080 31.430 32.030 1.00 43.20 104 ALA B O 1
ATOM 3092 N N . LYS B 1 105 ? -12.467 30.226 31.035 1.00 42.31 105 LYS B N 1
ATOM 3093 C CA . LYS B 1 105 ? -12.088 31.284 30.098 1.00 41.91 105 LYS B CA 1
ATOM 3094 C C . LYS B 1 105 ? -13.205 31.662 29.132 1.00 41.72 105 LYS B C 1
ATOM 3095 O O . LYS B 1 105 ? -13.054 32.588 28.341 1.00 41.41 105 LYS B O 1
ATOM 3101 N N . MET B 1 106 ? -14.317 30.939 29.187 1.00 41.77 106 MET B N 1
ATOM 3102 C CA . MET B 1 106 ? -15.439 31.199 28.297 1.00 42.60 106 MET B CA 1
ATOM 3103 C C . MET B 1 106 ? -16.480 32.156 28.864 1.00 45.00 106 MET B C 1
ATOM 3104 O O . MET B 1 106 ? -17.458 32.484 28.186 1.00 44.08 106 MET B O 1
ATOM 3109 N N . THR B 1 107 ? -16.277 32.598 30.104 1.00 46.31 107 THR B N 1
ATOM 3110 C CA . THR B 1 107 ? -17.208 33.526 30.746 1.00 47.88 107 THR B CA 1
ATOM 3111 C C . THR B 1 107 ? -16.488 34.677 31.437 1.00 47.84 107 THR B C 1
ATOM 3112 O O . THR B 1 107 ? -15.649 35.348 30.837 1.00 51.08 107 THR B O 1
ATOM 3116 N N . HIS B 1 112 ? -19.146 30.202 36.411 1.00 69.34 112 HIS B N 1
ATOM 3117 C CA . HIS B 1 112 ? -20.441 30.871 36.425 1.00 69.48 112 HIS B CA 1
ATOM 3118 C C . HIS B 1 112 ? -21.586 29.898 36.072 1.00 68.17 112 HIS B C 1
ATOM 3119 O O . HIS B 1 112 ? -21.398 28.683 36.133 1.00 68.35 112 HIS B O 1
ATOM 3126 N N . PRO B 1 113 ? -22.783 30.409 35.711 1.00 66.40 113 PRO B N 1
ATOM 3127 C CA . PRO B 1 113 ? -23.884 29.494 35.381 1.00 64.91 113 PRO B CA 1
ATOM 3128 C C . PRO B 1 113 ? -23.625 28.347 34.402 1.00 63.04 113 PRO B C 1
ATOM 3129 O O . PRO B 1 113 ? -24.272 27.305 34.498 1.00 62.27 113 PRO B O 1
ATOM 3133 N N . LEU B 1 114 ? -22.698 28.522 33.464 1.00 60.95 114 LEU B N 1
ATOM 3134 C CA . LEU B 1 114 ? -22.426 27.452 32.507 1.00 58.99 114 LEU B CA 1
ATOM 3135 C C . LEU B 1 114 ? -21.823 26.244 33.212 1.00 56.96 114 LEU B C 1
ATOM 3136 O O . LEU B 1 114 ? -21.866 25.130 32.692 1.00 57.57 114 LEU B O 1
ATOM 3141 N N . PHE B 1 115 ? -21.262 26.474 34.397 1.00 54.34 115 PHE B N 1
ATOM 3142 C CA . PHE B 1 115 ? -20.658 25.412 35.193 1.00 51.40 115 PHE B CA 1
ATOM 3143 C C . PHE B 1 115 ? -21.732 24.451 35.687 1.00 49.79 115 PHE B C 1
ATOM 3144 O O . PHE B 1 115 ? -21.473 23.265 35.908 1.00 47.81 115 PHE B O 1
ATOM 3152 N N . SER B 1 116 ? -22.943 24.971 35.858 1.00 47.76 116 SER B N 1
ATOM 3153 C CA . SER B 1 116 ? -24.050 24.152 36.322 1.00 46.11 116 SER B CA 1
ATOM 3154 C C . SER B 1 116 ? -24.763 23.482 35.150 1.00 45.48 116 SER B C 1
ATOM 3155 O O . SER B 1 116 ? -25.638 22.639 35.345 1.00 45.28 116 SER B O 1
ATOM 3158 N N . GLN B 1 117 ? -24.384 23.849 33.932 1.00 42.68 117 GLN B N 1
ATOM 3159 C CA . GLN B 1 117 ? -25.019 23.267 32.760 1.00 42.12 117 GLN B CA 1
ATOM 3160 C C . GLN B 1 117 ? -24.186 22.227 32.033 1.00 39.21 117 GLN B C 1
ATOM 3161 O O . GLN B 1 117 ? -24.602 21.714 30.994 1.00 39.15 117 GLN B O 1
ATOM 3167 N N . VAL B 1 118 ? -23.018 21.903 32.575 1.00 35.98 118 VAL B N 1
ATOM 3168 C CA . VAL B 1 118 ? -22.163 20.917 31.937 1.00 33.52 118 VAL B CA 1
ATOM 3169 C C . VAL B 1 118 ? -22.080 19.620 32.719 1.00 32.74 118 VAL B C 1
ATOM 3170 O O . VAL B 1 118 ? -22.258 19.596 33.944 1.00 32.71 118 VAL B O 1
ATOM 3174 N N . PHE B 1 119 ? -21.809 18.538 32.005 1.00 29.29 119 PHE B N 1
ATOM 3175 C CA . PHE B 1 119 ? -21.653 17.247 32.637 1.00 29.58 119 PHE B CA 1
ATOM 3176 C C . PHE B 1 119 ? -20.202 17.130 33.088 1.00 30.30 119 PHE B C 1
ATOM 3177 O O . PHE B 1 119 ? -19.294 17.016 32.258 1.00 27.98 119 PHE B O 1
ATOM 3185 N N . TRP B 1 120 ? -19.982 17.179 34.401 1.00 30.11 120 TRP B N 1
ATOM 3186 C CA . TRP B 1 120 ? -18.634 17.050 34.947 1.00 30.44 120 TRP B CA 1
ATOM 3187 C C . TRP B 1 120 ? -18.282 15.582 35.129 1.00 28.15 120 TRP B C 1
ATOM 3188 O O . TRP B 1 120 ? -19.153 14.748 35.371 1.00 29.41 120 TRP B O 1
ATOM 3199 N N . LEU B 1 121 ? -17.000 15.270 34.990 1.00 29.27 121 LEU B N 1
ATOM 3200 C CA . LEU B 1 121 ? -16.509 13.910 35.158 1.00 28.38 121 LEU B CA 1
ATOM 3201 C C . LEU B 1 121 ? -15.794 13.830 36.506 1.00 29.05 121 LEU B C 1
ATOM 3202 O O . LEU B 1 121 ? -15.723 12.777 37.120 1.00 29.57 121 LEU B O 1
ATOM 3207 N N . ASP B 1 122 ? -15.243 14.958 36.934 1.00 30.73 122 ASP B N 1
ATOM 3208 C CA . ASP B 1 122 ? -14.556 15.073 38.218 1.00 33.52 122 ASP B CA 1
ATOM 3209 C C . ASP B 1 122 ? -14.374 16.560 38.476 1.00 34.92 122 ASP B C 1
ATOM 3210 O O . ASP B 1 122 ? -14.996 17.388 37.799 1.00 35.00 122 ASP B O 1
ATOM 3215 N N . GLY B 1 123 ? -13.522 16.907 39.432 1.00 34.88 123 GLY B N 1
ATOM 3216 C CA . GLY B 1 123 ? -13.326 18.309 39.751 1.00 35.46 123 GLY B CA 1
ATOM 3217 C C . GLY B 1 123 ? -12.685 19.193 38.696 1.00 36.05 123 GLY B C 1
ATOM 3218 O O . GLY B 1 123 ? -12.871 20.406 38.731 1.00 35.38 123 GLY B O 1
ATOM 3219 N N . LYS B 1 124 ? -11.954 18.603 37.752 1.00 36.44 124 LYS B N 1
ATOM 3220 C CA . LYS B 1 124 ? -11.263 19.387 36.735 1.00 37.12 124 LYS B CA 1
ATOM 3221 C C . LYS B 1 124 ? -11.631 19.083 35.286 1.00 36.79 124 LYS B C 1
ATOM 3222 O O . LYS B 1 124 ? -11.175 19.775 34.379 1.00 37.29 124 LYS B O 1
ATOM 3228 N N . LYS B 1 125 ? -12.441 18.055 35.059 1.00 36.33 125 LYS B N 1
ATOM 3229 C CA . LYS B 1 125 ? -12.806 17.692 33.693 1.00 35.62 125 LYS B CA 1
ATOM 3230 C C . LYS B 1 125 ? -14.307 17.630 33.477 1.00 33.27 125 LYS B C 1
ATOM 3231 O O . LYS B 1 125 ? -15.062 17.296 34.391 1.00 32.84 125 LYS B O 1
ATOM 3237 N N . CYS B 1 126 ? -14.732 17.960 32.261 1.00 29.65 126 CYS B N 1
ATOM 3238 C CA . CYS B 1 126 ? -16.141 17.925 31.904 1.00 28.01 126 CYS B CA 1
ATOM 3239 C C . CYS B 1 126 ? -16.305 17.725 30.401 1.00 26.88 126 CYS B C 1
ATOM 3240 O O . CYS B 1 126 ? -15.361 17.882 29.633 1.00 25.64 126 CYS B O 1
ATOM 3243 N N . LEU B 1 127 ? -17.512 17.370 29.988 1.00 26.08 127 LEU B N 1
ATOM 3244 C CA . LEU B 1 127 ? -17.792 17.199 28.571 1.00 25.08 127 LEU B CA 1
ATOM 3245 C C . LEU B 1 127 ? -18.014 18.584 27.983 1.00 24.36 127 LEU B C 1
ATOM 3246 O O . LEU B 1 127 ? -18.755 19.400 28.540 1.00 24.93 127 LEU B O 1
ATOM 3251 N N . ARG B 1 128 ? -17.364 18.857 26.860 1.00 24.51 128 ARG B N 1
ATOM 3252 C CA . ARG B 1 128 ? -17.500 20.156 26.213 1.00 22.95 128 ARG B CA 1
ATOM 3253 C C . ARG B 1 128 ? -18.954 20.515 25.933 1.00 21.60 128 ARG B C 1
ATOM 3254 O O . ARG B 1 128 ? -19.712 19.704 25.414 1.00 21.39 128 ARG B O 1
ATOM 3262 N N . PRO B 1 129 ? -19.370 21.733 26.318 1.00 21.25 129 PRO B N 1
ATOM 3263 C CA . PRO B 1 129 ? -20.740 22.189 26.084 1.00 24.00 129 PRO B CA 1
ATOM 3264 C C . PRO B 1 129 ? -20.781 22.898 24.731 1.00 24.03 129 PRO B C 1
ATOM 3265 O O . PRO B 1 129 ? -21.845 23.139 24.182 1.00 22.80 129 PRO B O 1
ATOM 3269 N N . MET B 1 130 ? -19.606 23.259 24.219 1.00 26.76 130 MET B N 1
ATOM 3270 C CA . MET B 1 130 ? -19.509 23.932 22.931 1.00 27.91 130 MET B CA 1
ATOM 3271 C C . MET B 1 130 ? -18.121 23.686 22.355 1.00 27.13 130 MET B C 1
ATOM 3272 O O . MET B 1 130 ? -17.243 23.173 23.043 1.00 26.35 130 MET B O 1
ATOM 3277 N N . LEU B 1 131 ? -17.926 24.057 21.094 1.00 25.67 131 LEU B N 1
ATOM 3278 C CA . LEU B 1 131 ? -16.654 23.841 20.416 1.00 24.48 131 LEU B CA 1
ATOM 3279 C C . LEU B 1 131 ? -15.671 24.998 20.535 1.00 23.87 131 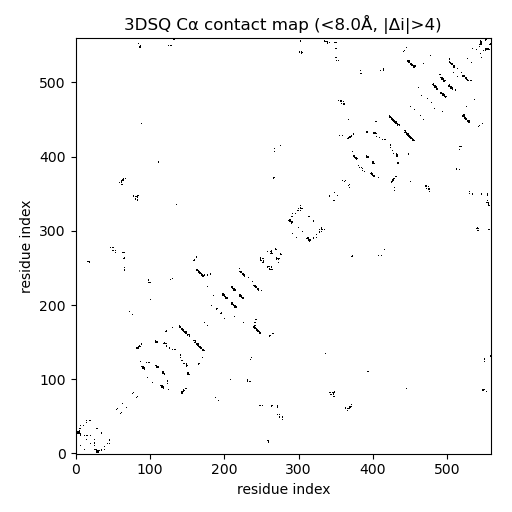LEU B C 1
ATOM 3280 O O . LEU B 1 131 ? -14.480 24.825 20.309 1.00 24.98 131 LEU B O 1
ATOM 3285 N N . ALA B 1 132 ? -16.173 26.175 20.893 1.00 26.40 132 ALA B N 1
ATOM 3286 C CA . ALA B 1 132 ? -15.345 27.375 20.996 1.00 27.17 132 ALA B CA 1
ATOM 3287 C C . ALA B 1 132 ? -13.982 27.261 21.681 1.00 28.39 132 ALA B C 1
ATOM 3288 O O . ALA B 1 132 ? -12.949 27.483 21.045 1.00 29.33 132 ALA B O 1
ATOM 3290 N N . PRO B 1 133 ? -13.951 26.909 22.979 1.00 28.35 133 PRO B N 1
ATOM 3291 C CA . PRO B 1 133 ? -12.648 26.806 23.646 1.00 28.25 133 PRO B CA 1
ATOM 3292 C C . PRO B 1 133 ? -11.579 26.037 22.884 1.00 27.45 133 PRO B C 1
ATOM 3293 O O . PRO B 1 133 ? -10.424 26.463 22.820 1.00 26.95 133 PRO B O 1
ATOM 3297 N N . ASN B 1 134 ? -11.959 24.908 22.303 1.00 26.45 134 ASN B N 1
ATOM 3298 C CA . ASN B 1 134 ? -11.009 24.100 21.552 1.00 26.20 134 ASN B CA 1
ATOM 3299 C C . ASN B 1 134 ? -10.537 24.788 20.275 1.00 25.25 134 ASN B C 1
ATOM 3300 O O . ASN B 1 134 ? -9.374 24.663 19.899 1.00 23.90 134 ASN B O 1
ATOM 3305 N N . LEU B 1 135 ? -11.440 25.504 19.609 1.00 26.02 135 LEU B N 1
ATOM 3306 C CA . LEU B 1 135 ? -11.078 26.201 18.379 1.00 28.36 135 LEU B CA 1
ATOM 3307 C C . LEU B 1 135 ? -10.199 27.414 18.725 1.00 28.88 135 LEU B C 1
ATOM 3308 O O . LEU B 1 135 ? -9.323 27.804 17.955 1.00 27.01 135 LEU B O 1
ATOM 3313 N N . TYR B 1 136 ? -10.433 28.000 19.896 1.00 29.12 136 TYR B N 1
ATOM 3314 C CA . TYR B 1 136 ? -9.632 29.132 20.351 1.00 30.10 136 TYR B CA 1
ATOM 3315 C C . TYR B 1 136 ? -8.189 28.651 20.461 1.00 30.49 136 TYR B C 1
ATOM 3316 O O . TYR B 1 136 ? -7.249 29.326 20.025 1.00 29.17 136 TYR B O 1
ATOM 3325 N N . THR B 1 137 ? -8.032 27.466 21.050 1.00 30.50 137 THR B N 1
ATOM 3326 C CA . THR B 1 137 ? -6.724 26.864 21.252 1.00 29.33 137 THR B CA 1
ATOM 3327 C C . THR B 1 137 ? -6.028 26.644 19.910 1.00 30.19 137 THR B C 1
ATOM 3328 O O . THR B 1 137 ? -4.878 27.046 19.723 1.00 29.54 137 THR B O 1
ATOM 3332 N N . LEU B 1 138 ? -6.728 26.021 18.967 1.00 30.96 138 LEU B N 1
ATOM 3333 C CA . LEU B 1 138 ? -6.152 25.777 17.648 1.00 31.27 138 LEU B CA 1
ATOM 3334 C C . LEU B 1 138 ? -5.802 27.086 16.942 1.00 30.88 138 LEU B C 1
ATOM 3335 O O . LEU B 1 138 ? -4.831 27.154 16.192 1.00 31.54 138 LEU B O 1
ATOM 3340 N N . TRP B 1 139 ? -6.599 28.125 17.170 1.00 32.53 139 TRP B N 1
ATOM 3341 C CA . TRP B 1 139 ? -6.307 29.420 16.566 1.00 32.50 139 TRP B CA 1
ATOM 3342 C C . TRP B 1 139 ? -4.922 29.861 16.996 1.00 31.71 139 TRP B C 1
ATOM 3343 O O . TRP B 1 139 ? -4.056 30.154 16.164 1.00 30.37 139 TRP B O 1
ATOM 3354 N N . ARG B 1 140 ? -4.724 29.898 18.310 1.00 32.41 140 ARG B N 1
ATOM 3355 C CA . ARG B 1 140 ? -3.458 30.322 18.889 1.00 33.57 140 ARG B CA 1
ATOM 3356 C C . ARG B 1 140 ? -2.273 29.534 18.360 1.00 33.25 140 ARG B C 1
ATOM 3357 O O . ARG B 1 140 ? -1.191 30.085 18.210 1.00 33.53 140 ARG B O 1
ATOM 3365 N N . GLU B 1 141 ? -2.467 28.244 18.091 1.00 34.43 141 GLU B N 1
ATOM 3366 C CA . GLU B 1 141 ? -1.379 27.405 17.584 1.00 35.27 141 GLU B CA 1
ATOM 3367 C C . GLU B 1 141 ? -1.164 27.609 16.082 1.00 36.10 141 GLU B C 1
ATOM 3368 O O . GLU B 1 141 ? -0.039 27.813 15.627 1.00 36.67 141 GLU B O 1
ATOM 3374 N N . LEU B 1 142 ? -2.248 27.550 15.317 1.00 35.08 142 LEU B N 1
ATOM 3375 C CA . LEU B 1 142 ? -2.166 27.700 13.871 1.00 37.33 142 LEU B CA 1
ATOM 3376 C C . LEU B 1 142 ? -1.696 29.075 13.397 1.00 38.22 142 LEU B C 1
ATOM 3377 O O . LEU B 1 142 ? -0.999 29.175 12.384 1.00 38.64 142 LEU B O 1
ATOM 3382 N N . GLU B 1 143 ? -2.066 30.127 14.126 1.00 40.21 143 GLU B N 1
ATOM 3383 C CA . GLU B 1 143 ? -1.665 31.485 13.763 1.00 41.97 143 GLU B CA 1
ATOM 3384 C C . GLU B 1 143 ? -0.143 31.646 13.759 1.00 43.18 143 GLU B C 1
ATOM 3385 O O . GLU B 1 143 ? 0.393 32.535 13.097 1.00 43.79 143 GLU B O 1
ATOM 3391 N N . ARG B 1 144 ? 0.544 30.768 14.487 1.00 42.74 144 ARG B N 1
ATOM 3392 C CA . ARG B 1 144 ? 2.002 30.782 14.573 1.00 42.33 144 ARG B CA 1
ATOM 3393 C C . ARG B 1 144 ? 2.676 30.032 13.427 1.00 40.95 144 ARG B C 1
ATOM 3394 O O . ARG B 1 144 ? 3.891 30.128 13.251 1.00 40.16 144 ARG B O 1
ATOM 3402 N N . LEU B 1 145 ? 1.891 29.284 12.656 1.00 38.51 145 LEU B N 1
ATOM 3403 C CA . LEU B 1 145 ? 2.431 28.497 11.554 1.00 37.82 145 LEU B CA 1
ATOM 3404 C C . LEU B 1 145 ? 1.824 28.861 10.206 1.00 36.95 145 LEU B C 1
ATOM 3405 O O . LEU B 1 145 ? 2.421 28.614 9.156 1.00 34.81 145 LEU B O 1
ATOM 3410 N N . TRP B 1 146 ? 0.626 29.425 10.239 1.00 36.27 146 TRP B N 1
ATOM 3411 C CA . TRP B 1 146 ? -0.069 29.786 9.018 1.00 36.56 146 TRP B CA 1
ATOM 3412 C C . TRP B 1 146 ? -0.340 31.278 8.886 1.00 37.79 146 TRP B C 1
ATOM 3413 O O . TRP B 1 146 ? -0.420 32.001 9.881 1.00 36.75 146 TRP B O 1
ATOM 3424 N N . ASP B 1 147 ? -0.490 31.718 7.639 1.00 38.17 147 ASP B N 1
ATOM 3425 C CA . ASP B 1 147 ? -0.778 33.111 7.329 1.00 39.37 147 ASP B CA 1
ATOM 3426 C C . ASP B 1 147 ? -2.269 33.352 7.412 1.00 38.21 147 ASP B C 1
ATOM 3427 O O . ASP B 1 147 ? -3.060 32.516 6.982 1.00 38.35 147 ASP B O 1
ATOM 3432 N N . LYS B 1 148 ? -2.649 34.498 7.961 1.00 38.89 148 LYS B N 1
ATOM 3433 C CA . LYS B 1 148 ? -4.055 34.854 8.072 1.00 40.56 148 LYS B CA 1
ATOM 3434 C C . LYS B 1 148 ? -4.549 35.292 6.696 1.00 41.54 148 LYS B C 1
ATOM 3435 O O . LYS B 1 148 ? -3.759 35.731 5.864 1.00 42.03 148 LYS B O 1
ATOM 3441 N N . PRO B 1 149 ? -5.859 35.147 6.425 1.00 42.18 149 PRO B N 1
ATOM 3442 C CA . PRO B 1 149 ? -6.884 34.602 7.327 1.00 41.34 149 PRO B CA 1
ATOM 3443 C C . PRO B 1 149 ? -6.839 33.073 7.450 1.00 41.15 149 PRO B C 1
ATOM 3444 O O . PRO B 1 149 ? -6.607 32.363 6.468 1.00 41.86 149 PRO B O 1
ATOM 3448 N N . ILE B 1 150 ? -7.064 32.577 8.660 1.00 38.14 150 ILE B N 1
ATOM 3449 C CA . ILE B 1 150 ? -7.064 31.143 8.924 1.00 37.28 150 ILE B CA 1
ATOM 3450 C C . ILE B 1 150 ? -8.505 30.639 9.050 1.00 37.24 150 ILE B C 1
ATOM 3451 O O . ILE B 1 150 ? -9.243 31.060 9.940 1.00 37.05 150 ILE B O 1
ATOM 3456 N N . ARG B 1 151 ? -8.895 29.737 8.154 1.00 36.60 151 ARG B N 1
ATOM 3457 C CA . ARG B 1 151 ? -10.248 29.191 8.148 1.00 37.29 151 ARG B CA 1
ATOM 3458 C C . ARG B 1 151 ? -10.285 27.794 8.750 1.00 35.30 151 ARG B C 1
ATOM 3459 O O . ARG B 1 151 ? -9.687 26.859 8.219 1.00 33.16 151 ARG B O 1
ATOM 3467 N N . ILE B 1 152 ? -11.007 27.666 9.859 1.00 34.32 152 ILE B N 1
ATOM 3468 C CA . ILE B 1 152 ? -11.115 26.399 10.569 1.00 34.41 152 ILE B CA 1
ATOM 3469 C C . ILE B 1 152 ? -12.549 26.084 11.017 1.00 31.34 152 ILE B C 1
ATOM 3470 O O . ILE B 1 152 ? -13.316 26.985 11.340 1.00 32.56 152 ILE B O 1
ATOM 3475 N N . PHE B 1 153 ? -12.912 24.805 11.030 1.00 28.88 153 PHE B N 1
ATOM 3476 C CA . PHE B 1 153 ? -14.239 24.417 11.491 1.00 27.26 153 PHE B CA 1
ATOM 3477 C C . PHE B 1 153 ? -14.224 23.011 12.050 1.00 26.19 153 PHE B C 1
ATOM 3478 O O . PHE B 1 153 ? -13.316 22.238 11.765 1.00 25.08 153 PHE B O 1
ATOM 3486 N N . GLU B 1 154 ? -15.222 22.707 12.877 1.00 26.24 154 GLU B N 1
ATOM 3487 C CA . GLU B 1 154 ? -15.375 21.379 13.458 1.00 23.24 154 GLU B CA 1
ATOM 3488 C C . GLU B 1 154 ? -16.858 21.055 13.558 1.00 19.40 154 GLU B C 1
ATOM 3489 O O . GLU B 1 154 ? -17.690 21.924 13.799 1.00 19.38 154 GLU B O 1
ATOM 3495 N N . ILE B 1 155 ? -17.181 19.793 13.333 1.00 20.74 155 ILE B N 1
ATOM 3496 C CA . ILE B 1 155 ? -18.548 19.305 13.419 1.00 21.85 155 ILE B CA 1
ATOM 3497 C C . ILE B 1 155 ? -18.427 18.229 14.487 1.00 22.66 155 ILE B C 1
ATOM 3498 O O . ILE B 1 155 ? -17.684 17.276 14.307 1.00 22.74 155 ILE B O 1
ATOM 3503 N N . GLY B 1 156 ? -19.123 18.375 15.605 1.00 22.12 156 GLY B N 1
ATOM 3504 C CA . GLY B 1 156 ? -18.981 17.352 16.619 1.00 23.55 156 GLY B CA 1
ATOM 3505 C C . GLY B 1 156 ? -19.899 17.449 17.815 1.00 22.58 156 GLY B C 1
ATOM 3506 O O . GLY B 1 156 ? -20.470 18.490 18.121 1.00 24.78 156 GLY B O 1
ATOM 3507 N N . THR B 1 157 ? -20.003 16.332 18.507 1.00 22.24 157 THR B N 1
ATOM 3508 C CA . THR B 1 157 ? -20.864 16.206 19.661 1.00 23.32 157 THR B CA 1
ATOM 3509 C C . THR B 1 157 ? -20.492 17.138 20.803 1.00 21.42 157 THR B C 1
ATOM 3510 O O . THR B 1 157 ? -19.327 17.261 21.159 1.00 19.15 157 THR B O 1
ATOM 3514 N N . CYS B 1 158 ? -21.513 17.807 21.329 1.00 22.18 158 CYS B N 1
ATOM 3515 C CA . CYS B 1 158 ? -21.393 18.706 22.464 1.00 24.00 158 CYS B CA 1
ATOM 3516 C C . CYS B 1 158 ? -22.470 18.235 23.429 1.00 23.09 158 CYS B C 1
ATOM 3517 O O . CYS B 1 158 ? -23.400 17.536 23.028 1.00 19.79 158 CYS B O 1
ATOM 3520 N N . TYR B 1 159 ? -22.329 18.605 24.697 1.00 22.93 159 TYR B N 1
ATOM 3521 C CA . TYR B 1 159 ? -23.247 18.151 25.722 1.00 25.77 159 TYR B CA 1
ATOM 3522 C C . TYR B 1 159 ? -23.656 19.236 26.713 1.00 26.89 159 TYR B C 1
ATOM 3523 O O . TYR B 1 159 ? -22.827 20.021 27.169 1.00 25.76 159 TYR B O 1
ATOM 3532 N N . ARG B 1 160 ? -24.935 19.248 27.060 1.00 28.96 160 ARG B N 1
ATOM 3533 C CA . ARG B 1 160 ? -25.471 20.206 28.025 1.00 32.89 160 ARG B CA 1
ATOM 3534 C C . ARG B 1 160 ? -26.552 19.512 28.841 1.00 33.26 160 ARG B C 1
ATOM 3535 O O . ARG B 1 160 ? -27.374 18.779 28.289 1.00 32.28 160 ARG B O 1
ATOM 3543 N N . LYS B 1 161 ? -26.537 19.724 30.155 1.00 36.38 161 LYS B N 1
ATOM 3544 C CA . LYS B 1 161 ? -27.534 19.111 31.032 1.00 39.65 161 LYS B CA 1
ATOM 3545 C C . LYS B 1 161 ? -28.888 19.766 30.804 1.00 41.42 161 LYS B C 1
ATOM 3546 O O . LYS B 1 161 ? -29.931 19.175 31.082 1.00 41.82 161 LYS B O 1
ATOM 3552 N N . GLU B 1 162 ? -28.865 20.997 30.305 1.00 43.86 162 GLU B N 1
ATOM 3553 C CA . GLU B 1 162 ? -30.092 21.703 29.985 1.00 46.90 162 GLU B CA 1
ATOM 3554 C C . GLU B 1 162 ? -29.852 22.824 28.985 1.00 47.08 162 GLU B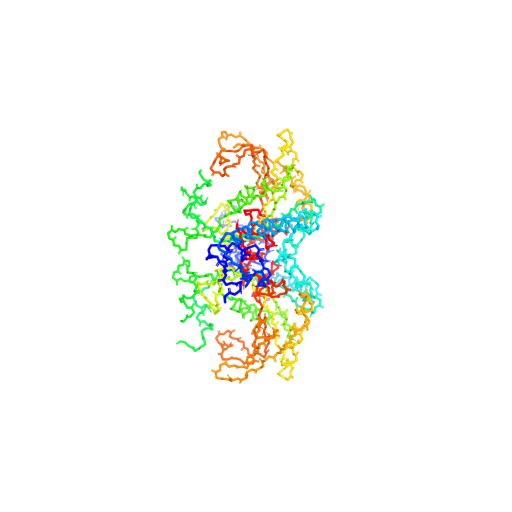 C 1
ATOM 3555 O O . GLU B 1 162 ? -28.718 23.242 28.769 1.00 47.45 162 GLU B O 1
ATOM 3561 N N . SER B 1 163 ? -30.924 23.302 28.365 1.00 47.62 163 SER B N 1
ATOM 3562 C CA . SER B 1 163 ? -30.803 24.363 27.374 1.00 49.15 163 SER B CA 1
ATOM 3563 C C . SER B 1 163 ? -32.072 25.193 27.260 1.00 51.31 163 SER B C 1
ATOM 3564 O O . SER B 1 163 ? -33.044 24.985 27.995 1.00 51.36 163 SER B O 1
ATOM 3567 N N . GLN B 1 164 ? -32.044 26.135 26.321 1.00 52.09 164 GLN B N 1
ATOM 3568 C CA . GLN B 1 164 ? -33.181 27.004 26.056 1.00 53.90 164 GLN B CA 1
ATOM 3569 C C . GLN B 1 164 ? -34.148 26.224 25.171 1.00 52.88 164 GLN B C 1
ATOM 3570 O O . GLN B 1 164 ? -34.029 25.007 25.039 1.00 53.52 164 GLN B O 1
ATOM 3576 N N . GLY B 1 165 ? -35.103 26.923 24.569 1.00 52.53 165 GLY B N 1
ATOM 3577 C CA . GLY B 1 165 ? -36.063 26.261 23.704 1.00 50.88 165 GLY B CA 1
ATOM 3578 C C . GLY B 1 165 ? -36.976 25.301 24.442 1.00 50.19 165 GLY B C 1
ATOM 3579 O O . GLY B 1 165 ? -36.742 24.972 25.607 1.00 51.11 165 GLY B O 1
ATOM 3580 N N . ALA B 1 166 ? -38.016 24.839 23.756 1.00 48.23 166 ALA B N 1
ATOM 3581 C CA . ALA B 1 166 ? -38.978 23.924 24.353 1.00 47.14 166 ALA B CA 1
ATOM 3582 C C . ALA B 1 166 ? -38.495 22.475 24.442 1.00 45.82 166 ALA B C 1
ATOM 3583 O O . ALA B 1 166 ? -39.068 21.674 25.181 1.00 45.78 166 ALA B O 1
ATOM 3585 N N . GLN B 1 167 ? -37.452 22.132 23.693 1.00 43.76 167 GLN B N 1
ATOM 3586 C CA . GLN B 1 167 ? -36.931 20.769 23.718 1.00 41.44 167 GLN B CA 1
ATOM 3587 C C . GLN B 1 167 ? -35.469 20.746 24.146 1.00 38.27 167 GLN B C 1
ATOM 3588 O O . GLN B 1 167 ? -34.803 21.779 24.135 1.00 40.36 167 GLN B O 1
ATOM 3594 N N . HIS B 1 168 ? -34.972 19.570 24.524 1.00 35.43 168 HIS B N 1
ATOM 3595 C CA . HIS B 1 168 ? -33.585 19.444 24.965 1.00 30.98 168 HIS B CA 1
ATOM 3596 C C . HIS B 1 168 ? -32.898 18.152 24.525 1.00 30.41 168 HIS B C 1
ATOM 3597 O O . HIS B 1 168 ? -33.502 17.079 24.523 1.00 31.71 168 HIS B O 1
ATOM 3604 N N . LEU B 1 169 ? -31.627 18.271 24.152 1.00 28.79 169 LEU B N 1
ATOM 3605 C CA . LEU B 1 169 ? -30.806 17.124 23.772 1.00 26.15 169 LEU B CA 1
ATOM 3606 C C . LEU B 1 169 ? -29.578 17.174 24.678 1.00 26.18 169 LEU B C 1
ATOM 3607 O O . LEU B 1 169 ? -28.892 18.193 24.724 1.00 26.46 169 LEU B O 1
ATOM 3612 N N . ASN B 1 170 ? -29.304 16.107 25.423 1.00 26.41 170 ASN B N 1
ATOM 3613 C CA . ASN B 1 170 ? -28.113 16.104 26.269 1.00 25.83 170 ASN B CA 1
ATOM 3614 C C . ASN B 1 170 ? -26.905 15.992 25.359 1.00 26.00 170 ASN B C 1
ATOM 3615 O O . ASN B 1 170 ? -25.852 16.536 25.654 1.00 25.95 170 ASN B O 1
ATOM 3620 N N . GLU B 1 171 ? -27.068 15.262 24.259 1.00 24.79 171 GLU B N 1
ATOM 3621 C CA . GLU B 1 171 ? -26.000 15.075 23.273 1.00 24.95 171 GLU B CA 1
ATOM 3622 C C . GLU B 1 171 ? -26.460 15.734 21.980 1.00 23.03 171 GLU B C 1
ATOM 3623 O O . GLU B 1 171 ? -27.485 15.363 21.441 1.00 19.99 171 GLU B O 1
ATOM 3629 N N . PHE B 1 172 ? -25.705 16.702 21.485 1.00 22.91 172 PHE B N 1
ATOM 3630 C CA . PHE B 1 172 ? -26.079 17.365 20.254 1.00 22.40 172 PHE B CA 1
ATOM 3631 C C . PHE B 1 172 ? -24.847 17.593 19.375 1.00 23.37 172 PHE B C 1
ATOM 3632 O O . PHE B 1 172 ? -23.705 17.571 19.848 1.00 22.69 172 PHE B O 1
ATOM 3640 N N . THR B 1 173 ? -25.087 17.769 18.083 1.00 23.16 173 THR B N 1
ATOM 3641 C CA . THR B 1 173 ? -24.006 17.958 17.132 1.00 18.86 173 THR B CA 1
ATOM 3642 C C . THR B 1 173 ? -23.929 19.417 16.733 1.00 20.85 173 THR B C 1
ATOM 3643 O O . THR B 1 173 ? -24.918 20.010 16.299 1.00 23.14 173 THR B O 1
ATOM 3647 N N . MET B 1 174 ? -22.743 19.988 16.884 1.00 21.24 174 MET B N 1
ATOM 3648 C CA . MET B 1 174 ? -22.501 21.376 16.541 1.00 24.39 174 MET B CA 1
ATOM 3649 C C . MET B 1 174 ? -21.535 21.473 15.383 1.00 23.71 174 MET B C 1
ATOM 3650 O O . MET B 1 174 ? -20.598 20.679 15.271 1.00 21.37 174 MET B O 1
ATOM 3655 N N . LEU B 1 175 ? -21.806 22.445 14.519 1.00 26.19 175 LEU B N 1
ATOM 3656 C CA . LEU B 1 175 ? -20.954 22.768 13.391 1.00 28.05 175 LEU B CA 1
ATOM 3657 C C . LEU B 1 175 ? -20.530 24.169 13.793 1.00 27.60 175 LEU B C 1
ATOM 3658 O O . LEU B 1 175 ? -21.371 25.004 14.105 1.00 30.01 175 LEU B O 1
ATOM 3663 N N . ASN B 1 176 ? -19.236 24.426 13.828 1.00 28.76 176 ASN B N 1
ATOM 3664 C CA . ASN B 1 176 ? -18.789 25.755 14.190 1.00 31.13 176 ASN B CA 1
ATOM 3665 C C . ASN B 1 176 ? -17.700 26.110 13.213 1.00 30.21 176 ASN B C 1
ATOM 3666 O O . ASN B 1 176 ? -16.632 25.521 13.255 1.00 30.00 176 ASN B O 1
ATOM 3671 N N . LEU B 1 177 ? -17.978 27.049 12.312 1.00 30.30 177 LEU B N 1
ATOM 3672 C CA . LEU B 1 177 ? -16.963 27.452 11.354 1.00 29.61 177 LEU B CA 1
ATOM 3673 C C . LEU B 1 177 ? -16.458 28.835 11.701 1.00 26.74 177 LEU B C 1
ATOM 3674 O O . LEU B 1 177 ? -17.197 29.679 12.198 1.00 26.22 177 LEU B O 1
ATOM 3679 N N . THR B 1 178 ? -15.184 29.063 11.432 1.00 26.25 178 THR B N 1
ATOM 3680 C CA . THR B 1 178 ? -14.575 30.327 11.794 1.00 27.69 178 THR B CA 1
ATOM 3681 C C . THR B 1 178 ? -13.502 30.764 10.833 1.00 27.90 178 THR B C 1
ATOM 3682 O O . THR B 1 178 ? -12.983 29.974 10.056 1.00 28.74 178 THR B O 1
ATOM 3686 N N . GLU B 1 179 ? -13.173 32.046 10.916 1.00 31.33 179 GLU B N 1
ATOM 3687 C CA . GLU B 1 179 ? -12.113 32.629 10.119 1.00 33.96 179 GLU B CA 1
ATOM 3688 C C . GLU B 1 179 ? -11.401 33.582 11.060 1.00 33.19 179 GLU B C 1
ATOM 3689 O O . GLU B 1 179 ? -12.027 34.441 11.672 1.00 33.47 179 GLU B O 1
ATOM 3695 N N . LEU B 1 180 ? -10.098 33.386 11.198 1.00 34.67 180 LEU B N 1
ATOM 3696 C CA . LEU B 1 180 ? -9.265 34.223 12.047 1.00 35.46 180 LEU B CA 1
ATOM 3697 C C . LEU B 1 180 ? -8.456 35.129 11.129 1.00 35.57 180 LEU B C 1
ATOM 3698 O O . LEU B 1 180 ? -7.733 34.644 10.259 1.00 34.00 180 LEU B O 1
ATOM 3703 N N . GLY B 1 181 ? -8.581 36.437 11.327 1.00 35.80 181 GLY B N 1
ATOM 3704 C CA . GLY B 1 181 ? -7.849 37.379 10.503 1.00 37.07 181 GLY B CA 1
ATOM 3705 C C . GLY B 1 181 ? -8.756 38.080 9.509 1.00 39.10 181 GLY B C 1
ATOM 3706 O O . GLY B 1 181 ? -8.290 38.659 8.528 1.00 39.19 181 GLY B O 1
ATOM 3707 N N . THR B 1 182 ? -10.058 38.029 9.762 1.00 38.97 182 THR B N 1
ATOM 3708 C CA . THR B 1 182 ? -11.029 38.674 8.887 1.00 40.14 182 THR B CA 1
ATOM 3709 C C . THR B 1 182 ? -10.856 40.191 8.967 1.00 39.74 182 THR B C 1
ATOM 3710 O O . THR B 1 182 ? -10.700 40.740 10.056 1.00 40.51 182 THR B O 1
ATOM 3714 N N . PRO B 1 183 ? -10.864 40.885 7.815 1.00 40.69 183 PRO B N 1
ATOM 3715 C CA . PRO B 1 183 ? -10.713 42.348 7.828 1.00 40.39 183 PRO B CA 1
ATOM 3716 C C . PRO B 1 183 ? -11.936 42.909 8.549 1.00 39.87 183 PRO B C 1
ATOM 3717 O O . PRO B 1 183 ? -13.061 42.560 8.196 1.00 40.42 183 PRO B O 1
ATOM 3721 N N . LEU B 1 184 ? -11.728 43.757 9.556 1.00 39.74 184 LEU B N 1
ATOM 3722 C CA . LEU B 1 184 ? -12.845 44.333 10.311 1.00 38.98 184 LEU B CA 1
ATOM 3723 C C . LEU B 1 184 ? -14.055 44.703 9.457 1.00 39.63 184 LEU B C 1
ATOM 3724 O O . LEU B 1 184 ? -15.180 44.269 9.724 1.00 40.08 184 LEU B O 1
ATOM 3729 N N . GLU B 1 185 ? -13.812 45.503 8.426 1.00 40.79 185 GLU B N 1
ATOM 3730 C CA . GLU B 1 185 ? -14.867 45.974 7.535 1.00 41.44 185 GLU B CA 1
ATOM 3731 C C . GLU B 1 185 ? -15.605 44.879 6.779 1.00 40.94 185 GLU B C 1
ATOM 3732 O O . GLU B 1 185 ? -16.659 45.136 6.199 1.00 39.64 185 GLU B O 1
ATOM 3738 N N . GLU B 1 186 ? -15.065 43.662 6.780 1.00 40.88 186 GLU B N 1
ATOM 3739 C CA . GLU B 1 186 ? -15.718 42.561 6.073 1.00 41.18 186 GLU B CA 1
ATOM 3740 C C . GLU B 1 186 ? -16.341 41.508 6.989 1.00 40.60 186 GLU B C 1
ATOM 3741 O O . GLU B 1 186 ? -16.935 40.544 6.511 1.00 42.30 186 GLU B O 1
ATOM 3747 N N . ARG B 1 187 ? -16.222 41.695 8.298 1.00 39.44 187 ARG B N 1
ATOM 3748 C CA . ARG B 1 187 ? -16.766 40.735 9.256 1.00 38.78 187 ARG B CA 1
ATOM 3749 C C . ARG B 1 187 ? -18.230 40.376 9.019 1.00 39.50 187 ARG B C 1
ATOM 3750 O O . ARG B 1 187 ? -18.567 39.200 8.862 1.00 38.45 187 ARG B O 1
ATOM 3758 N N . HIS B 1 188 ? -19.096 41.384 8.987 1.00 40.32 188 HIS B N 1
ATOM 3759 C CA . HIS B 1 188 ? -20.522 41.160 8.768 1.00 41.75 188 HIS B CA 1
ATOM 3760 C C . HIS B 1 188 ? -20.820 40.404 7.468 1.00 41.82 188 HIS B C 1
ATOM 3761 O O . HIS B 1 188 ? -21.754 39.602 7.416 1.00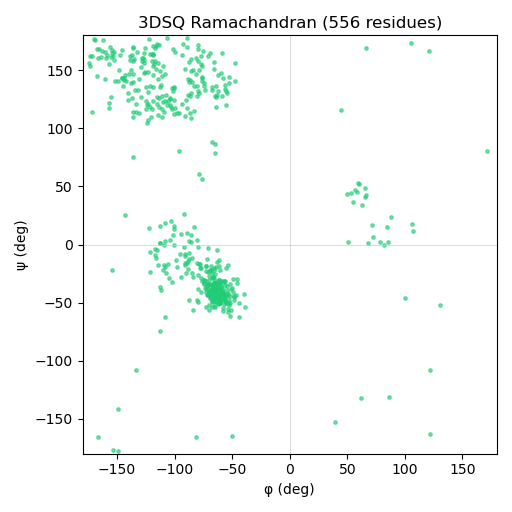 41.04 188 HIS B O 1
ATOM 3768 N N . GLN B 1 189 ? -20.026 40.646 6.428 1.00 42.28 189 GLN B N 1
ATOM 3769 C CA . GLN B 1 189 ? -20.226 39.961 5.150 1.00 43.64 189 GLN B CA 1
ATOM 3770 C C . GLN B 1 189 ? -19.714 38.517 5.195 1.00 42.72 189 GLN B C 1
ATOM 3771 O O . GLN B 1 189 ? -20.248 37.646 4.514 1.00 42.21 189 GLN B O 1
ATOM 3777 N N . ARG B 1 190 ? -18.675 38.259 5.985 1.00 43.15 190 ARG B N 1
ATOM 3778 C CA . ARG B 1 190 ? -18.156 36.899 6.105 1.00 42.29 190 ARG B CA 1
ATOM 3779 C C . ARG B 1 190 ? -19.203 36.030 6.778 1.00 40.30 190 ARG B C 1
ATOM 3780 O O . ARG B 1 190 ? -19.503 34.932 6.315 1.00 41.60 190 ARG B O 1
ATOM 3788 N N . LEU B 1 191 ? -19.748 36.520 7.886 1.00 39.32 191 LEU B N 1
ATOM 3789 C CA . LEU B 1 191 ? -20.780 35.787 8.597 1.00 38.81 191 LEU B CA 1
ATOM 3790 C C . LEU B 1 191 ? -21.897 35.439 7.616 1.00 39.86 191 LEU B C 1
ATOM 3791 O O . LEU B 1 191 ? -22.425 34.328 7.640 1.00 38.44 191 LEU B O 1
ATOM 3796 N N . GLU B 1 192 ? -22.250 36.388 6.748 1.00 40.85 192 GLU B N 1
ATOM 3797 C CA . GLU B 1 192 ? -23.284 36.148 5.744 1.00 41.12 192 GLU B CA 1
ATOM 3798 C C . GLU B 1 192 ? -22.840 35.025 4.817 1.00 40.86 192 GLU B C 1
ATOM 3799 O O . GLU B 1 192 ? -23.586 34.077 4.580 1.00 41.46 192 GLU B O 1
ATOM 3805 N N . ASP B 1 193 ? -21.626 35.143 4.285 1.00 40.97 193 ASP B N 1
ATOM 3806 C CA . ASP B 1 193 ? -21.086 34.130 3.386 1.00 41.29 193 ASP B CA 1
ATOM 3807 C C . ASP B 1 193 ? -21.175 32.747 4.023 1.00 41.95 193 ASP B C 1
ATOM 3808 O O . ASP B 1 193 ? -21.690 31.804 3.420 1.00 43.08 193 ASP B O 1
ATOM 3813 N N . MET B 1 194 ? -20.656 32.633 5.241 1.00 40.32 194 MET B N 1
ATOM 3814 C CA . MET B 1 194 ? -20.666 31.371 5.970 1.00 39.46 194 MET B CA 1
ATOM 3815 C C . MET B 1 194 ? -22.077 30.821 6.102 1.00 36.31 194 MET B C 1
ATOM 3816 O O . MET B 1 194 ? -22.322 29.656 5.820 1.00 36.64 194 MET B O 1
ATOM 3821 N N . ALA B 1 195 ? -23.003 31.662 6.542 1.00 35.76 195 ALA B N 1
ATOM 3822 C CA . ALA B 1 195 ? -24.390 31.245 6.701 1.00 36.14 195 ALA B CA 1
ATOM 3823 C C . ALA B 1 195 ? -24.928 30.679 5.385 1.00 37.81 195 ALA B C 1
ATOM 3824 O O . ALA B 1 195 ? -25.494 29.580 5.343 1.00 37.84 195 ALA B O 1
ATOM 3826 N N . ARG B 1 196 ? -24.737 31.435 4.309 1.00 38.25 196 ARG B N 1
ATOM 3827 C CA . ARG B 1 196 ? -25.198 31.019 2.992 1.00 39.33 196 ARG B CA 1
ATOM 3828 C C . ARG B 1 196 ? -24.572 29.709 2.539 1.00 38.66 196 ARG B C 1
ATOM 3829 O O . ARG B 1 196 ? -25.282 28.819 2.073 1.00 39.36 196 ARG B O 1
ATOM 3837 N N . TRP B 1 197 ? -23.255 29.581 2.677 1.00 38.96 197 TRP B N 1
ATOM 3838 C CA . TRP B 1 197 ? -22.576 28.349 2.278 1.00 40.41 197 TRP B CA 1
ATOM 3839 C C . TRP B 1 197 ? -23.182 27.153 2.999 1.00 40.08 197 TRP B C 1
ATOM 3840 O O . TRP B 1 197 ? -23.475 26.122 2.392 1.00 39.21 197 TRP B O 1
ATOM 3851 N N . VAL B 1 198 ? -23.354 27.306 4.307 1.00 39.60 198 VAL B N 1
ATOM 3852 C CA . VAL B 1 198 ? -23.903 26.253 5.144 1.00 39.72 198 VAL B CA 1
ATOM 3853 C C . VAL B 1 198 ? -25.371 25.947 4.859 1.00 40.03 198 VAL B C 1
ATOM 3854 O O . VAL B 1 198 ? -25.739 24.796 4.600 1.00 38.22 198 VAL B O 1
ATOM 3858 N N . LEU B 1 199 ? -26.206 26.978 4.906 1.00 40.46 199 LEU B N 1
ATOM 3859 C CA . LEU B 1 199 ? -27.625 26.790 4.667 1.00 40.57 199 LEU B CA 1
ATOM 3860 C C . LEU B 1 199 ? -27.903 26.254 3.267 1.00 41.43 199 LEU B C 1
ATOM 3861 O O . LEU B 1 199 ? -28.868 25.517 3.061 1.00 40.37 199 LEU B O 1
ATOM 3866 N N . GLU B 1 200 ? -27.055 26.605 2.306 1.00 42.40 200 GLU B N 1
ATOM 3867 C CA . GLU B 1 200 ? -27.250 26.117 0.949 1.00 43.94 200 GLU B CA 1
ATOM 3868 C C . GLU B 1 200 ? -26.915 24.634 0.906 1.00 42.79 200 GLU B C 1
ATOM 3869 O O . GLU B 1 200 ? -27.637 23.836 0.305 1.00 43.02 200 GLU B O 1
ATOM 3875 N N . ALA B 1 201 ? -25.817 24.263 1.550 1.00 40.30 201 ALA B N 1
ATOM 3876 C CA . ALA B 1 201 ? -25.422 22.867 1.582 1.00 38.63 201 ALA B CA 1
ATOM 3877 C C . ALA B 1 201 ? -26.445 22.055 2.377 1.00 37.71 201 ALA B C 1
ATOM 3878 O O . ALA B 1 201 ? -26.630 20.868 2.119 1.00 38.62 201 ALA B O 1
ATOM 3880 N N . ALA B 1 202 ? -27.109 22.700 3.334 1.00 37.50 202 ALA B N 1
ATOM 3881 C CA . ALA B 1 202 ? -28.109 22.028 4.169 1.00 39.04 202 ALA B CA 1
ATOM 3882 C C . ALA B 1 202 ? -29.506 21.992 3.551 1.00 41.16 202 ALA B C 1
ATOM 3883 O O . ALA B 1 202 ? -30.474 21.606 4.210 1.00 42.26 202 ALA B O 1
ATOM 3885 N N . GLY B 1 203 ? -29.621 22.402 2.294 1.00 43.26 203 GLY B N 1
ATOM 3886 C CA . GLY B 1 203 ? -30.920 22.387 1.647 1.00 44.70 203 GLY B CA 1
ATOM 3887 C C . GLY B 1 203 ? -31.959 23.295 2.279 1.00 46.07 203 GLY B C 1
ATOM 3888 O O . GLY B 1 203 ? -33.144 22.972 2.309 1.00 46.02 203 GLY B O 1
ATOM 3889 N N . ILE B 1 204 ? -31.518 24.430 2.800 1.00 48.19 204 ILE B N 1
ATOM 3890 C CA . ILE B 1 204 ? -32.431 25.389 3.401 1.00 51.20 204 ILE B CA 1
ATOM 3891 C C . ILE B 1 204 ? -32.279 26.680 2.602 1.00 54.62 204 ILE B C 1
ATOM 3892 O O . ILE B 1 204 ? -31.202 27.279 2.566 1.00 55.68 204 ILE B O 1
ATOM 3897 N N . ARG B 1 205 ? -33.356 27.096 1.943 1.00 57.59 205 ARG B N 1
ATOM 3898 C CA . ARG B 1 205 ? -33.307 28.289 1.108 1.00 60.41 205 ARG B CA 1
ATOM 3899 C C . ARG B 1 205 ? -34.136 29.467 1.615 1.00 61.62 205 ARG B C 1
ATOM 3900 O O . ARG B 1 205 ? -34.187 30.514 0.971 1.00 62.04 205 ARG B O 1
ATOM 3908 N N . GLU B 1 206 ? -34.781 29.293 2.765 1.00 63.41 206 GLU B N 1
ATOM 3909 C CA . GLU B 1 206 ? -35.592 30.350 3.366 1.00 64.11 206 GLU B CA 1
ATOM 3910 C C . GLU B 1 206 ? -35.054 30.685 4.753 1.00 63.66 206 GLU B C 1
ATOM 3911 O O . GLU B 1 206 ? -35.187 29.885 5.679 1.00 63.31 206 GLU B O 1
ATOM 3917 N N . PHE B 1 207 ? -34.457 31.864 4.902 1.00 63.29 207 PHE B N 1
ATOM 3918 C CA . PHE B 1 207 ? -33.915 32.275 6.194 1.00 62.99 207 PHE B CA 1
ATOM 3919 C C . PHE B 1 207 ? -33.585 33.762 6.213 1.00 63.85 207 PHE B C 1
ATOM 3920 O O . PHE B 1 207 ? -33.434 34.390 5.164 1.00 64.27 207 PHE B O 1
ATOM 3928 N N . GLU B 1 208 ? -33.472 34.318 7.414 1.00 64.33 208 GLU B N 1
ATOM 3929 C CA . GLU B 1 208 ? -33.149 35.730 7.577 1.00 65.25 208 GLU B CA 1
ATOM 3930 C C . GLU B 1 208 ? -31.976 35.915 8.541 1.00 64.38 208 GLU B C 1
ATOM 3931 O O . GLU B 1 208 ? -31.741 35.091 9.425 1.00 64.47 208 GLU B O 1
ATOM 3937 N N . LEU B 1 209 ? -31.243 37.006 8.364 1.00 63.62 209 LEU B N 1
ATOM 3938 C CA . LEU B 1 209 ? -30.097 37.302 9.210 1.00 63.17 209 LEU B CA 1
ATOM 3939 C C . LEU B 1 209 ? -30.465 38.391 10.211 1.00 62.45 209 LEU B C 1
ATOM 3940 O O . LEU B 1 209 ? -30.841 39.495 9.830 1.00 62.61 209 LEU B O 1
ATOM 3945 N N . VAL B 1 210 ? -30.361 38.072 11.494 1.00 61.98 210 VAL B N 1
ATOM 3946 C CA . V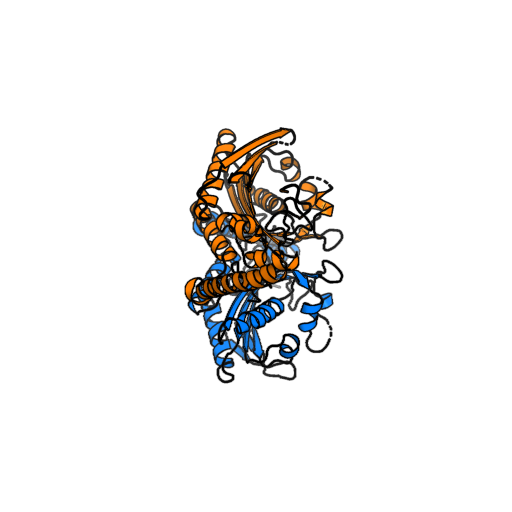AL B 1 210 ? -30.695 39.026 12.540 1.00 61.59 210 VAL B CA 1
ATOM 3947 C C . VAL B 1 210 ? -29.449 39.501 13.272 1.00 61.57 210 VAL B C 1
ATOM 3948 O O . VAL B 1 210 ? -28.796 38.726 13.966 1.00 60.72 210 VAL B O 1
ATOM 3952 N N . THR B 1 211 ? -29.130 40.783 13.121 1.00 62.21 211 THR B N 1
ATOM 3953 C CA . THR B 1 211 ? -27.956 41.356 13.772 1.00 62.96 211 THR B CA 1
ATOM 3954 C C . THR B 1 211 ? -28.322 42.169 15.011 1.00 63.21 211 THR B C 1
ATOM 3955 O O . THR B 1 211 ? -29.257 42.968 14.993 1.00 62.57 211 THR B O 1
ATOM 3959 N N . GLU B 1 212 ? -27.572 41.946 16.085 1.00 64.03 212 GLU B N 1
ATOM 3960 C CA . GLU B 1 212 ? -27.775 42.639 17.351 1.00 65.49 212 GLU B CA 1
ATOM 3961 C C . GLU B 1 212 ? -26.387 43.021 17.852 1.00 66.37 212 GLU B C 1
ATOM 3962 O O . GLU B 1 212 ? -25.384 42.485 17.380 1.00 65.64 212 GLU B O 1
ATOM 3968 N N . SER B 1 213 ? -26.322 43.949 18.796 1.00 67.67 213 SER B N 1
ATOM 3969 C CA . SER B 1 213 ? -25.035 44.369 19.336 1.00 69.53 213 SER B CA 1
ATOM 3970 C C . SER B 1 213 ? -25.221 45.278 20.533 1.00 70.72 213 SER B C 1
ATOM 3971 O O . SER B 1 213 ? -25.736 46.388 20.398 1.00 71.47 213 SER B O 1
ATOM 3974 N N . SER B 1 214 ? -24.803 44.805 21.702 1.00 72.06 214 SER B N 1
ATOM 3975 C CA . SER B 1 214 ? -24.926 45.591 22.923 1.00 74.33 214 SER B CA 1
ATOM 3976 C C . SER B 1 214 ? -23.897 45.174 23.965 1.00 75.46 214 SER B C 1
ATOM 3977 O O . SER B 1 214 ? -23.791 43.996 24.314 1.00 75.52 214 SER B O 1
ATOM 3980 N N . VAL B 1 215 ? -23.151 46.162 24.453 1.00 76.79 215 VAL B N 1
ATOM 3981 C CA . VAL B 1 215 ? -22.115 45.966 25.458 1.00 77.72 215 VAL B CA 1
ATOM 3982 C C . VAL B 1 215 ? -21.353 44.670 25.200 1.00 78.02 215 VAL B C 1
ATOM 3983 O O . VAL B 1 215 ? -21.264 44.222 24.057 1.00 79.15 215 VAL B O 1
ATOM 3987 N N . VAL B 1 216 ? -20.801 44.073 26.251 1.00 78.01 216 VAL B N 1
ATOM 3988 C CA . VAL B 1 216 ? -20.049 42.834 26.109 1.00 77.96 216 VAL B CA 1
ATOM 3989 C C . VAL B 1 216 ? -20.956 41.696 25.655 1.00 77.75 216 VAL B C 1
ATOM 3990 O O . VAL B 1 216 ? -20.881 41.248 24.512 1.00 77.07 216 VAL B O 1
ATOM 3994 N N . GLY B 1 218 ? -21.149 41.709 22.152 1.00 43.80 218 GLY B N 1
ATOM 3995 C CA . GLY B 1 218 ? -20.760 42.568 21.052 1.00 43.05 218 GLY B CA 1
ATOM 3996 C C . GLY B 1 218 ? -21.709 42.432 19.880 1.00 42.96 218 GLY B C 1
ATOM 3997 O O . GLY B 1 218 ? -22.913 42.305 20.075 1.00 42.42 218 GLY B O 1
ATOM 3998 N N . ASP B 1 219 ? -21.168 42.463 18.666 1.00 43.16 219 ASP B N 1
ATOM 3999 C CA . ASP B 1 219 ? -21.973 42.337 17.454 1.00 44.51 219 ASP B CA 1
ATOM 4000 C C . ASP B 1 219 ? -22.246 40.867 17.155 1.00 45.27 219 ASP B C 1
ATOM 4001 O O . ASP B 1 219 ? -21.325 40.100 16.869 1.00 44.37 219 ASP B O 1
ATOM 4006 N N . THR B 1 220 ? -23.516 40.480 17.222 1.00 46.01 220 THR B N 1
ATOM 4007 C CA . THR B 1 220 ? -23.912 39.102 16.955 1.00 46.06 220 THR B CA 1
ATOM 4008 C C . THR B 1 220 ? -24.860 39.029 15.761 1.00 46.93 220 THR B C 1
ATOM 4009 O O . THR B 1 220 ? -25.659 39.938 15.535 1.00 46.37 220 THR B O 1
ATOM 4013 N N . VAL B 1 221 ? -24.757 37.944 14.998 1.00 47.56 221 VAL B N 1
ATOM 4014 C CA . VAL B 1 221 ? -25.613 37.725 13.838 1.00 49.98 221 VAL B CA 1
ATOM 4015 C C . VAL B 1 221 ? -26.337 36.388 13.996 1.00 51.46 221 VAL B C 1
ATOM 4016 O O . VAL B 1 221 ? -25.740 35.327 13.824 1.00 52.74 221 VAL B O 1
ATOM 4020 N N . ASP B 1 222 ? -27.623 36.447 14.330 1.00 52.01 222 ASP B N 1
ATOM 4021 C CA . ASP B 1 222 ? -28.429 35.247 14.518 1.00 52.80 222 ASP B CA 1
ATOM 4022 C C . ASP B 1 222 ? -29.215 34.882 13.268 1.00 53.51 222 ASP B C 1
ATOM 4023 O O . ASP B 1 222 ? -30.116 35.614 12.860 1.00 54.28 222 ASP B O 1
ATOM 4028 N N . VAL B 1 223 ? -28.869 33.749 12.662 1.00 53.52 223 VAL B N 1
ATOM 4029 C CA . VAL B 1 223 ? -29.554 33.285 11.460 1.00 53.78 223 VAL B CA 1
ATOM 4030 C C . VAL B 1 223 ? -30.859 32.600 11.858 1.00 54.44 223 VAL B C 1
ATOM 4031 O O . VAL B 1 223 ? -30.893 31.818 12.811 1.00 53.60 223 VAL B O 1
ATOM 4035 N N . MET B 1 224 ? -31.937 32.896 11.132 1.00 55.34 224 MET B N 1
ATOM 4036 C CA . MET B 1 224 ? -33.234 32.312 11.456 1.00 55.24 224 MET B CA 1
ATOM 4037 C C . MET B 1 224 ? -34.212 32.172 10.296 1.0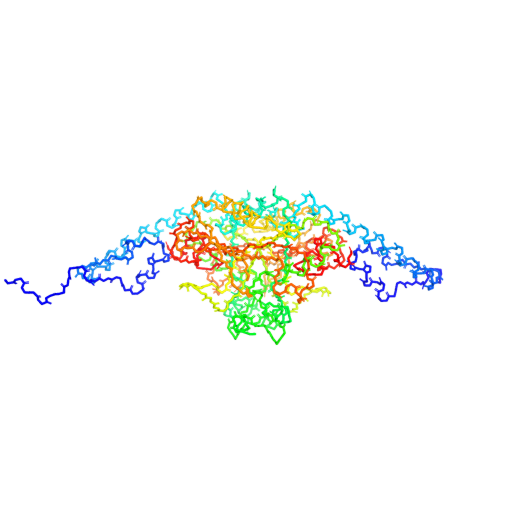0 55.21 224 MET B C 1
ATOM 4038 O O . MET B 1 224 ? -34.073 32.800 9.251 1.00 54.29 224 MET B O 1
ATOM 4043 N N . LYS B 1 225 ? -35.216 31.333 10.513 1.00 55.71 225 LYS B N 1
ATOM 4044 C CA . LYS B 1 225 ? -36.276 31.108 9.545 1.00 55.84 225 LYS B CA 1
ATOM 4045 C C . LYS B 1 225 ? -37.511 31.452 10.361 1.00 55.97 225 LYS B C 1
ATOM 4046 O O . LYS B 1 225 ? -37.892 30.705 11.265 1.00 55.91 225 LYS B O 1
ATOM 4052 N N . GLY B 1 226 ? -38.124 32.593 10.062 1.00 55.98 226 GLY B N 1
ATOM 4053 C CA . GLY B 1 226 ? -39.283 33.008 10.830 1.00 56.59 226 GLY B CA 1
ATOM 4054 C C . GLY B 1 226 ? -38.827 33.207 12.265 1.00 57.18 226 GLY B C 1
ATOM 4055 O O . GLY B 1 226 ? -37.803 33.846 12.504 1.00 57.37 226 GLY B O 1
ATOM 4056 N N . ASP B 1 227 ? -39.571 32.654 13.219 1.00 56.91 227 ASP B N 1
ATOM 4057 C CA . ASP B 1 227 ? -39.228 32.769 14.634 1.00 57.87 227 ASP B CA 1
ATOM 4058 C C . ASP B 1 227 ? -38.357 31.572 15.030 1.00 57.29 227 ASP B C 1
ATOM 4059 O O . ASP B 1 227 ? -38.316 31.165 16.189 1.00 57.49 227 ASP B O 1
ATOM 4064 N N . LEU B 1 228 ? -37.649 31.012 14.058 1.00 56.13 228 LEU B N 1
ATOM 4065 C CA . LEU B 1 228 ? -36.809 29.855 14.319 1.00 55.36 228 LEU B CA 1
ATOM 4066 C C . LEU B 1 228 ? -35.322 30.142 14.157 1.00 54.16 228 LEU B C 1
ATOM 4067 O O . LEU B 1 228 ? -34.867 30.494 13.070 1.00 54.03 228 LEU B O 1
ATOM 4072 N N . GLU B 1 229 ? -34.567 29.981 15.239 1.00 53.41 229 GLU B N 1
ATOM 4073 C CA . GLU B 1 229 ? -33.126 30.207 15.190 1.00 53.04 229 GLU B CA 1
ATOM 4074 C C . GLU B 1 229 ? -32.427 28.995 14.599 1.00 51.21 229 GLU B C 1
ATOM 4075 O O . GLU B 1 229 ? -32.624 27.868 15.057 1.00 52.44 229 GLU B O 1
ATOM 4081 N N . LEU B 1 230 ? -31.604 29.234 13.586 1.00 48.31 230 LEU B N 1
ATOM 4082 C CA . LEU B 1 230 ? -30.867 28.162 12.935 1.00 45.41 230 LEU B CA 1
ATOM 4083 C C . LEU B 1 230 ? -29.379 28.210 13.270 1.00 43.57 230 LEU B C 1
ATOM 4084 O O . LEU B 1 230 ? -28.670 27.215 13.116 1.00 41.97 230 LEU B O 1
ATOM 4089 N N . ALA B 1 231 ? -28.910 29.364 13.734 1.00 41.37 231 ALA B N 1
ATOM 4090 C CA . ALA B 1 231 ? -27.499 29.518 14.059 1.00 40.29 231 ALA B CA 1
ATOM 4091 C C . ALA B 1 231 ? -27.174 30.861 14.694 1.00 40.10 231 ALA B C 1
ATOM 4092 O O . ALA B 1 231 ? -27.892 31.846 14.511 1.00 38.01 231 ALA B O 1
ATOM 4094 N N . SER B 1 232 ? -26.074 30.886 15.439 1.00 40.74 232 SER B N 1
ATOM 4095 C CA . SER B 1 232 ? -25.616 32.101 16.098 1.00 41.09 232 SER B CA 1
ATOM 4096 C C . SER B 1 232 ? -24.143 32.350 15.788 1.00 40.52 232 SER B C 1
ATOM 4097 O O . SER B 1 232 ? -23.303 31.476 15.980 1.00 39.26 232 SER B O 1
ATOM 4100 N N . GLY B 1 233 ? -23.846 33.548 15.294 1.00 41.72 233 GLY B N 1
ATOM 4101 C CA . GLY B 1 233 ? -22.477 33.902 14.964 1.00 41.29 233 GLY B CA 1
ATOM 4102 C C . GLY B 1 233 ? -21.959 34.990 15.883 1.00 40.61 233 GLY B C 1
ATOM 4103 O O . GLY B 1 233 ? -22.731 35.815 16.363 1.00 40.40 233 GLY B O 1
ATOM 4104 N N . ALA B 1 234 ? -20.656 34.984 16.143 1.00 40.08 234 ALA B N 1
ATOM 4105 C CA . ALA B 1 234 ? -20.044 35.986 17.009 1.00 39.01 234 ALA B CA 1
ATOM 4106 C C . ALA B 1 234 ? -18.958 36.712 16.221 1.00 38.20 234 ALA B C 1
ATOM 4107 O O . ALA B 1 234 ? -18.660 36.347 15.084 1.00 37.62 234 ALA B O 1
ATOM 4109 N N . MET B 1 235 ? -18.343 37.714 16.840 1.00 39.11 235 MET B N 1
ATOM 4110 C CA . MET B 1 235 ? -17.352 38.530 16.156 1.00 38.21 235 MET B CA 1
ATOM 4111 C C . MET B 1 235 ? -16.212 39.013 17.057 1.00 37.67 235 MET B C 1
ATOM 4112 O O . MET B 1 235 ? -16.424 39.333 18.223 1.00 38.66 235 MET B O 1
ATOM 4117 N N . GLY B 1 236 ? -15.006 39.069 16.502 1.00 37.10 236 GLY B N 1
ATOM 4118 C CA . GLY B 1 236 ? -13.857 39.552 17.248 1.00 38.11 236 GLY B CA 1
ATOM 4119 C C . GLY B 1 236 ? -13.301 40.815 16.598 1.00 37.97 236 GLY B C 1
ATOM 4120 O O . GLY B 1 236 ? -13.531 41.041 15.409 1.00 37.74 236 GLY B O 1
ATOM 4121 N N . PRO B 1 237 ? -12.552 41.655 17.333 1.00 38.55 237 PRO B N 1
ATOM 4122 C CA . PRO B 1 237 ? -12.171 41.526 18.744 1.00 38.19 237 PRO B CA 1
ATOM 4123 C C . PRO B 1 237 ? -13.363 41.373 19.675 1.00 37.31 237 PRO B C 1
ATOM 4124 O O . PRO B 1 237 ? -14.336 42.121 19.594 1.00 34.72 237 PRO B O 1
ATOM 4128 N N . HIS B 1 238 ? -13.261 40.390 20.561 1.00 39.60 238 HIS B N 1
ATOM 4129 C CA . HIS B 1 238 ? -14.304 40.073 21.531 1.00 39.93 238 HIS B CA 1
ATOM 4130 C C . HIS B 1 238 ? -13.731 40.231 22.940 1.00 38.50 238 HIS B C 1
ATOM 4131 O O . HIS B 1 238 ? -12.521 40.279 23.118 1.00 38.44 238 HIS B O 1
ATOM 4138 N N . PHE B 1 239 ? -14.610 40.304 23.930 1.00 40.48 239 PHE B N 1
ATOM 4139 C CA . PHE B 1 239 ? -14.224 40.455 25.329 1.00 42.56 239 PHE B CA 1
ATOM 4140 C C . PHE B 1 239 ? -13.356 39.307 25.835 1.00 43.29 239 PHE B C 1
ATOM 4141 O O . PHE B 1 239 ? -12.449 39.517 26.638 1.00 42.77 239 PHE B O 1
ATOM 4149 N N . LEU B 1 240 ? -13.632 38.095 25.360 1.00 43.13 240 LEU B N 1
ATOM 4150 C CA . LEU B 1 240 ? -12.872 36.921 25.781 1.00 42.77 240 LEU B CA 1
ATOM 4151 C C . LEU B 1 240 ? -11.501 36.789 25.106 1.00 42.36 240 LEU B C 1
ATOM 4152 O O . LEU B 1 240 ? -10.629 36.094 25.617 1.00 41.31 240 LEU B O 1
ATOM 4157 N N . ASP B 1 241 ? -11.314 37.448 23.966 1.00 42.30 241 ASP B N 1
ATOM 4158 C CA . ASP B 1 241 ? -10.047 37.366 23.235 1.00 44.22 241 ASP B CA 1
ATOM 4159 C C . ASP B 1 241 ? -8.798 37.522 24.105 1.00 46.22 241 ASP B C 1
ATOM 4160 O O . ASP B 1 241 ? -7.738 36.968 23.788 1.00 45.15 241 ASP B O 1
ATOM 4165 N N . GLU B 1 242 ? -8.932 38.275 25.195 1.00 48.33 242 GLU B N 1
ATOM 4166 C CA . GLU B 1 242 ? -7.831 38.534 26.129 1.00 49.99 242 GLU B CA 1
ATOM 4167 C C . GLU B 1 242 ? -7.328 37.275 26.834 1.00 48.38 242 GLU B C 1
ATOM 4168 O O . GLU B 1 242 ? -6.124 37.053 26.935 1.00 48.39 242 GLU B O 1
ATOM 4174 N N . LYS B 1 243 ? -8.249 36.450 27.315 1.00 47.61 243 LYS B N 1
ATOM 4175 C CA . LYS B 1 243 ? -7.873 35.232 28.025 1.00 46.69 243 LYS B CA 1
ATOM 4176 C C . LYS B 1 243 ? -7.306 34.128 27.135 1.00 45.06 243 LYS B C 1
ATOM 4177 O O . LYS B 1 243 ? -6.579 33.258 27.611 1.00 44.78 243 LYS B O 1
ATOM 4183 N N . TRP B 1 244 ? -7.624 34.166 25.845 1.00 43.69 244 TRP B N 1
ATOM 4184 C CA . TRP B 1 244 ? -7.130 33.149 24.922 1.00 41.70 244 TRP B CA 1
ATOM 4185 C C . TRP B 1 244 ? -5.949 33.624 24.092 1.00 41.19 244 TRP B C 1
ATOM 4186 O O . TRP B 1 244 ? -5.515 32.932 23.170 1.00 41.97 244 TRP B O 1
ATOM 4197 N N . GLU B 1 245 ? -5.431 34.801 24.426 1.00 41.66 245 GLU B N 1
ATOM 4198 C CA . GLU B 1 245 ? -4.298 35.389 23.717 1.00 41.54 245 GLU B CA 1
ATOM 4199 C C . GLU B 1 245 ? -4.571 35.584 22.228 1.00 41.33 245 GLU B C 1
ATOM 4200 O O . GLU B 1 245 ? -3.734 35.271 21.380 1.00 40.11 245 GLU B O 1
ATOM 4206 N N . ILE B 1 246 ? -5.749 36.111 21.916 1.00 40.54 246 ILE B N 1
ATOM 4207 C CA . ILE B 1 246 ? -6.119 36.365 20.533 1.00 41.40 246 ILE B CA 1
ATOM 4208 C C . ILE B 1 246 ? -6.190 37.879 20.330 1.00 41.88 246 ILE B C 1
ATOM 4209 O O . ILE B 1 246 ? -6.711 38.597 21.182 1.00 40.78 246 ILE B O 1
ATOM 4214 N N . PHE B 1 247 ? -5.654 38.367 19.216 1.00 41.80 247 PHE B N 1
ATOM 4215 C CA . PHE B 1 247 ? -5.705 39.797 18.944 1.00 44.54 247 PHE B CA 1
ATOM 4216 C C . PHE B 1 247 ? -5.907 40.164 17.481 1.00 43.69 247 PHE B C 1
ATOM 4217 O O . PHE B 1 247 ? -5.525 41.247 17.037 1.00 43.99 247 PHE B O 1
ATOM 4225 N N . ASP B 1 248 ? -6.514 39.249 16.737 1.00 42.24 248 ASP B N 1
ATOM 4226 C CA . ASP B 1 248 ? -6.825 39.481 15.337 1.00 40.28 248 ASP B CA 1
ATOM 4227 C C . ASP B 1 248 ? -8.342 39.447 15.227 1.00 39.48 248 ASP B C 1
ATOM 4228 O O . ASP B 1 248 ? -9.017 38.796 16.031 1.00 38.78 248 ASP B O 1
ATOM 4233 N N . PRO B 1 249 ? -8.905 40.184 14.257 1.00 38.08 249 PRO B N 1
ATOM 4234 C CA . PRO B 1 249 ? -10.358 40.183 14.095 1.00 35.49 249 PRO B CA 1
ATOM 4235 C C . PRO B 1 249 ? -10.743 38.775 13.660 1.00 33.70 249 PRO B C 1
ATOM 4236 O O . PRO B 1 249 ? -9.910 38.053 13.119 1.00 33.58 249 PRO B O 1
ATOM 4240 N N . TRP B 1 250 ? -11.989 38.380 13.896 1.00 31.85 250 TRP B N 1
ATOM 4241 C CA . TRP B 1 250 ? -12.434 37.048 13.491 1.00 31.43 250 TRP B CA 1
ATOM 4242 C C . TRP B 1 250 ? -13.945 36.943 13.463 1.00 30.49 250 TRP B C 1
ATOM 4243 O O . TRP B 1 250 ? -14.650 37.802 13.981 1.00 31.86 250 TRP B O 1
ATOM 4254 N N . VAL B 1 251 ? -14.435 35.878 12.843 1.00 30.69 251 VAL B N 1
ATOM 4255 C CA . VAL B 1 251 ? -15.862 35.621 12.784 1.00 29.24 251 VAL B CA 1
ATOM 4256 C C . VAL B 1 251 ? -16.057 34.136 12.992 1.00 29.33 251 VAL B C 1
ATOM 4257 O O . VAL B 1 251 ? -15.216 33.328 12.608 1.00 28.81 251 VAL B O 1
ATOM 4261 N N . GLY B 1 252 ? -17.167 33.784 13.625 1.00 30.40 252 GLY B N 1
ATOM 4262 C CA . GLY B 1 252 ? -17.464 32.392 13.870 1.00 30.13 252 GLY B CA 1
ATOM 4263 C C . GLY B 1 252 ? -18.965 32.217 13.877 1.00 30.95 252 GLY B C 1
ATOM 4264 O O . GLY B 1 252 ? -19.698 33.060 14.396 1.00 31.20 252 GLY B O 1
ATOM 4265 N N . LEU B 1 253 ? -19.423 31.115 13.302 1.00 30.51 253 LEU B N 1
ATOM 4266 C CA . LEU B 1 253 ? -20.843 30.835 13.236 1.00 30.30 253 LEU B CA 1
ATOM 4267 C C . LEU B 1 253 ? -21.051 29.405 13.706 1.00 29.01 253 LEU B C 1
ATOM 4268 O O . LEU B 1 253 ? -20.328 28.501 13.284 1.00 28.07 253 LEU B O 1
ATOM 4273 N N . GLY B 1 254 ? -22.027 29.208 14.589 1.00 29.05 254 GLY B N 1
ATOM 4274 C CA . GLY B 1 254 ? -22.308 27.874 15.083 1.00 28.88 254 GLY B CA 1
ATOM 4275 C C . GLY B 1 254 ? -23.725 27.401 14.819 1.00 28.54 254 GLY B C 1
ATOM 4276 O O . GLY B 1 254 ? -24.678 28.149 15.012 1.00 30.17 254 GLY B O 1
ATOM 4277 N N . PHE B 1 255 ? -23.861 26.146 14.393 1.00 29.59 255 PHE B N 1
ATOM 4278 C CA . PHE B 1 255 ? -25.167 25.558 14.101 1.00 29.24 255 PHE B CA 1
ATOM 4279 C C . PHE B 1 255 ? -25.446 24.283 14.904 1.00 28.89 255 PHE B C 1
ATOM 4280 O O . PHE B 1 255 ? -24.538 23.518 15.223 1.00 27.87 255 PHE B O 1
ATOM 4288 N N . GLY B 1 256 ? -26.719 24.061 15.211 1.00 27.71 256 GLY B N 1
ATOM 4289 C CA . GLY B 1 256 ? -27.131 22.835 15.874 1.00 27.10 256 GLY B CA 1
ATOM 4290 C C . GLY B 1 256 ? -27.679 22.012 14.715 1.00 25.54 256 GLY B C 1
ATOM 4291 O O . GLY B 1 256 ? -28.689 22.383 14.149 1.00 25.05 256 GLY B O 1
ATOM 4292 N N . LEU B 1 257 ? -27.017 20.919 14.341 1.00 25.58 257 LEU B N 1
ATOM 4293 C CA . LEU B 1 257 ? -27.473 20.132 13.194 1.00 27.24 257 LEU B CA 1
ATOM 4294 C C . LEU B 1 257 ? -28.808 19.407 13.357 1.00 27.14 257 LEU B C 1
ATOM 4295 O O . LEU B 1 257 ? -29.594 19.347 12.402 1.00 25.45 257 LEU B O 1
ATOM 4300 N N . GLU B 1 258 ? -29.070 18.848 14.539 1.00 24.63 258 GLU B N 1
ATOM 4301 C CA . GLU B 1 258 ? -30.342 18.163 14.746 1.00 25.61 258 GLU B CA 1
ATOM 4302 C C . GLU B 1 258 ? -31.455 19.190 14.622 1.00 27.70 258 GLU B C 1
ATOM 4303 O O . GLU B 1 258 ? -32.503 18.922 14.030 1.00 27.04 258 GLU B O 1
ATOM 4309 N N . ARG B 1 259 ? -31.224 20.376 15.171 1.00 29.18 259 ARG B N 1
ATOM 4310 C CA . ARG B 1 259 ? -32.226 21.424 15.100 1.00 31.51 259 ARG B CA 1
ATOM 4311 C C . ARG B 1 259 ? -32.417 21.873 13.647 1.00 31.05 259 ARG B C 1
ATOM 4312 O O . ARG B 1 259 ? -33.533 22.149 13.219 1.00 28.86 259 ARG B O 1
ATOM 4320 N N . LEU B 1 260 ? -31.323 21.952 12.898 1.00 31.42 260 LEU B N 1
ATOM 4321 C CA . LEU B 1 260 ? -31.403 22.333 11.494 1.00 31.29 260 LEU B CA 1
ATOM 4322 C C . LEU B 1 260 ? -32.262 21.302 10.784 1.00 30.94 260 LEU B C 1
ATOM 4323 O O . LEU B 1 260 ? -33.197 21.648 10.067 1.00 31.87 260 LEU B O 1
ATOM 4328 N N . LEU B 1 261 ? -31.938 20.027 10.994 1.00 29.61 261 LEU B N 1
ATOM 4329 C CA . LEU B 1 261 ? -32.683 18.940 10.368 1.00 28.04 261 LEU B CA 1
ATOM 4330 C C . LEU B 1 261 ? -34.161 18.959 10.711 1.00 28.62 261 LEU B C 1
ATOM 4331 O O . LEU B 1 261 ? -35.009 18.747 9.836 1.00 28.17 261 LEU B O 1
ATOM 4336 N N . MET B 1 262 ? -34.478 19.200 11.981 1.00 27.60 262 MET B N 1
ATOM 4337 C CA . MET B 1 262 ? -35.872 19.236 12.396 1.00 29.33 262 MET B CA 1
ATOM 4338 C C . MET B 1 262 ? -36.636 20.334 11.648 1.00 30.33 262 MET B C 1
ATOM 4339 O O . MET B 1 262 ? -37.781 20.147 11.227 1.00 30.01 262 MET B O 1
ATOM 4344 N N . ILE B 1 263 ? -35.984 21.479 11.497 1.00 30.90 263 ILE B N 1
ATOM 4345 C CA . ILE B 1 263 ? -36.569 22.630 10.829 1.00 33.65 263 ILE B CA 1
ATOM 4346 C C . ILE B 1 263 ? -36.698 22.408 9.316 1.00 34.01 263 ILE B C 1
ATOM 4347 O O . ILE B 1 263 ? -37.728 22.709 8.732 1.00 36.38 263 ILE B O 1
ATOM 4352 N N . ARG B 1 264 ? -35.670 21.857 8.689 1.00 34.18 264 ARG B N 1
ATOM 4353 C CA . ARG B 1 264 ? -35.729 21.595 7.261 1.00 35.70 264 ARG B CA 1
ATOM 4354 C C . ARG B 1 264 ? -36.786 20.546 6.954 1.00 37.99 264 ARG B C 1
ATOM 4355 O O . ARG B 1 264 ? -37.601 20.712 6.053 1.00 39.45 264 ARG B O 1
ATOM 4363 N N . GLU B 1 265 ? -36.769 19.461 7.716 1.00 37.64 265 GLU B N 1
ATOM 4364 C CA . GLU B 1 265 ? -37.696 18.360 7.508 1.00 36.30 265 GLU B CA 1
ATOM 4365 C C . GLU B 1 265 ? -39.079 18.561 8.100 1.00 35.11 265 GLU B C 1
ATOM 4366 O O . GLU B 1 265 ? -40.018 17.856 7.742 1.00 33.41 265 GLU B O 1
ATOM 4372 N N . GLY B 1 266 ? -39.207 19.524 9.000 1.00 34.51 266 GLY B N 1
ATOM 4373 C CA . GLY B 1 266 ? -40.498 19.767 9.612 1.00 34.74 266 GLY B CA 1
ATOM 4374 C C . GLY B 1 266 ? -40.970 18.606 10.473 1.00 34.27 266 GLY B C 1
ATOM 4375 O O . GLY B 1 266 ? -42.142 18.257 10.439 1.00 36.01 266 GLY B O 1
ATOM 4376 N N . THR B 1 267 ? -40.066 18.001 11.240 1.00 32.83 267 THR B N 1
ATOM 4377 C CA . THR B 1 267 ? -40.439 16.892 12.105 1.00 31.84 267 THR B CA 1
ATOM 4378 C C . THR B 1 267 ? -40.866 17.428 13.470 1.00 31.88 267 THR B C 1
ATOM 4379 O O . THR B 1 267 ? -40.683 18.604 13.752 1.00 32.34 267 THR B O 1
ATOM 4383 N N . GLN B 1 268 ? -41.429 16.573 14.318 1.00 32.10 268 GLN B N 1
ATOM 4384 C CA . GLN B 1 268 ? -41.915 17.020 15.626 1.00 34.06 268 GLN B CA 1
ATOM 4385 C C . GLN B 1 268 ? -40.915 17.020 16.776 1.00 33.68 268 GLN B C 1
ATOM 4386 O O . GLN B 1 268 ? -40.823 17.998 17.514 1.00 33.81 268 GLN B O 1
ATOM 4392 N N . HIS B 1 269 ? -40.186 15.924 16.943 1.00 34.50 269 HIS B N 1
ATOM 4393 C CA . HIS B 1 269 ? -39.201 15.835 18.014 1.00 33.77 269 HIS B CA 1
ATOM 4394 C C . HIS B 1 269 ? -37.792 16.071 17.480 1.00 32.98 269 HIS B C 1
ATOM 4395 O O . HIS B 1 269 ? -37.410 15.532 16.434 1.00 30.60 269 HIS B O 1
ATOM 4402 N N . VAL B 1 270 ? -37.008 16.868 18.198 1.00 30.78 270 VAL B N 1
ATOM 4403 C CA . VAL B 1 270 ? -35.643 17.128 17.757 1.00 28.76 270 VAL B CA 1
ATOM 4404 C C . VAL B 1 270 ? -34.839 15.829 17.909 1.00 28.30 270 VAL B C 1
ATOM 4405 O O . VAL B 1 270 ? -33.776 15.661 17.298 1.00 25.74 270 VAL B O 1
ATOM 4409 N N . GLN B 1 271 ? -35.361 14.914 18.724 1.00 26.37 271 GLN B N 1
ATOM 4410 C CA . GLN B 1 271 ? -34.714 13.620 18.954 1.00 25.98 271 GLN B CA 1
ATOM 4411 C C . GLN B 1 271 ? -34.796 12.730 17.717 1.00 25.22 271 GLN B C 1
ATOM 4412 O O . GLN B 1 271 ? -33.957 11.856 17.515 1.00 23.23 271 GLN B O 1
ATOM 4418 N N . SER B 1 272 ? -35.823 12.937 16.900 1.00 24.66 272 SER B N 1
ATOM 4419 C CA . SER B 1 272 ? -36.017 12.122 15.706 1.00 25.00 272 SER B CA 1
ATOM 4420 C C . SER B 1 272 ? -34.762 11.888 14.843 1.00 21.62 272 SER B C 1
ATOM 4421 O O . SER B 1 272 ? -34.596 10.823 14.253 1.00 22.17 272 SER B O 1
ATOM 4424 N N . MET B 1 273 ? -33.862 12.854 14.780 1.00 22.25 273 MET B N 1
ATOM 4425 C CA . MET B 1 273 ? -32.669 12.658 13.961 1.00 24.28 273 MET B CA 1
ATOM 4426 C C . MET B 1 273 ? -31.347 12.786 14.714 1.00 23.76 273 MET B C 1
ATOM 4427 O O . MET B 1 273 ? -30.277 12.853 14.117 1.00 22.43 273 MET B O 1
ATOM 4432 N N . ALA B 1 274 ? -31.422 12.773 16.039 1.00 23.74 274 ALA B N 1
ATOM 4433 C CA . ALA B 1 274 ? -30.226 12.880 16.859 1.00 21.92 274 ALA B CA 1
ATOM 4434 C C . ALA B 1 274 ? -29.658 11.493 17.127 1.00 19.79 274 ALA B C 1
ATOM 4435 O O . ALA B 1 274 ? -30.220 10.488 16.693 1.00 21.72 274 ALA B O 1
ATOM 4437 N N . ARG B 1 275 ? -28.536 11.434 17.829 1.00 21.67 275 ARG B N 1
ATOM 4438 C CA . ARG B 1 275 ? -27.944 10.141 18.190 1.00 21.76 275 ARG B CA 1
ATOM 4439 C C . ARG B 1 275 ? -29.041 9.468 18.993 1.00 22.08 275 ARG B C 1
ATOM 4440 O O . ARG B 1 275 ? -29.575 10.048 19.929 1.00 22.11 275 ARG B O 1
ATOM 4448 N N . SER B 1 276 ? -29.400 8.250 18.633 1.00 22.91 276 SER B N 1
ATOM 4449 C CA . SER B 1 276 ? -30.505 7.631 19.335 1.00 25.28 276 SER B CA 1
ATOM 4450 C C . SER B 1 276 ? -30.578 6.125 19.248 1.00 24.94 276 SER B C 1
ATOM 4451 O O . SER B 1 276 ? -30.004 5.512 18.353 1.00 25.29 276 SER B O 1
ATOM 4454 N N . LEU B 1 277 ? -31.311 5.548 20.193 1.00 23.61 277 LEU B N 1
ATOM 4455 C CA . LEU B 1 277 ? -31.553 4.116 20.233 1.00 23.32 277 LEU B CA 1
ATOM 4456 C C . LEU B 1 277 ? -33.048 3.914 20.026 1.00 21.90 277 LEU B C 1
ATOM 4457 O O . LEU B 1 277 ? -33.508 2.786 19.912 1.00 23.22 277 LEU B O 1
ATOM 4462 N N . SER B 1 278 ? -33.798 5.013 19.966 1.00 22.62 278 SER B N 1
ATOM 4463 C CA . SER B 1 278 ? -35.257 4.953 19.786 1.00 23.84 278 SER B CA 1
ATOM 4464 C C . SER B 1 278 ? -35.734 5.379 18.393 1.00 24.81 278 SER B C 1
ATOM 4465 O O . SER B 1 278 ? -36.820 4.999 17.951 1.00 21.30 278 SER B O 1
ATOM 4468 N N . TYR B 1 279 ? -34.935 6.194 17.718 1.00 24.68 279 TYR B N 1
ATOM 4469 C CA . TYR B 1 279 ? -35.291 6.646 16.378 1.00 24.35 279 TYR B CA 1
ATOM 4470 C C . TYR B 1 279 ? -34.143 6.309 15.453 1.00 25.21 279 TYR B C 1
ATOM 4471 O O . TYR B 1 279 ? -33.059 5.947 15.905 1.00 25.38 279 TYR B O 1
ATOM 4480 N N . LEU B 1 280 ? -34.388 6.438 14.152 1.00 24.68 280 LEU B N 1
ATOM 4481 C CA . LEU B 1 280 ? -33.363 6.189 13.153 1.00 25.61 280 LEU B CA 1
ATOM 4482 C C . LEU B 1 280 ? -33.798 6.958 11.919 1.00 25.17 280 LEU B C 1
ATOM 4483 O O . LEU B 1 280 ? -34.895 6.743 11.414 1.00 25.46 280 LEU B O 1
ATOM 4488 N N . ASP B 1 281 ? -32.948 7.871 11.463 1.00 26.77 281 ASP B N 1
ATOM 4489 C CA . ASP B 1 281 ? -33.225 8.669 10.269 1.00 28.43 281 ASP B CA 1
ATOM 4490 C C . ASP B 1 281 ? -34.621 9.311 10.315 1.00 29.38 281 ASP B C 1
ATOM 4491 O O . ASP B 1 281 ? -35.358 9.321 9.323 1.00 28.41 281 ASP B O 1
ATOM 4496 N N . GLY B 1 282 ? -34.965 9.846 11.485 1.00 28.02 282 GLY B N 1
ATOM 4497 C CA . GLY B 1 282 ? -36.243 10.507 11.682 1.00 23.62 282 GLY B CA 1
ATOM 4498 C C . GLY B 1 282 ? -37.430 9.604 11.972 1.00 23.12 282 GLY B C 1
ATOM 4499 O O . GLY B 1 282 ? -38.528 10.102 12.163 1.00 24.25 282 GLY B O 1
ATOM 4500 N N . VAL B 1 283 ? -37.227 8.291 12.016 1.00 23.04 283 VAL B N 1
ATOM 4501 C CA . VAL B 1 283 ? -38.332 7.361 12.257 1.00 24.09 283 VAL B CA 1
ATOM 4502 C C . VAL B 1 283 ? -38.273 6.649 13.618 1.00 23.87 283 VAL B C 1
ATOM 4503 O O . VAL B 1 283 ? -37.258 6.061 13.960 1.00 23.15 283 VAL B O 1
ATOM 4507 N N . ARG B 1 284 ? -39.367 6.701 14.383 1.00 24.38 284 ARG B N 1
ATOM 4508 C CA . ARG B 1 284 ? -39.422 6.031 15.687 1.00 24.50 284 ARG B CA 1
ATOM 4509 C C . ARG B 1 284 ? -39.377 4.546 15.360 1.00 25.84 284 ARG B C 1
ATOM 4510 O O . ARG B 1 284 ? -40.113 4.082 14.496 1.00 28.27 284 ARG B O 1
ATOM 4518 N N . LEU B 1 285 ? -38.532 3.788 16.051 1.00 28.08 285 LEU B N 1
ATOM 4519 C CA . LEU B 1 285 ? -38.379 2.371 15.734 1.00 29.31 285 LEU B CA 1
ATOM 4520 C C . LEU B 1 285 ? -39.455 1.364 16.132 1.00 32.74 285 LEU B C 1
ATOM 4521 O O . LEU B 1 285 ? -39.647 0.362 15.434 1.00 34.79 285 LEU B O 1
ATOM 4526 N N . ASN B 1 286 ? -40.164 1.606 17.226 1.00 33.02 286 ASN B N 1
ATOM 4527 C CA . ASN B 1 286 ? -41.184 0.651 17.632 1.00 35.21 286 ASN B CA 1
ATOM 4528 C C . ASN B 1 286 ? -42.460 0.805 16.805 1.00 34.30 286 ASN B C 1
ATOM 4529 O O . ASN B 1 286 ? -43.528 1.081 17.341 1.00 33.89 286 ASN B O 1
ATOM 4534 N N . ILE B 1 287 ? -42.346 0.616 15.492 1.00 34.37 287 ILE B N 1
ATOM 4535 C CA . ILE B 1 287 ? -43.509 0.737 14.620 1.00 34.11 287 ILE B CA 1
ATOM 4536 C C . ILE B 1 287 ? -43.812 -0.542 13.850 1.00 34.94 287 ILE B C 1
ATOM 4537 O O . ILE B 1 287 ? -44.293 -0.436 12.698 1.00 36.53 287 ILE B O 1
#

Sequence (560 aa):
PPLSSFWTKVQYQRLKELNASGEQLEMGFSDALSRDRAFQGIEHQLMSQGKRHLEQLRTVKHRPALLELEEKLAKALHQQGFVQVVTPTIITKSALAKMTIGEPLFSQVFWLDGKKCLRPMLAPNLYTLWRELERLWDKPIRIFEIGTCYRKESQGAQHLNEFTMLNLTELGTPLEERHQRLEDMARWVLEAAGIREFELVTESSVVYGDTVDVMKGDLELASGAMGPHFLDEKWEIFDPWVGLGFGLERLLMIREGTQHVQSMARSLSYLDGVRLNIMFLTRRDPPLSSFWTKVQYQRLKELNASGEQLEMGFSDALSRDRAFQGIEHQLMSQGKRHLEQLRTVKHRPALLELEEKLAKALHQQGFVQVVTPTIITKSALAKMTHPLFSQVFWLDGKKCLRPMLAPNLYTLWRELERLWDKPIRIFEIGTCYRKESQGAQHLNEFTMLNLTELGTPLEERHQRLEDMARWVLEAAGIREFELVTESSVVGDTVDVMKGDLELASGAMGPHFLDEKWEIFDPWVGLGFGLERLLMIREGTQHVQSMARSLSYLDGVRLNI

Solvent-accessible surface area: 26565 Å² total; per-residue (Å²): 148,108,111,68,20,114,21,60,153,106,23,79,98,31,0,58,42,19,42,2,61,19,130,29,10,124,81,15,32,94,59,52,147,43,44,43,180,15,29,118,43,20,34,130,104,8,23,41,88,12,82,153,71,0,65,78,0,89,73,101,38,30,39,5,10,2,25,67,5,44,32,122,0,9,71,18,1,23,143,62,34,0,5,13,3,16,0,22,3,26,7,74,99,72,17,0,42,73,16,18,80,44,198,132,27,63,77,39,0,29,64,28,56,64,117,51,0,0,0,2,41,3,26,1,1,4,12,34,2,7,54,18,0,30,139,29,16,128,78,77,3,54,0,0,0,23,7,10,0,1,52,89,104,61,185,70,116,60,55,26,65,18,28,4,41,0,25,0,6,3,1,19,1,55,94,146,67,44,95,84,30,2,60,25,0,0,133,61,0,0,111,18,1,53,8,174,125,58,87,47,66,75,112,53,64,90,145,127,13,35,33,3,31,0,32,64,52,135,79,83,4,6,64,6,28,2,0,84,32,89,8,7,144,78,19,120,15,132,19,29,21,0,7,3,12,0,18,0,4,81,2,0,25,26,88,92,64,22,40,44,12,57,1,14,8,45,14,56,45,18,11,6,10,11,51,4,63,77,184,180,150,67,239,174,105,102,109,97,51,30,114,22,51,151,104,16,67,84,31,0,46,28,17,45,2,53,40,148,48,12,121,71,16,23,90,61,48,146,33,37,58,182,24,30,130,44,26,34,133,92,12,42,37,92,11,91,181,69,1,67,76,0,80,87,101,45,30,43,5,8,0,28,59,2,38,29,108,1,8,76,22,0,24,150,59,35,1,3,15,1,18,0,23,1,24,8,62,96,73,18,0,40,65,19,62,156,92,22,48,79,64,0,19,66,32,65,65,118,62,0,0,0,1,46,2,31,1,2,4,14,31,1,9,59,30,0,49,149,36,18,134,100,70,4,50,0,0,1,22,7,9,0,0,58,97,88,50,166,70,114,58,43,27,55,17,26,3,39,0,28,0,6,0,0,18,1,51,95,157,69,41,89,79,36,1,47,35,0,0,116,63,2,0,100,10,2,50,8,199,120,63,86,51,40,80,103,66,89,133,113,43,52,48,5,36,0,42,62,52,142,83,55,4,5,55,4,37,9,0,84,58,129,24,4,118,103,10,105,0,164,35,32,16,0,7,0,21,1,15,0,2,90,2,1,36,19,77,90,59,25,41,34,12,58,1,15,9,45,14,54,45,19,10,7,8,10,42,2,70,28

Nearest PDB structures (foldseek):
  3dsq-assembly1_A  TM=1.004E+00  e=1.256E-57  Desulfitobacterium hafniense
  2znj-assembly1_B  TM=9.889E-01  e=7.061E-50  Desulfitobacterium hafniense
  8dqi-assembly1_D  TM=8.893E-01  e=1.109E-29  Methanomethylophilus alvi
  8ifj-assembly2_G  TM=9.291E-01  e=9.873E-29  methanogenic archaeon mixed culture ISO4-G1
  8ifj-assembly4_H  TM=9.165E-01  e=4.325E-28  methanogenic archaeon mixed culture ISO4-G1

Organism: Desulfitobacterium hafniense (NCBI:txid49338)

Foldseek 3Di:
DAQAAADDPVLLVLCQLLQPQCVNSGGGHPDDVVHVVVSVVSNVVSQVVLVVVVVCCVPPVVAFPLVVLVVLQVVLVVVVVAAEDDDDQKDFPVLVQLVDLPRPCVQWWDAPDPTITGAQDCVSVVLQVCVVVVVPDPDFHKYKYWDWGATPDDDDDADDRIFIKIKIKTWAPDPVCQVVVQVVSVCSSCVSSVHDAWDKAWDCPPVRFTKIFIDRVVHTFKIKGWDPDPSSVVSVRDTIMIMMMGTVLSNVCVVVVHRHSCQRGPDDQHGSNHGPVD/DPPDPDDDAQAAADDVVLLVLCQLLQHDPVNSPGGHRDDVVRVVVSVVSSVVSQVVLVVVVVCCVPPVVAFPLVVLVVLQVVLVVVVVADEDDDDQKDWPVLVVLVDPPQVVWWAAPDDTITGAQDCPSVVLQVCVVVVVVDDPFHKYKYWDWHATNDDDDPADDRIFIKIKIKTWQDDPVCQVVVQVVSVCSSCVSLVHDAWDWDWDADDLGIKIFIGHVPGTFKIKDWPPGPSCVVSVGDHIMMMMMGTSLSSVCVNVVHRHSVQRGPDPQHGNSHGPPD